Protein AF-0000000084521387 (afdb_homodimer)

InterPro domains:
  IPR000515 ABC transporter type 1, transmembrane domain MetI-like [PF00528] (91-266)
  IPR000515 ABC transporter type 1, transmembrane domain MetI-like [PS50928] (72-262)
  IPR000515 ABC transporter type 1, transmembrane domain MetI-like [cd06261] (72-256)
  IPR035906 MetI-like superfamily [G3DSA:1.10.3720.10] (3-268)
  IPR035906 MetI-like superfamily [SSF161098] (9-270)

Secondary structure (DSSP, 8-state):
-HHHHHHHHHHHHHHHHHHHHHHHHHHHHHHHHHTTS-HHHHT-SSPPSS-SS--THHHHHHHHTTTHHHHHHHHHHHHHHHHHHHHHHHHHHHHHHHH---TTHHHHHHHHHHHHTS-HHHHHHHHHHHHHHTT-TTSTHHHHGGGSS-HHHHHHHHHHHHTS-HHHHHHHHHTT--HHHIIIIIIHHHTHHHHHHHHHHHHHHHHS--HHHHHH--SGGG--HHHHHHTTT-SSSS--HHHHHHHHHHHHHHHHHHHHHHHHHHHHHHHHHH-/-HHHHHHHHHHHHHHHHHHHHHHHHHHHHHHHHHTTS-HHHHT-SSPPSS-SS--THHHHHHHHTTTHHHHHHHHHHHHHHHHHHHHHHHHHHHHHHHH---TTHHHHHHHHHHHHTS-HHHHHHHHHHHHHHTT-TTSTHHHHGGGSS-HHHHHHHHHHHHTS-HHHHHHHHHTT--HHHIIIIIIHHHTHHHHHHHHHHHHHHHHS--HHHHHH--SGGG--HHHHHHTTT-SSSS--HHHHHHHHHHHHHHHHHHHHHHHHHHHHHHHHHH-

Radius of gyration: 24.76 Å; Cα contacts (8 Å, |Δi|>4): 583; chains: 2; bounding box: 73×65×53 Å

Solvent-accessible surface area (backbone atoms only — not comparable to full-atom values): 28953 Å² total; per-residue (Å²): 111,70,64,55,54,52,49,53,51,50,48,51,50,47,50,47,49,50,49,54,48,44,65,56,43,42,49,51,51,48,37,58,32,40,14,20,26,50,63,69,55,71,71,36,81,77,74,64,73,68,48,92,52,79,32,68,59,25,43,53,52,37,52,69,72,46,68,52,66,53,9,46,50,40,30,51,51,40,22,50,50,18,47,52,36,20,50,66,46,17,51,60,52,10,48,44,70,43,72,50,87,58,92,60,49,67,58,53,52,49,50,37,56,52,45,60,62,54,44,66,86,68,42,43,60,63,51,46,55,52,32,48,75,67,67,30,52,56,35,62,58,53,65,23,58,82,45,24,57,38,47,61,51,21,50,56,45,18,56,48,55,53,62,53,59,64,64,60,55,52,53,41,47,74,71,65,48,50,68,67,50,42,47,63,68,46,50,45,64,75,32,40,42,59,49,50,51,46,51,50,50,50,34,43,53,50,48,49,47,42,67,64,52,57,74,41,31,84,47,73,88,52,28,31,39,50,48,57,44,53,55,63,56,68,51,96,64,82,68,55,58,21,30,45,30,21,30,43,46,63,62,46,48,59,54,52,53,51,42,67,69,41,46,61,56,54,52,48,38,52,54,59,69,72,103,111,71,63,56,53,50,48,52,50,49,49,52,50,49,50,50,48,49,50,53,47,44,64,57,44,43,48,51,50,48,37,58,32,39,15,21,26,49,63,71,54,72,70,35,81,76,74,65,75,68,50,92,52,80,32,68,59,26,43,54,53,37,50,68,71,46,67,52,68,52,9,45,52,40,30,51,51,40,21,51,50,19,46,51,37,20,52,65,46,16,51,59,50,10,48,45,70,44,72,52,86,58,94,60,48,68,58,54,51,49,50,37,56,52,46,62,62,56,46,66,84,69,42,43,59,61,50,46,53,53,32,48,75,69,67,29,53,56,35,60,59,52,64,22,58,82,46,24,58,37,45,61,51,21,52,56,45,18,56,47,54,55,64,53,60,65,65,60,54,52,52,41,47,73,70,67,49,51,70,66,49,42,46,62,68,46,50,46,64,75,31,40,41,58,50,50,52,47,50,51,50,48,35,42,52,50,48,51,46,44,66,64,54,58,75,39,31,83,48,72,87,52,30,31,38,50,48,57,45,54,54,63,57,69,52,94,63,83,70,55,58,21,29,47,30,21,29,43,45,61,63,47,49,60,54,51,52,51,42,67,68,41,46,59,56,55,51,47,38,53,53,59,70,71,102

Nearest PDB structures (foldseek):
  3puv-assembly1_G  TM=8.780E-01  e=6.727E-12  Escherichia coli K-12
  8ja7-assembly1_B  TM=8.422E-01  e=1.969E-11  Mycobacterium tuberculosis H37Rv
  7cad-assembly1_B  TM=8.481E-01  e=2.861E-11  Mycolicibacterium smegmatis MC2 155
  2r6g-assembly1_G  TM=8.595E-01  e=1.768E-10  Escherichia coli K-12
  8hpr-assembly1_B  TM=8.542E-01  e=9.499E-10  Mycolicibacterium smegmatis MC2 155

pLDDT: mean 84.41, std 11.51, range [40.06, 98.38]

Organism: Aneurinibacillus migulanus (NCBI:txid47500)

Sequence (550 aa):
MYSLRLYVFKTIEWLFLLVVALLFVFPFLWMALTAFKTLPEVFRFPPTFLPESWQFENFAIAWKSGPFLTYLVNSLLVALSILALQLFTAVPAAYAFARYKFKGRNVLFGLTLVALMIPPQVIFLPIYVFMSEWNLVNTLWSLILPYGASAFGIFLLRQAFMQVPDEVIEAARLDNASEWKIMWKVMVPMAKPVLVTFGLFSFIYHWNDYFWPLIMTNNEQVRTLPIGVAMMKSTEGDTLWHVIMAGNMILVVPILIIFFFAQRHIINAFVYQSKMYSLRLYVFKTIEWLFLLVVALLFVFPFLWMALTAFKTLPEVFRFPPTFLPESWQFENFAIAWKSGPFLTYLVNSLLVALSILALQLFTAVPAAYAFARYKFKGRNVLFGLTLVALMIPPQVIFLPIYVFMSEWNLVNTLWSLILPYGASAFGIFLLRQAFMQVPDEVIEAARLDNASEWKIMWKVMVPMAKPVLVTFGLFSFIYHWNDYFWPLIMTNNEQVRTLPIGVAMMKSTEGDTLWHVIMAGNMILVVPILIIFFFAQRHIINAFVYQSK

Foldseek 3Di:
DVVVVVVVVVVVVVVVVVVVCCVVCVVVLQLVQLLQEAQVQPVDPPHDSHHPGGRPCLLVVLCVLAPLVLQAVLLVCQLVLLLVLQCVPQLVLLCCLQPPDDPCSVVVLVVLVVVVVDDCVVCLVVLLVVCVVVVNFAASCLSRVVSSHHSVSNVLLNVQLNPDDPVQVVVCVVVVHDPVCCSVPPSCLSCQLSSLVVSVVSSVPSSQDDVSQVVRHDDRNNHHLNPSLVVLQPPDDDRRSSSSSSSVCVSVVVVVVVCVVCVVVNVVSPVVVVD/DVVVVVVVVVVVVVVVVVVVVCVVCVVVLQLVQLLQEAQVQPPDPPHDSHHPGGRPCLLVVLCVLAPLVLQAVLLVCQLVLLLVLQCVPQLVLLCCLQPPDDPCSVVVLVVLVVVVVDDCVVCLVVLLVVCVVVVNFAASCLSRVVSSHHSVSNVLLNVQLNPDDPVQVVVCVVVVHDPVCCSVPPSCLSCQLSSLVVSVVSSVPSSQDDPSQVVRHDDRNNHHLNPSLVVLQPPPDDRRSSSSSSSVCVSVVVVVVVCVVCVVVNVVSPVVVVD

Structure (mmCIF, N/CA/C/O backbone):
data_AF-0000000084521387-model_v1
#
loop_
_entity.id
_entity.type
_entity.pdbx_description
1 polymer 'Carbohydrate ABC transporter membrane protein 2, CUT1 family'
#
loop_
_atom_site.group_PDB
_atom_site.id
_atom_site.type_symbol
_atom_site.label_atom_id
_atom_site.label_alt_id
_atom_site.label_comp_id
_atom_site.label_asym_id
_atom_site.label_entity_id
_atom_site.label_seq_id
_atom_site.pdbx_PDB_ins_code
_atom_site.Cartn_x
_atom_site.Cartn_y
_atom_site.Cartn_z
_atom_site.occupancy
_atom_site.B_iso_or_equiv
_atom_site.auth_seq_id
_atom_site.auth_comp_id
_atom_site.auth_asym_id
_atom_site.auth_atom_id
_atom_site.pdbx_PDB_model_num
ATOM 1 N N . MET A 1 1 ? 34.75 24.281 17.547 1 47.59 1 MET A N 1
ATOM 2 C CA . MET A 1 1 ? 34.406 22.922 17.938 1 47.59 1 MET A CA 1
ATOM 3 C C . MET A 1 1 ? 32.969 22.578 17.516 1 47.59 1 MET A C 1
ATOM 5 O O . MET A 1 1 ? 32.688 21.469 17.078 1 47.59 1 MET A O 1
ATOM 9 N N . TYR A 1 2 ? 32.094 23.625 17.562 1 55.03 2 TYR A N 1
ATOM 10 C CA . TYR A 1 2 ? 30.688 23.531 17.188 1 55.03 2 TYR A CA 1
ATOM 11 C C . TYR A 1 2 ? 30.531 23.312 15.688 1 55.03 2 TYR A C 1
ATOM 13 O O . TYR A 1 2 ? 29.734 22.484 15.25 1 55.03 2 TYR A O 1
ATOM 21 N N . SER A 1 3 ? 31.484 23.906 15.023 1 61.84 3 SER A N 1
ATOM 22 C CA . SER A 1 3 ? 31.438 23.859 13.562 1 61.84 3 SER A CA 1
ATOM 23 C C . SER A 1 3 ? 31.828 22.5 13.031 1 61.84 3 SER A C 1
ATOM 25 O O . SER A 1 3 ? 31.219 21.984 12.102 1 61.84 3 SER A O 1
ATOM 27 N N . LEU A 1 4 ? 32.812 21.891 13.781 1 61.16 4 LEU A N 1
ATOM 28 C CA . LEU A 1 4 ? 33.312 20.594 13.312 1 61.16 4 LEU A CA 1
ATOM 29 C C . LEU A 1 4 ? 32.25 19.531 13.508 1 61.16 4 LEU A C 1
ATOM 31 O O . LEU A 1 4 ? 32.062 18.656 12.648 1 61.16 4 LEU A O 1
ATOM 35 N N . ARG A 1 5 ? 31.656 19.594 14.656 1 62.09 5 ARG A N 1
ATOM 36 C CA . ARG A 1 5 ? 30.594 18.641 14.961 1 62.09 5 ARG A CA 1
ATOM 37 C C . ARG A 1 5 ? 29.453 18.734 13.953 1 62.09 5 ARG A C 1
ATOM 39 O O . ARG A 1 5 ? 28.891 17.719 13.531 1 62.09 5 ARG A O 1
ATOM 46 N N . LEU A 1 6 ? 29.203 19.938 13.578 1 64.94 6 LEU A N 1
ATOM 47 C CA . LEU A 1 6 ? 28.156 20.172 12.594 1 64.94 6 LEU A CA 1
ATOM 48 C C . LEU A 1 6 ? 28.531 19.578 11.242 1 64.94 6 LEU A C 1
ATOM 50 O O . LEU A 1 6 ? 27.703 18.969 10.562 1 64.94 6 LEU A O 1
ATOM 54 N N . TYR A 1 7 ? 29.875 19.625 10.984 1 68.5 7 TYR A N 1
ATOM 55 C CA . TYR A 1 7 ? 30.344 19.109 9.703 1 68.5 7 TYR A CA 1
ATOM 56 C C . TYR A 1 7 ? 30.312 17.578 9.68 1 68.5 7 TYR A C 1
ATOM 58 O O . TYR A 1 7 ? 29.938 16.984 8.672 1 68.5 7 TYR A O 1
ATOM 66 N N . VAL A 1 8 ? 30.734 17.031 10.766 1 70.12 8 VAL A N 1
ATOM 67 C CA . VAL A 1 8 ? 30.75 15.57 10.852 1 70.12 8 VAL A CA 1
ATOM 68 C C . VAL A 1 8 ? 29.328 15.031 10.773 1 70.12 8 VAL A C 1
ATOM 70 O O . VAL A 1 8 ? 29.062 14.055 10.062 1 70.12 8 VAL A O 1
ATOM 73 N N . PHE A 1 9 ? 28.469 15.688 11.383 1 70.5 9 PHE A N 1
ATOM 74 C CA . PHE A 1 9 ? 27.078 15.273 11.367 1 70.5 9 PHE A CA 1
ATOM 75 C C . PHE A 1 9 ? 26.484 15.398 9.969 1 70.5 9 PHE A C 1
ATOM 77 O O . PHE A 1 9 ? 25.75 14.516 9.516 1 70.5 9 PHE A O 1
ATOM 84 N N . LYS A 1 10 ? 26.891 16.438 9.383 1 71.31 10 LYS A N 1
ATOM 85 C CA . LYS A 1 10 ? 26.422 16.656 8.016 1 71.31 10 LYS A CA 1
ATOM 86 C C . LYS A 1 10 ? 26.969 15.594 7.07 1 71.31 10 LYS A C 1
ATOM 88 O O . LYS A 1 10 ? 26.266 15.117 6.184 1 71.31 10 LYS A O 1
ATOM 93 N N . THR A 1 11 ? 28.203 15.25 7.367 1 75 11 THR A N 1
ATOM 94 C CA . THR A 1 11 ? 28.828 14.242 6.516 1 75 11 THR A CA 1
ATOM 95 C C . THR A 1 11 ? 28.172 12.883 6.711 1 75 11 THR A C 1
ATOM 97 O O . THR A 1 11 ? 27.906 12.164 5.742 1 75 11 THR A O 1
ATOM 100 N N . ILE A 1 12 ? 27.906 12.586 7.891 1 75.75 12 ILE A N 1
ATOM 101 C CA . ILE A 1 12 ? 27.266 11.312 8.195 1 75.75 12 ILE A CA 1
ATOM 102 C C . ILE A 1 12 ? 25.859 11.281 7.609 1 75.75 12 ILE A C 1
ATOM 104 O O . ILE A 1 12 ? 25.422 10.273 7.047 1 75.75 12 ILE A O 1
ATOM 108 N N . GLU A 1 13 ? 25.234 12.312 7.719 1 72.25 13 GLU A N 1
ATOM 109 C CA . GLU A 1 13 ? 23.891 12.43 7.156 1 72.25 13 GLU A CA 1
ATOM 110 C C . GLU A 1 13 ? 23.906 12.258 5.641 1 72.25 13 GLU A C 1
ATOM 112 O O . GLU A 1 13 ? 23.062 11.562 5.074 1 72.25 13 GLU A O 1
ATOM 117 N N . TRP A 1 14 ? 24.906 12.859 5.082 1 73.75 14 TRP A N 1
ATOM 118 C CA . TRP A 1 14 ? 25.047 12.75 3.635 1 73.75 14 TRP A CA 1
ATOM 119 C C . TRP A 1 14 ? 25.359 11.32 3.223 1 73.75 14 TRP A C 1
ATOM 121 O O . TRP A 1 14 ? 24.828 10.82 2.225 1 73.75 14 TRP A O 1
ATOM 131 N N . LEU A 1 15 ? 26.172 10.805 3.98 1 77.25 15 LEU A N 1
ATOM 132 C CA . LEU A 1 15 ? 26.516 9.414 3.697 1 77.25 15 LEU A CA 1
ATOM 133 C C . LEU A 1 15 ? 25.297 8.508 3.846 1 77.25 15 LEU A C 1
ATOM 135 O O . LEU A 1 15 ? 25.094 7.609 3.027 1 77.25 15 LEU A O 1
ATOM 139 N N . PHE A 1 16 ? 24.578 8.859 4.82 1 76.19 16 PHE A N 1
ATOM 140 C CA . PHE A 1 16 ? 23.375 8.086 5.066 1 76.19 16 PHE A CA 1
ATOM 141 C C . PHE A 1 16 ? 22.375 8.258 3.932 1 76.19 16 PHE A C 1
ATOM 143 O O . PHE A 1 16 ? 21.812 7.281 3.43 1 76.19 16 PHE A O 1
ATOM 150 N N . LEU A 1 17 ? 22.297 9.43 3.486 1 74.19 17 LEU A N 1
ATOM 151 C CA . LEU A 1 17 ? 21.375 9.727 2.396 1 74.19 17 LEU A CA 1
ATOM 152 C C . LEU A 1 17 ? 21.828 9.055 1.104 1 74.19 17 LEU A C 1
ATOM 154 O O . LEU A 1 17 ? 21 8.57 0.327 1 74.19 17 LEU A O 1
ATOM 158 N N . LEU A 1 18 ? 23.078 9.008 0.945 1 74.31 18 LEU A N 1
ATOM 159 C CA . LEU A 1 18 ? 23.641 8.344 -0.23 1 74.31 18 LEU A CA 1
ATOM 160 C C . LEU A 1 18 ? 23.359 6.844 -0.195 1 74.31 18 LEU A C 1
ATOM 162 O O . LEU A 1 18 ? 23.016 6.25 -1.219 1 74.31 18 LEU A O 1
ATOM 166 N N . VAL A 1 19 ? 23.453 6.34 0.932 1 75.25 19 VAL A N 1
ATOM 167 C CA . VAL A 1 19 ? 23.219 4.91 1.088 1 75.25 19 VAL A CA 1
ATOM 168 C C . VAL A 1 19 ? 21.75 4.602 0.821 1 75.25 19 VAL A C 1
ATOM 170 O O . VAL A 1 19 ? 21.422 3.645 0.114 1 75.25 19 VAL A O 1
ATOM 173 N N . VAL A 1 20 ? 20.969 5.465 1.361 1 70.81 20 VAL A N 1
ATOM 174 C CA . VAL A 1 20 ? 19.531 5.273 1.186 1 70.81 20 VAL A CA 1
ATOM 175 C C . VAL A 1 20 ? 19.172 5.414 -0.291 1 70.81 20 VAL A C 1
ATOM 177 O O . VAL A 1 20 ? 18.422 4.594 -0.834 1 70.81 20 VAL A O 1
ATOM 180 N N . ALA A 1 21 ? 19.781 6.383 -0.89 1 70.81 21 ALA A N 1
ATOM 181 C CA . ALA A 1 21 ? 19.516 6.625 -2.309 1 70.81 21 ALA A CA 1
ATOM 182 C C . ALA A 1 21 ? 20.016 5.457 -3.158 1 70.81 21 ALA A C 1
ATOM 184 O O . ALA A 1 21 ? 19.328 5.031 -4.094 1 70.81 21 ALA A O 1
ATOM 185 N N . LEU A 1 22 ? 21.125 4.973 -2.805 1 73.62 22 LEU A N 1
ATOM 186 C CA . LEU A 1 22 ? 21.719 3.865 -3.557 1 73.62 22 LEU A CA 1
ATOM 187 C C . LEU A 1 22 ? 20.875 2.598 -3.395 1 73.62 22 LEU A C 1
ATOM 189 O O . LEU A 1 22 ? 20.688 1.846 -4.355 1 73.62 22 LEU A O 1
ATOM 193 N N . LEU A 1 23 ? 20.359 2.441 -2.268 1 71.19 23 LEU A N 1
ATOM 194 C CA . LEU A 1 23 ? 19.562 1.253 -2.002 1 71.19 23 LEU A CA 1
ATOM 195 C C . LEU A 1 23 ? 18.281 1.263 -2.834 1 71.19 23 LEU A C 1
ATOM 197 O O . LEU A 1 23 ? 17.844 0.218 -3.324 1 71.19 23 LEU A O 1
ATOM 201 N N . PHE A 1 24 ? 17.781 2.408 -3.029 1 69.62 24 PHE A N 1
ATOM 202 C CA . PHE A 1 24 ? 16.531 2.521 -3.771 1 69.62 24 PHE A CA 1
ATOM 203 C C . PHE A 1 24 ? 16.797 2.561 -5.273 1 69.62 24 PHE A C 1
ATOM 205 O O . PHE A 1 24 ? 16.031 1.985 -6.055 1 69.62 24 PHE A O 1
ATOM 212 N N . VAL A 1 25 ? 17.953 3.146 -5.656 1 75.62 25 VAL A N 1
ATOM 213 C CA . VAL A 1 25 ? 18.219 3.416 -7.066 1 75.62 25 VAL A CA 1
ATOM 214 C C . VAL A 1 25 ? 18.953 2.23 -7.688 1 75.62 25 VAL A C 1
ATOM 216 O O . VAL A 1 25 ? 18.781 1.931 -8.867 1 75.62 25 VAL A O 1
ATOM 219 N N . PHE A 1 26 ? 19.656 1.574 -6.953 1 78.25 26 PHE A N 1
ATOM 220 C CA . PHE A 1 26 ? 20.562 0.553 -7.473 1 78.25 26 PHE A CA 1
ATOM 221 C C . PHE A 1 26 ? 19.781 -0.536 -8.203 1 78.25 26 PHE A C 1
ATOM 223 O O . PHE A 1 26 ? 20.109 -0.895 -9.328 1 78.25 26 PHE A O 1
ATOM 230 N N . PRO A 1 27 ? 18.766 -1.084 -7.531 1 75.06 27 PRO A N 1
ATOM 231 C CA . PRO A 1 27 ? 18.031 -2.143 -8.227 1 75.06 27 PRO A CA 1
ATOM 232 C C . PRO A 1 27 ? 17.453 -1.676 -9.562 1 75.06 27 PRO A C 1
ATOM 234 O O . PRO A 1 27 ? 17.391 -2.455 -10.516 1 75.06 27 PRO A O 1
ATOM 237 N N . PHE A 1 28 ? 17.141 -0.507 -9.602 1 76.81 28 PHE A N 1
ATOM 238 C CA . PHE A 1 28 ? 16.578 0.046 -10.828 1 76.81 28 PHE A CA 1
ATOM 239 C C . PHE A 1 28 ? 17.656 0.225 -11.891 1 76.81 28 PHE A C 1
ATOM 241 O O . PHE A 1 28 ? 17.422 -0.046 -13.07 1 76.81 28 PHE A O 1
ATOM 248 N N . LEU A 1 29 ? 18.719 0.722 -11.398 1 81.62 29 LEU A N 1
ATOM 249 C CA . LEU A 1 29 ? 19.844 0.886 -12.32 1 81.62 29 LEU A CA 1
ATOM 250 C C . LEU A 1 29 ? 20.297 -0.462 -12.867 1 81.62 29 LEU A C 1
ATOM 252 O O . LEU A 1 29 ? 20.578 -0.587 -14.062 1 81.62 29 LEU A O 1
ATOM 256 N N . TRP A 1 30 ? 20.281 -1.346 -12.023 1 81.5 30 TRP A N 1
ATOM 257 C CA . TRP A 1 30 ? 20.656 -2.695 -12.43 1 81.5 30 TRP A CA 1
ATOM 258 C C . TRP A 1 30 ? 19.672 -3.252 -13.453 1 81.5 30 TRP A C 1
ATOM 260 O O . TRP A 1 30 ? 20.078 -3.875 -14.438 1 81.5 30 TRP A O 1
ATOM 270 N N . MET A 1 31 ? 18.422 -3.086 -13.117 1 83 31 MET A N 1
ATOM 271 C CA . MET A 1 31 ? 17.375 -3.527 -14.031 1 83 31 MET A CA 1
ATOM 272 C C . MET A 1 31 ? 17.531 -2.852 -15.391 1 83 31 MET A C 1
ATOM 274 O O . MET A 1 31 ? 17.453 -3.512 -16.438 1 83 31 MET A O 1
ATOM 278 N N . ALA A 1 32 ? 17.797 -1.605 -15.422 1 87.19 32 ALA A N 1
ATOM 279 C CA . ALA A 1 32 ? 17.922 -0.833 -16.656 1 87.19 32 ALA A CA 1
ATOM 280 C C . ALA A 1 32 ? 19.125 -1.297 -17.469 1 87.19 32 ALA A C 1
ATOM 282 O O . ALA A 1 32 ? 19.047 -1.458 -18.688 1 87.19 32 ALA A O 1
ATOM 283 N N . LEU A 1 33 ? 20.188 -1.542 -16.781 1 90.44 33 LEU A N 1
ATOM 284 C CA . LEU A 1 33 ? 21.406 -1.957 -17.469 1 90.44 33 LEU A CA 1
ATOM 285 C C . LEU A 1 33 ? 21.281 -3.398 -17.953 1 90.44 33 LEU A C 1
ATOM 287 O O . LEU A 1 33 ? 21.75 -3.73 -19.047 1 90.44 33 LEU A O 1
ATOM 291 N N . THR A 1 34 ? 20.656 -4.211 -17.203 1 88.88 34 THR A N 1
ATOM 292 C CA . THR A 1 34 ? 20.469 -5.609 -17.594 1 88.88 34 THR A CA 1
ATOM 293 C C . THR A 1 34 ? 19.594 -5.723 -18.828 1 88.88 34 THR A C 1
ATOM 295 O O . THR A 1 34 ? 19.75 -6.641 -19.641 1 88.88 34 THR A O 1
ATOM 298 N N . ALA A 1 35 ? 18.688 -4.801 -18.953 1 91.69 35 ALA A N 1
ATOM 299 C CA . ALA A 1 35 ? 17.781 -4.785 -20.094 1 91.69 35 ALA A CA 1
ATOM 300 C C . ALA A 1 35 ? 18.562 -4.633 -21.406 1 91.69 35 ALA A C 1
ATOM 302 O O . ALA A 1 35 ? 18.031 -4.922 -22.484 1 91.69 35 ALA A O 1
ATOM 303 N N . PHE A 1 36 ? 19.812 -4.219 -21.312 1 95.31 36 PHE A N 1
ATOM 304 C CA . PHE A 1 36 ? 20.625 -3.99 -22.5 1 95.31 36 PHE A CA 1
ATOM 305 C C . PHE A 1 36 ? 21.672 -5.074 -22.656 1 95.31 36 PHE A C 1
ATOM 307 O O . PHE A 1 36 ? 22.484 -5.039 -23.594 1 95.31 36 PHE A O 1
ATOM 314 N N . LYS A 1 37 ? 21.656 -6.035 -21.859 1 94.31 37 LYS A N 1
ATOM 315 C CA . LYS A 1 37 ? 22.672 -7.09 -21.906 1 94.31 37 LYS A CA 1
ATOM 316 C C . LYS A 1 37 ? 22.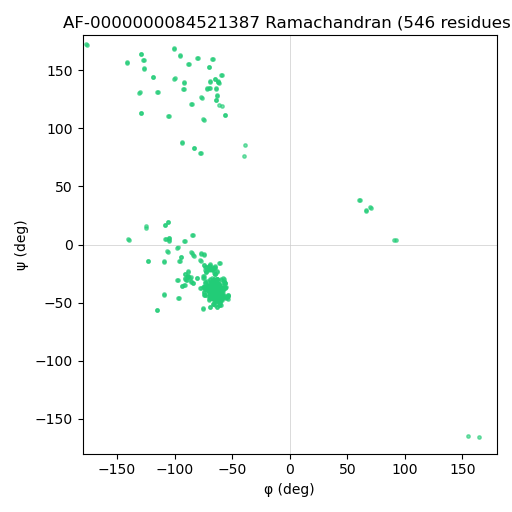188 -8.281 -22.719 1 94.31 37 LYS A C 1
ATOM 318 O O . LYS A 1 37 ? 21 -8.398 -23.016 1 94.31 37 LYS A O 1
ATOM 323 N N . THR A 1 38 ? 23.219 -9.125 -23.109 1 92.81 38 THR A N 1
ATOM 324 C CA . THR A 1 38 ? 22.891 -10.438 -23.656 1 92.81 38 THR A CA 1
ATOM 325 C C . THR A 1 38 ? 22.594 -11.422 -22.531 1 92.81 38 THR A C 1
ATOM 327 O O . THR A 1 38 ? 22.938 -11.18 -21.375 1 92.81 38 THR A O 1
ATOM 330 N N . LEU A 1 39 ? 21.906 -12.484 -22.891 1 89.06 39 LEU A N 1
ATOM 331 C CA . LEU A 1 39 ? 21.531 -13.469 -21.875 1 89.06 39 LEU A CA 1
ATOM 332 C C . LEU A 1 39 ? 22.766 -14.055 -21.203 1 89.06 39 LEU A C 1
ATOM 334 O O . LEU A 1 39 ? 22.828 -14.133 -19.984 1 89.06 39 LEU A O 1
ATOM 338 N N . PRO A 1 40 ? 23.812 -14.406 -21.938 1 88.56 40 PRO A N 1
ATOM 339 C CA . PRO A 1 40 ? 25.016 -14.93 -21.281 1 88.56 40 PRO A CA 1
ATOM 340 C C . PRO A 1 40 ? 25.656 -13.914 -20.344 1 88.56 40 PRO A C 1
ATOM 342 O O . PRO A 1 40 ? 26.172 -14.289 -19.297 1 88.56 40 PRO A O 1
ATOM 345 N N . GLU A 1 41 ? 25.547 -12.672 -20.703 1 90.12 41 GLU A N 1
ATOM 346 C CA . GLU A 1 41 ? 26.141 -11.617 -19.891 1 90.12 41 GLU A CA 1
ATOM 347 C C . GLU A 1 41 ? 25.406 -11.461 -18.562 1 90.12 41 GLU A C 1
ATOM 349 O O . GLU A 1 41 ? 26 -11.102 -17.547 1 90.12 41 GLU A O 1
ATOM 354 N N . VAL A 1 42 ? 24.203 -11.742 -18.578 1 84.12 42 VAL A N 1
ATOM 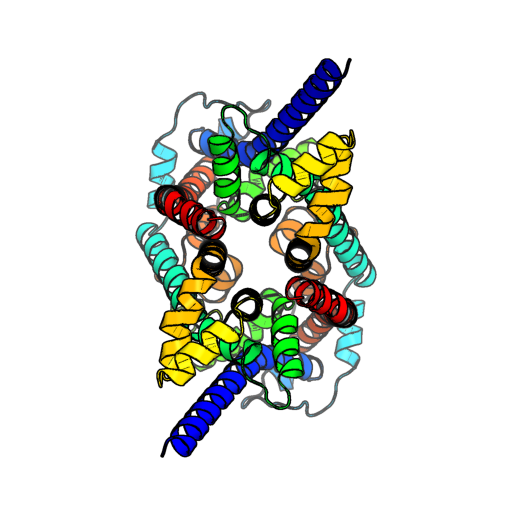355 C CA . VAL A 1 42 ? 23.375 -11.609 -17.391 1 84.12 42 VAL A CA 1
ATOM 356 C C . VAL A 1 42 ? 23.828 -12.602 -16.328 1 84.12 42 VAL A C 1
ATOM 358 O O . VAL A 1 42 ? 23.797 -12.305 -15.125 1 84.12 42 VAL A O 1
ATOM 361 N N . PHE A 1 43 ? 24.359 -13.719 -16.781 1 79.75 43 PHE A N 1
ATOM 362 C CA . PHE A 1 43 ? 24.719 -14.781 -15.844 1 79.75 43 PHE A CA 1
ATOM 363 C C . PHE A 1 43 ? 26.219 -14.844 -15.641 1 79.75 43 PHE A C 1
ATOM 365 O O . PHE A 1 43 ? 26.734 -15.742 -14.969 1 79.75 43 PHE A O 1
ATOM 372 N N . ARG A 1 44 ? 26.875 -13.906 -16.219 1 81.44 44 ARG A N 1
ATOM 373 C CA . ARG A 1 44 ? 28.344 -13.891 -16.109 1 81.44 44 ARG A CA 1
ATOM 374 C C . ARG A 1 44 ? 28.781 -13.555 -14.68 1 81.44 44 ARG A C 1
ATOM 376 O O . ARG A 1 44 ? 28.141 -12.734 -14.008 1 81.44 44 ARG A O 1
ATOM 383 N N . PHE A 1 45 ? 29.688 -14.273 -14.195 1 78 45 PHE A N 1
ATOM 384 C CA . PHE A 1 45 ? 30.312 -13.961 -12.914 1 78 45 PHE A CA 1
ATOM 385 C C . PHE A 1 45 ? 31.781 -13.609 -13.094 1 78 45 PHE A C 1
ATOM 387 O O . PHE A 1 45 ? 32.531 -14.328 -13.773 1 78 45 PHE A O 1
ATOM 394 N N . PRO A 1 46 ? 32.281 -12.516 -12.516 1 78.5 46 PRO A N 1
ATOM 395 C CA . PRO A 1 46 ? 31.531 -11.523 -11.742 1 78.5 46 PRO A CA 1
ATOM 396 C C . PRO A 1 46 ? 30.594 -10.688 -12.602 1 78.5 46 PRO A C 1
ATOM 398 O O . PRO A 1 46 ? 30.828 -10.516 -13.805 1 78.5 46 PRO A O 1
ATOM 401 N N . PRO A 1 47 ? 29.531 -10.227 -11.938 1 77.5 47 PRO A N 1
ATOM 402 C CA . PRO A 1 47 ? 28.578 -9.453 -12.719 1 77.5 47 PRO A CA 1
ATOM 403 C C . PRO A 1 47 ? 29.172 -8.18 -13.312 1 77.5 47 PRO A C 1
ATOM 405 O O . PRO A 1 47 ? 30.031 -7.555 -12.695 1 77.5 47 PRO A O 1
ATOM 408 N N . THR A 1 48 ? 28.797 -7.926 -14.539 1 81.31 48 THR A N 1
ATOM 409 C CA . THR A 1 48 ? 29.188 -6.68 -15.195 1 81.31 48 THR A CA 1
ATOM 410 C C . THR A 1 48 ? 28.125 -5.602 -14.977 1 81.31 48 THR A C 1
ATOM 412 O O . THR A 1 48 ? 26.938 -5.879 -15.047 1 81.31 48 THR A O 1
ATOM 415 N N . PHE A 1 49 ? 28.594 -4.535 -14.648 1 83.06 49 PHE A N 1
ATOM 416 C CA . PHE A 1 49 ? 27.672 -3.428 -14.422 1 83.06 49 PHE A CA 1
ATOM 417 C C . PHE A 1 49 ? 27.156 -2.879 -15.75 1 83.06 49 PHE A C 1
ATOM 419 O O . PHE A 1 49 ? 25.953 -2.957 -16.031 1 83.06 49 PHE A O 1
ATOM 426 N N . LEU A 1 50 ? 28.094 -2.49 -16.625 1 90.5 50 LEU A N 1
ATOM 427 C CA . LEU A 1 50 ? 27.719 -1.973 -17.938 1 90.5 50 LEU A CA 1
ATOM 428 C C . LEU A 1 50 ? 27.672 -3.096 -18.969 1 90.5 50 LEU A C 1
ATOM 430 O O . LEU A 1 50 ? 28.5 -4.008 -18.938 1 90.5 50 LEU A O 1
ATOM 434 N N . PRO A 1 51 ? 26.672 -3.01 -19.781 1 93.5 51 PRO A N 1
ATOM 435 C CA . PRO A 1 51 ? 26.625 -4.012 -20.844 1 93.5 51 PRO A CA 1
ATOM 436 C C . PRO A 1 51 ? 27.812 -3.934 -21.781 1 93.5 51 PRO A C 1
ATOM 438 O O . PRO A 1 51 ? 28.297 -2.838 -22.094 1 93.5 51 PRO A O 1
ATOM 441 N N . GLU A 1 52 ? 28.281 -5.062 -22.156 1 92.44 52 GLU A N 1
ATOM 442 C CA . GLU A 1 52 ? 29.359 -5.109 -23.141 1 92.44 52 GLU A CA 1
ATOM 443 C C . GLU A 1 52 ? 28.906 -4.602 -24.5 1 92.44 52 GLU A C 1
ATOM 445 O O . GLU A 1 52 ? 29.641 -3.908 -25.203 1 92.44 52 GLU A O 1
ATOM 450 N N . SER A 1 53 ? 27.734 -5.035 -24.875 1 91.88 53 SER A N 1
ATOM 451 C CA . SER A 1 53 ? 27.047 -4.547 -26.062 1 91.88 53 SER A CA 1
ATOM 452 C C . SER A 1 53 ? 25.594 -4.168 -25.75 1 91.88 53 SER A C 1
ATOM 454 O O . SER A 1 53 ? 24.875 -4.93 -25.109 1 91.88 53 SER A O 1
ATOM 456 N N . TRP A 1 54 ? 25.297 -3.014 -26.188 1 95.06 54 TRP A N 1
ATOM 457 C CA . TRP A 1 54 ? 23.969 -2.502 -25.922 1 95.06 54 TRP A CA 1
ATOM 458 C C . TRP A 1 54 ? 22.922 -3.182 -26.812 1 95.06 54 TRP A C 1
ATOM 460 O O . TRP A 1 54 ? 22.844 -2.889 -28 1 95.06 54 TRP A O 1
ATOM 470 N N . GLN A 1 55 ? 22.141 -4.035 -26.188 1 95.19 55 GLN A N 1
ATOM 471 C CA . GLN A 1 55 ? 21.141 -4.812 -26.922 1 95.19 55 GLN A CA 1
ATOM 472 C C . GLN A 1 55 ? 19.781 -4.113 -26.922 1 95.19 55 GLN A C 1
ATOM 474 O O . GLN A 1 55 ? 18.891 -4.508 -26.188 1 95.19 55 GLN A O 1
ATOM 479 N N . PHE A 1 56 ? 19.578 -3.229 -27.906 1 94.81 56 PHE A N 1
ATOM 480 C CA . PHE A 1 56 ? 18.312 -2.525 -28.016 1 94.81 56 PHE A CA 1
ATOM 481 C C . PHE A 1 56 ? 17.203 -3.475 -28.453 1 94.81 56 PHE A C 1
ATOM 483 O O . PHE A 1 56 ? 16.016 -3.199 -28.25 1 94.81 56 PHE A O 1
ATOM 490 N N . GLU A 1 57 ? 17.609 -4.52 -29.031 1 95.06 57 GLU A N 1
ATOM 491 C CA . GLU A 1 57 ? 16.656 -5.496 -29.562 1 95.06 57 GLU A CA 1
ATOM 492 C C . GLU A 1 57 ? 15.844 -6.141 -28.453 1 95.06 57 GLU A C 1
ATOM 494 O O . GLU A 1 57 ? 14.734 -6.617 -28.688 1 95.06 57 GLU A O 1
ATOM 499 N N . ASN A 1 58 ? 16.422 -6.164 -27.234 1 94.5 58 ASN A N 1
ATOM 500 C CA . ASN A 1 58 ? 15.695 -6.727 -26.094 1 94.5 58 ASN A CA 1
ATOM 501 C C . ASN A 1 58 ? 14.352 -6.039 -25.906 1 94.5 58 ASN A C 1
ATOM 503 O O . ASN A 1 58 ? 13.367 -6.688 -25.531 1 94.5 58 ASN A O 1
ATOM 507 N N . PHE A 1 59 ? 14.32 -4.801 -26.219 1 94 59 PHE A N 1
ATOM 508 C CA . PHE A 1 59 ? 13.086 -4.035 -26.062 1 94 59 PHE A CA 1
ATOM 509 C C . P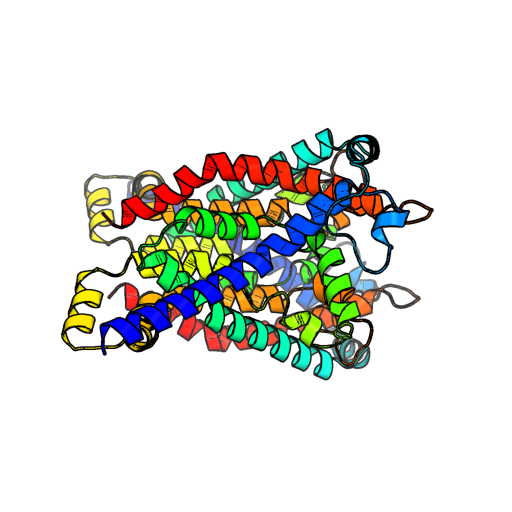HE A 1 59 ? 12.078 -4.402 -27.141 1 94 59 PHE A C 1
ATOM 511 O O . PHE A 1 59 ? 10.883 -4.48 -26.875 1 94 59 PHE A O 1
ATOM 518 N N . ALA A 1 60 ? 12.57 -4.605 -28.25 1 94.12 60 ALA A N 1
ATOM 519 C CA . ALA A 1 60 ? 11.695 -5.008 -29.344 1 94.12 60 ALA A CA 1
ATOM 520 C C . ALA A 1 60 ? 11.094 -6.387 -29.094 1 94.12 60 ALA A C 1
ATOM 522 O O . ALA A 1 60 ? 9.906 -6.609 -29.328 1 94.12 60 ALA A O 1
ATOM 523 N N . ILE A 1 61 ? 11.914 -7.215 -28.625 1 92.38 61 ILE A N 1
ATOM 524 C CA . ILE A 1 61 ? 11.461 -8.57 -28.312 1 92.38 61 ILE A CA 1
ATOM 525 C C . ILE A 1 61 ? 10.414 -8.523 -27.203 1 92.38 61 ILE A C 1
ATOM 527 O O . ILE A 1 61 ? 9.367 -9.164 -27.312 1 92.38 61 ILE A O 1
ATOM 531 N N . ALA A 1 62 ? 10.711 -7.77 -26.203 1 91.38 62 ALA A N 1
ATOM 532 C CA . ALA A 1 62 ? 9.766 -7.625 -25.094 1 91.38 62 ALA A CA 1
ATOM 533 C C . ALA A 1 62 ? 8.438 -7.055 -25.578 1 91.38 62 ALA A C 1
ATOM 535 O O . ALA A 1 62 ? 7.375 -7.582 -25.25 1 91.38 62 ALA A O 1
ATOM 536 N N . TRP A 1 63 ? 8.516 -6.074 -26.438 1 90.81 63 TRP A N 1
ATOM 537 C CA . TRP A 1 63 ? 7.32 -5.395 -26.922 1 90.81 63 TRP A CA 1
ATOM 538 C C . TRP A 1 63 ? 6.477 -6.328 -27.781 1 90.81 63 TRP A C 1
ATOM 540 O O . TRP A 1 63 ? 5.246 -6.273 -27.734 1 90.81 63 TRP A O 1
ATOM 550 N N . LYS A 1 64 ? 7.086 -7.164 -28.469 1 91.12 64 LYS A N 1
ATOM 551 C CA . LYS A 1 64 ? 6.398 -8.039 -29.422 1 91.12 64 LYS A CA 1
ATOM 552 C C . LYS A 1 64 ? 5.859 -9.281 -28.719 1 91.12 64 LYS A C 1
ATOM 554 O O . LYS A 1 64 ? 5.07 -10.031 -29.312 1 91.12 64 LYS A O 1
ATOM 559 N N . SER A 1 65 ? 6.184 -9.453 -27.516 1 88.75 65 SER A N 1
ATOM 560 C CA . SER A 1 65 ? 5.793 -10.656 -26.797 1 88.75 65 SER A CA 1
ATOM 561 C C . SER A 1 65 ? 4.328 -10.602 -26.375 1 88.75 65 SER A C 1
ATOM 563 O O . SER A 1 65 ? 3.762 -11.609 -25.953 1 88.75 65 SER A O 1
ATOM 565 N N . GLY A 1 66 ? 3.707 -9.523 -26.547 1 89.38 66 GLY A N 1
ATOM 566 C CA . GLY A 1 66 ? 2.303 -9.367 -26.203 1 89.38 66 GLY A CA 1
ATOM 567 C C . GLY A 1 66 ? 1.74 -8.008 -26.578 1 89.38 66 GLY A C 1
ATOM 568 O O . GLY A 1 66 ? 2.463 -7.152 -27.094 1 89.38 66 GLY A O 1
ATOM 569 N N . PRO A 1 67 ? 0.473 -7.852 -26.453 1 94.06 67 PRO A N 1
ATOM 570 C CA . PRO A 1 67 ? -0.145 -6.559 -26.766 1 94.06 67 PRO A CA 1
ATOM 571 C C . PRO A 1 67 ? 0.069 -5.52 -25.656 1 94.06 67 PRO A C 1
ATOM 573 O O . PRO A 1 67 ? -0.884 -5.133 -24.984 1 94.06 67 PRO A O 1
ATOM 576 N N . PHE A 1 68 ? 1.213 -4.941 -25.609 1 92.44 68 PHE A N 1
ATOM 577 C CA . PHE A 1 68 ? 1.637 -4.109 -24.484 1 92.44 68 PHE A CA 1
ATOM 578 C C . PHE A 1 68 ? 0.937 -2.758 -24.516 1 92.44 68 PHE A C 1
ATOM 580 O O . PHE A 1 68 ? 0.751 -2.123 -23.484 1 92.44 68 PHE A O 1
ATOM 587 N N . LEU A 1 69 ? 0.562 -2.348 -25.703 1 93.5 69 LEU A N 1
ATOM 588 C CA . LEU A 1 69 ? -0.225 -1.119 -25.75 1 93.5 69 LEU A CA 1
ATOM 589 C C . LEU A 1 69 ? -1.578 -1.316 -25.078 1 93.5 69 LEU A C 1
ATOM 591 O O . LEU A 1 69 ? -2.047 -0.438 -24.344 1 93.5 69 LEU A O 1
ATOM 595 N N . THR A 1 70 ? -2.168 -2.447 -25.359 1 95.94 70 THR A N 1
ATOM 596 C CA . THR A 1 70 ? -3.428 -2.781 -24.719 1 95.94 70 THR A CA 1
ATOM 597 C C . THR A 1 70 ? -3.248 -2.867 -23.203 1 95.94 70 THR A C 1
ATOM 599 O O . THR A 1 70 ? -4.051 -2.316 -22.438 1 95.94 70 THR A O 1
ATOM 602 N N . TYR A 1 71 ? -2.17 -3.512 -22.75 1 95 71 TYR A N 1
ATOM 603 C CA . TYR A 1 71 ? -1.881 -3.625 -21.328 1 95 71 TYR A CA 1
ATOM 604 C C . TYR A 1 71 ? -1.726 -2.248 -20.688 1 95 71 TYR A C 1
ATOM 606 O O . TYR A 1 71 ? -2.225 -2.006 -19.594 1 95 71 TYR A O 1
ATOM 614 N N . LEU A 1 72 ? -1.046 -1.417 -21.438 1 93.31 72 LEU A N 1
ATOM 615 C CA . LEU A 1 72 ? -0.805 -0.065 -20.938 1 93.31 72 LEU A CA 1
ATOM 616 C C . LEU A 1 72 ? -2.113 0.706 -20.812 1 93.31 72 LEU A C 1
ATOM 618 O O . LEU A 1 72 ? -2.369 1.326 -19.781 1 93.31 72 LEU A O 1
ATOM 622 N N . VAL A 1 73 ? -2.914 0.691 -21.797 1 96.06 73 VAL A N 1
ATOM 623 C CA . VAL A 1 73 ? -4.188 1.399 -21.781 1 96.06 73 VAL A CA 1
ATOM 624 C C . VAL A 1 73 ? -5.086 0.838 -20.672 1 96.06 73 VAL A C 1
ATOM 626 O O . VAL A 1 73 ? -5.715 1.596 -19.938 1 96.06 73 VAL A O 1
ATOM 629 N N . ASN A 1 74 ? -5.105 -0.463 -20.547 1 97.62 74 ASN A N 1
ATOM 630 C CA . ASN A 1 74 ? -5.887 -1.09 -19.484 1 97.62 74 ASN A CA 1
ATOM 631 C C . ASN A 1 74 ? -5.418 -0.637 -18.109 1 97.62 74 ASN A C 1
ATOM 633 O O . ASN A 1 74 ? -6.238 -0.322 -17.25 1 97.62 74 ASN A O 1
ATOM 637 N N . SER A 1 75 ? -4.105 -0.628 -17.922 1 95.12 75 SER A N 1
ATOM 638 C CA . SER A 1 75 ? -3.547 -0.201 -16.641 1 95.12 75 SER A CA 1
ATOM 639 C C . SER A 1 75 ? -3.969 1.225 -16.312 1 95.12 75 SER A C 1
ATOM 641 O O . SER A 1 75 ? -4.363 1.509 -15.172 1 95.12 75 SER A O 1
ATOM 643 N N . LEU A 1 76 ? -3.916 2.088 -17.328 1 94.69 76 LEU A N 1
ATOM 644 C CA . LEU A 1 76 ? -4.285 3.484 -17.125 1 94.69 76 LEU A CA 1
ATOM 645 C C . LEU A 1 76 ? -5.777 3.611 -16.828 1 94.69 76 LEU A C 1
ATOM 647 O O . LEU A 1 76 ? -6.172 4.305 -15.883 1 94.69 76 LEU A O 1
ATOM 651 N N . LEU A 1 77 ? -6.543 2.945 -17.578 1 97.56 77 LEU A N 1
ATOM 652 C CA . LEU A 1 77 ? -7.988 3.008 -17.422 1 97.56 77 LEU A CA 1
ATOM 653 C C . LEU A 1 77 ? -8.398 2.477 -16.047 1 97.56 77 LEU A C 1
ATOM 655 O O . LEU A 1 77 ? -9.211 3.094 -15.359 1 97.56 77 LEU A O 1
ATOM 659 N N . VAL A 1 78 ? -7.832 1.386 -15.664 1 98.06 78 VAL A N 1
ATOM 660 C CA . VAL A 1 78 ? -8.188 0.752 -14.398 1 98.06 78 VAL A CA 1
ATOM 661 C C . VAL A 1 78 ? -7.75 1.641 -13.234 1 98.06 78 VAL A C 1
ATOM 663 O O . VAL A 1 78 ? -8.555 1.97 -12.359 1 98.06 78 VAL A O 1
ATOM 666 N N . ALA A 1 79 ? -6.512 2.053 -13.25 1 96.12 79 ALA A N 1
ATOM 667 C CA . ALA A 1 79 ? -5.984 2.838 -12.133 1 96.12 79 ALA A CA 1
ATOM 668 C C . ALA A 1 79 ? -6.727 4.164 -12 1 96.12 79 ALA A C 1
ATOM 670 O O . ALA A 1 79 ? -7.094 4.566 -10.891 1 96.12 79 ALA A O 1
ATOM 671 N N . LEU A 1 80 ? -6.992 4.832 -13.117 1 96.31 80 LEU A N 1
ATOM 672 C CA . LEU A 1 80 ? -7.652 6.133 -13.086 1 96.31 80 LEU A CA 1
ATOM 673 C C . LEU A 1 80 ? -9.125 5.988 -12.727 1 96.31 80 LEU A C 1
ATOM 675 O O . LEU A 1 80 ? -9.688 6.832 -12.023 1 96.31 80 LEU A O 1
ATOM 679 N N . SER A 1 81 ? -9.75 4.957 -13.234 1 98.38 81 SER A N 1
ATOM 680 C CA . SER A 1 81 ? -11.148 4.727 -12.891 1 98.38 81 SER A CA 1
ATOM 681 C C . SER A 1 81 ? -11.312 4.41 -11.406 1 98.38 81 SER A C 1
ATOM 683 O O . SER A 1 81 ? -12.234 4.906 -10.766 1 98.38 81 SER A O 1
ATOM 685 N N . ILE A 1 82 ? -10.406 3.6 -10.883 1 97.94 82 ILE A N 1
ATOM 686 C CA . ILE A 1 82 ? -10.445 3.283 -9.461 1 97.94 82 ILE A CA 1
ATOM 687 C C . ILE A 1 82 ? -10.281 4.562 -8.641 1 97.94 82 ILE A C 1
ATOM 689 O O . ILE A 1 82 ? -11.039 4.809 -7.707 1 97.94 82 ILE A O 1
ATOM 693 N N . LEU A 1 83 ? -9.328 5.363 -9.039 1 97.06 83 LEU A N 1
ATOM 694 C CA . LEU A 1 83 ? -9.086 6.613 -8.32 1 97.06 83 LEU A CA 1
ATOM 695 C C . LEU A 1 83 ? -10.328 7.5 -8.352 1 97.06 83 LEU A C 1
ATOM 697 O O . LEU A 1 83 ? -10.719 8.055 -7.324 1 97.06 83 LEU A O 1
ATOM 701 N N . ALA A 1 84 ? -10.914 7.641 -9.484 1 97.5 84 ALA A N 1
ATOM 702 C CA . ALA A 1 84 ? -12.117 8.461 -9.617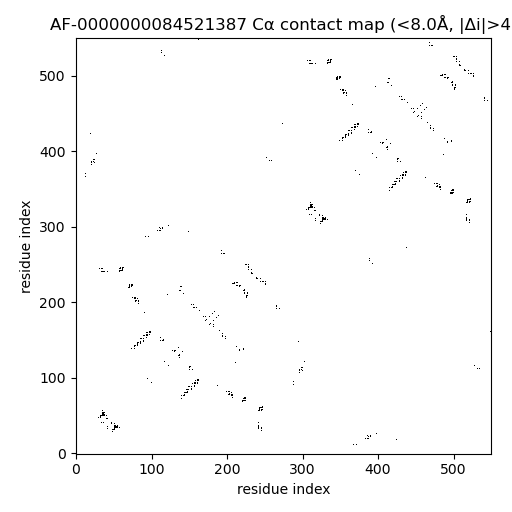 1 97.5 84 ALA A CA 1
ATOM 703 C C . ALA A 1 84 ? -13.234 7.957 -8.711 1 97.5 84 ALA A C 1
ATOM 705 O O . ALA A 1 84 ? -13.867 8.742 -8 1 97.5 84 ALA A O 1
ATOM 706 N N . LEU A 1 85 ? -13.445 6.715 -8.711 1 96.06 85 LEU A N 1
ATOM 707 C CA . LEU A 1 85 ? -14.484 6.125 -7.879 1 96.06 85 LEU A CA 1
ATOM 708 C C . LEU A 1 85 ? -14.156 6.285 -6.402 1 96.06 85 LEU A C 1
ATOM 710 O O . LEU A 1 85 ? -15.039 6.555 -5.586 1 96.06 85 LEU A O 1
ATOM 714 N N . GLN A 1 86 ? -12.891 6.09 -6.078 1 96.06 86 GLN A N 1
ATOM 715 C CA . GLN A 1 86 ? -12.453 6.223 -4.688 1 96.06 86 GLN A CA 1
ATOM 716 C C . GLN A 1 86 ? -12.656 7.648 -4.184 1 96.06 86 GLN A C 1
ATOM 718 O O . GLN A 1 86 ? -13.062 7.855 -3.039 1 96.06 86 GLN A O 1
ATOM 723 N N . LEU A 1 87 ? -12.367 8.617 -5.043 1 95.25 87 LEU A N 1
ATOM 724 C CA . LEU A 1 87 ? -12.586 10 -4.645 1 95.25 87 LEU A CA 1
ATOM 725 C C . LEU A 1 87 ? -14.078 10.289 -4.5 1 95.25 87 LEU A C 1
ATOM 727 O O . LEU A 1 87 ? -14.492 10.969 -3.557 1 95.25 87 LEU A O 1
ATOM 731 N N . PHE A 1 88 ? -14.805 9.773 -5.367 1 93 88 PHE A N 1
ATOM 732 C CA . PHE A 1 88 ? -16.25 9.977 -5.352 1 93 88 PHE A CA 1
ATOM 733 C C . PHE A 1 88 ? -16.859 9.367 -4.094 1 93 88 PHE A C 1
ATOM 735 O O . PHE A 1 88 ? -17.844 9.906 -3.557 1 93 88 PHE A O 1
ATOM 742 N N . THR A 1 89 ? -16.344 8.305 -3.598 1 91.75 89 THR A N 1
ATOM 743 C CA . THR A 1 89 ? -16.922 7.633 -2.441 1 91.75 89 THR A CA 1
ATOM 744 C C . THR A 1 89 ? -16.266 8.109 -1.151 1 91.75 89 THR A C 1
ATOM 746 O O . THR A 1 89 ? -16.938 8.258 -0.126 1 91.75 89 THR A O 1
ATOM 749 N N . ALA A 1 90 ? -14.984 8.367 -1.232 1 94.25 90 ALA A N 1
ATOM 750 C CA . ALA A 1 90 ? -14.234 8.68 -0.017 1 94.25 90 ALA A CA 1
ATOM 751 C C . ALA A 1 90 ? -14.57 10.086 0.485 1 94.25 90 ALA A C 1
ATOM 753 O O . ALA A 1 90 ? -14.625 10.32 1.693 1 94.25 90 ALA A O 1
ATOM 754 N N . VAL A 1 91 ? -14.781 11.016 -0.406 1 94.31 91 VAL A N 1
ATOM 755 C CA . VAL A 1 91 ? -15 12.406 -0.018 1 94.31 91 VAL A CA 1
ATOM 756 C C . VAL A 1 91 ? -16.281 12.516 0.804 1 94.31 91 VAL A C 1
ATOM 758 O O . VAL A 1 91 ? -16.266 12.984 1.943 1 94.31 91 VAL A O 1
ATOM 761 N N . PRO A 1 92 ? -17.406 12.016 0.292 1 91.56 92 PRO A N 1
ATOM 762 C CA . PRO A 1 92 ? -18.625 12.109 1.105 1 91.56 92 PRO A CA 1
ATOM 763 C C . PRO A 1 92 ? -18.531 11.312 2.402 1 91.56 92 PRO A C 1
ATOM 765 O O . PRO A 1 92 ? -19.016 11.758 3.447 1 91.56 92 PRO A O 1
ATOM 768 N N . ALA A 1 93 ? -17.953 10.125 2.334 1 91.25 93 ALA A N 1
ATOM 769 C CA . ALA A 1 93 ? -17.828 9.297 3.531 1 91.25 93 ALA A CA 1
ATOM 770 C C . ALA A 1 93 ? -16.969 9.984 4.582 1 91.25 93 ALA A C 1
ATOM 772 O O . ALA A 1 93 ? -17.328 10.039 5.758 1 91.25 93 ALA A O 1
ATOM 773 N N . ALA A 1 94 ? -15.836 10.508 4.145 1 94 94 ALA A N 1
ATOM 774 C CA . ALA A 1 94 ? -14.93 11.203 5.059 1 94 94 ALA A CA 1
ATOM 775 C C . ALA A 1 94 ? -15.602 12.438 5.656 1 94 94 ALA A C 1
ATOM 777 O O . ALA A 1 94 ? -15.438 12.734 6.844 1 94 94 ALA A O 1
ATOM 778 N N . TYR A 1 95 ? -16.312 13.172 4.828 1 92.62 95 TYR A N 1
ATOM 779 C CA . TYR A 1 95 ? -17.031 14.352 5.297 1 92.62 95 TYR A CA 1
ATOM 780 C C . TYR A 1 95 ? -18.047 13.977 6.367 1 92.62 95 TYR A C 1
ATOM 782 O O . TYR A 1 95 ? -18.156 14.648 7.398 1 92.62 95 TYR A O 1
ATOM 790 N N . ALA A 1 96 ? -18.766 12.938 6.125 1 90.12 96 ALA A N 1
ATOM 791 C CA . ALA A 1 96 ? -19.766 12.477 7.086 1 90.12 96 ALA A CA 1
ATOM 792 C C . ALA A 1 96 ? -19.109 12.062 8.398 1 90.12 96 ALA A C 1
ATOM 794 O O . ALA A 1 96 ? -19.562 12.445 9.477 1 90.12 96 ALA A O 1
ATOM 795 N N . PHE A 1 97 ? -18.016 11.375 8.328 1 90 97 PHE A N 1
ATOM 796 C CA . PHE A 1 97 ? -17.359 10.883 9.523 1 90 97 PHE A CA 1
ATOM 797 C C . PHE A 1 97 ? -16.688 12.023 10.273 1 90 97 PHE A C 1
ATOM 799 O O . PHE A 1 97 ? -16.516 11.953 11.492 1 90 97 PHE A O 1
ATOM 806 N N . ALA A 1 98 ? -16.375 13.078 9.57 1 91.88 98 ALA A N 1
ATOM 807 C CA . ALA A 1 98 ? -15.625 14.18 10.18 1 91.88 98 ALA A CA 1
ATOM 808 C C . ALA A 1 98 ? -16.578 15.227 10.766 1 91.88 98 ALA A C 1
ATOM 810 O O . ALA A 1 98 ? -16.281 15.82 11.805 1 91.88 98 ALA A O 1
ATOM 811 N N . ARG A 1 99 ? -17.688 15.406 10.102 1 89.56 99 ARG A N 1
ATOM 812 C CA . ARG A 1 99 ? -18.406 16.641 10.422 1 89.56 99 ARG A CA 1
ATOM 813 C C . ARG A 1 99 ? -19.828 16.344 10.875 1 89.56 99 ARG A C 1
ATOM 815 O O . ARG A 1 99 ? -20.484 17.219 11.453 1 89.56 99 ARG A O 1
ATOM 822 N N . TYR A 1 100 ? -20.266 15.211 10.656 1 86.69 100 TYR A N 1
ATOM 823 C CA . TYR A 1 100 ? -21.609 14.875 11.117 1 86.69 100 TYR A CA 1
ATOM 824 C C . TYR A 1 100 ? -21.562 14.07 12.406 1 86.69 100 TYR A C 1
ATOM 826 O O . TYR A 1 100 ? -20.625 13.289 12.625 1 86.69 100 TYR A O 1
ATOM 834 N N . LYS A 1 101 ? -22.531 14.406 13.195 1 83.81 101 LYS A N 1
ATOM 835 C CA . LYS A 1 101 ? -22.719 13.617 14.414 1 83.81 101 LYS A CA 1
ATOM 836 C C . LYS A 1 101 ? -23.906 12.688 14.289 1 83.81 101 LYS A C 1
ATOM 838 O O . LYS A 1 101 ? -25.016 13.125 13.945 1 83.81 101 LYS A O 1
ATOM 843 N N . PHE A 1 102 ? -23.688 11.422 14.211 1 81.19 102 PHE A N 1
ATOM 844 C CA . PHE A 1 102 ? -24.781 10.461 14.141 1 81.19 102 PHE A CA 1
ATOM 845 C C . PHE A 1 102 ? -24.453 9.211 14.953 1 81.19 102 PHE A C 1
ATOM 847 O O . PHE A 1 102 ? -23.281 8.953 15.266 1 81.19 102 PHE A O 1
ATOM 854 N N . LYS A 1 103 ? -25.516 8.539 15.336 1 81.75 103 LYS A N 1
ATOM 855 C CA . LYS A 1 103 ? -25.359 7.336 16.156 1 81.75 103 LYS A CA 1
ATOM 856 C C . LYS A 1 103 ? -24.594 6.25 15.391 1 81.75 103 LYS A C 1
ATOM 858 O O . LYS A 1 103 ? -24.906 5.969 14.234 1 81.75 103 LYS A O 1
ATOM 863 N N . GLY A 1 104 ? -23.531 5.656 15.961 1 81.19 104 GLY A N 1
ATOM 864 C CA . GLY A 1 104 ? -22.766 4.57 15.359 1 81.19 104 GLY A CA 1
ATOM 865 C C . GLY A 1 104 ? -21.594 5.055 14.523 1 81.19 104 GLY A C 1
ATOM 866 O O . GLY A 1 104 ? -20.938 4.262 13.852 1 81.19 104 GLY A O 1
ATOM 867 N N . ARG A 1 105 ? -21.359 6.332 14.5 1 84.25 105 ARG A N 1
ATOM 868 C CA . ARG A 1 105 ? -20.312 6.938 13.688 1 84.25 105 ARG A CA 1
ATOM 869 C C . ARG A 1 105 ? -18.953 6.312 13.992 1 84.25 105 ARG A C 1
ATOM 871 O O . ARG A 1 105 ? -18.25 5.875 13.086 1 84.25 105 ARG A O 1
ATOM 878 N N . ASN A 1 106 ? -18.719 6.164 15.289 1 81.25 106 ASN A N 1
ATOM 879 C CA . ASN A 1 106 ? -17.422 5.637 15.703 1 81.25 106 ASN A CA 1
ATOM 880 C C . ASN A 1 106 ? -17.281 4.156 15.359 1 81.25 106 ASN A C 1
ATOM 882 O O . ASN A 1 106 ? -16.203 3.701 14.977 1 81.25 106 ASN A O 1
ATOM 886 N N . VAL A 1 107 ? -18.375 3.541 15.477 1 79.06 107 VAL A N 1
ATOM 887 C CA . VAL A 1 107 ? -18.359 2.117 15.156 1 79.06 107 VAL A CA 1
ATOM 888 C C . VAL A 1 107 ? -18.156 1.925 13.656 1 79.06 107 VAL A C 1
ATOM 890 O O . VAL A 1 107 ? -17.344 1.089 13.234 1 79.06 107 VAL A O 1
ATOM 893 N N . LEU A 1 108 ? -18.859 2.699 12.875 1 82.12 108 LEU A N 1
ATOM 894 C CA . LEU A 1 108 ? -18.734 2.588 11.422 1 82.12 108 LEU A CA 1
ATOM 895 C C . LEU A 1 108 ? -17.344 2.988 10.961 1 82.12 108 LEU A C 1
ATOM 897 O O . LEU A 1 108 ? -16.781 2.355 10.062 1 82.12 108 LEU A O 1
ATOM 901 N N . PHE A 1 109 ? -16.828 3.992 11.555 1 83.12 109 PHE A N 1
ATOM 902 C CA . PHE A 1 109 ? -15.469 4.398 11.203 1 83.12 109 PHE A CA 1
ATOM 903 C C . PHE A 1 109 ? -14.461 3.338 11.633 1 83.12 109 PHE A C 1
ATOM 905 O O . PHE A 1 109 ? -13.5 3.053 10.914 1 83.12 109 PHE A O 1
ATOM 912 N N . GLY A 1 110 ? -14.719 2.773 12.797 1 78.75 110 GLY A N 1
ATOM 913 C CA . GLY A 1 110 ? -13.898 1.659 13.234 1 78.75 110 GLY A CA 1
ATOM 914 C C . GLY A 1 110 ? -13.898 0.496 12.266 1 78.75 110 GLY A C 1
ATOM 915 O O . GLY A 1 110 ? -12.859 -0.112 12.008 1 78.75 110 GLY A O 1
ATOM 916 N N . LEU A 1 111 ? -15.039 0.249 11.688 1 77.69 111 LEU A N 1
ATOM 917 C CA . LEU A 1 111 ? -15.156 -0.82 10.695 1 77.69 111 LEU A CA 1
ATOM 918 C C . LEU A 1 111 ? -14.336 -0.502 9.453 1 77.69 111 LEU A C 1
ATOM 920 O O . LEU A 1 111 ? -13.758 -1.401 8.836 1 77.69 111 LEU A O 1
ATOM 924 N N . THR A 1 112 ? -14.328 0.759 9.062 1 80.94 112 THR A N 1
ATOM 925 C CA . THR A 1 112 ? -13.516 1.19 7.93 1 80.94 112 THR A CA 1
ATOM 926 C C . THR A 1 112 ? -12.031 0.93 8.203 1 80.94 112 THR A C 1
ATOM 928 O O . THR A 1 112 ? -11.305 0.479 7.312 1 80.94 112 THR A O 1
ATOM 931 N N . LEU A 1 113 ? -11.617 1.135 9.406 1 77.62 113 LEU A N 1
ATOM 932 C CA . LEU A 1 113 ? -10.219 0.924 9.773 1 77.62 113 LEU A CA 1
ATOM 933 C C . LEU A 1 113 ? -9.875 -0.561 9.75 1 77.62 113 LEU A C 1
ATOM 935 O O . LEU A 1 113 ? -8.773 -0.94 9.344 1 77.62 113 LEU A O 1
ATOM 939 N N . VAL A 1 114 ? -10.836 -1.348 10.172 1 74.31 114 VAL A N 1
ATOM 940 C CA . VAL A 1 114 ? -10.625 -2.791 10.156 1 74.31 114 VAL A CA 1
ATOM 941 C C . VAL A 1 114 ? -10.461 -3.275 8.719 1 74.31 114 VAL A C 1
ATOM 943 O O . VAL A 1 114 ? -9.641 -4.156 8.445 1 74.31 114 VAL A O 1
ATOM 946 N N . ALA A 1 115 ? -11.227 -2.693 7.852 1 77.25 115 ALA A N 1
ATOM 947 C CA . ALA A 1 115 ? -11.164 -3.068 6.441 1 77.25 115 ALA A CA 1
ATOM 948 C C . ALA A 1 115 ? -9.766 -2.834 5.875 1 77.25 115 ALA A C 1
ATOM 950 O O . ALA A 1 115 ? -9.328 -3.545 4.965 1 77.25 115 ALA A O 1
ATOM 951 N N . LEU A 1 116 ? -8.977 -1.859 6.352 1 75.69 116 LEU A N 1
ATOM 952 C CA . LEU A 1 116 ? -7.617 -1.554 5.918 1 75.69 116 LEU A CA 1
ATOM 953 C C . LEU A 1 116 ? -6.672 -2.701 6.25 1 75.69 116 LEU A C 1
ATOM 955 O O . LEU A 1 116 ? -5.625 -2.855 5.613 1 75.69 116 LEU A O 1
ATOM 959 N N . MET A 1 117 ? -7.125 -3.475 7.176 1 69.56 117 MET A N 1
ATOM 960 C CA . MET A 1 117 ? -6.227 -4.496 7.711 1 69.56 117 MET A CA 1
ATOM 961 C C . MET A 1 117 ? -6.422 -5.824 6.988 1 69.56 117 MET A C 1
ATOM 963 O O . MET A 1 117 ? -5.648 -6.762 7.191 1 69.56 117 MET A O 1
ATOM 967 N N . ILE A 1 118 ? -7.434 -5.918 6.211 1 70.81 118 ILE A N 1
ATOM 968 C CA . ILE A 1 118 ? -7.754 -7.168 5.531 1 70.81 118 ILE A CA 1
ATOM 969 C C . ILE A 1 118 ? -6.961 -7.266 4.23 1 70.81 118 ILE A C 1
ATOM 971 O O . ILE A 1 118 ? -7.105 -6.422 3.342 1 70.81 118 ILE A O 1
ATOM 975 N N . PRO A 1 119 ? -6.164 -8.273 4.098 1 72.5 119 PRO A N 1
ATOM 976 C CA . PRO A 1 119 ? -5.422 -8.461 2.85 1 72.5 119 PRO A CA 1
ATOM 977 C C . PRO A 1 119 ? -6.324 -8.844 1.679 1 72.5 119 PRO A C 1
ATOM 979 O O . PRO A 1 119 ? -7.281 -9.594 1.855 1 72.5 119 PRO A O 1
ATOM 982 N N . PRO A 1 120 ? -6.051 -8.289 0.535 1 76.31 120 PRO A N 1
ATOM 983 C CA . PRO A 1 120 ? -6.84 -8.664 -0.642 1 76.31 120 PRO A CA 1
ATOM 984 C C . PRO A 1 120 ? -6.805 -10.164 -0.925 1 76.31 120 PRO A C 1
ATOM 986 O O . PRO A 1 120 ? -7.773 -10.727 -1.447 1 76.31 120 PRO A O 1
ATOM 989 N N . GLN A 1 121 ? -5.742 -10.812 -0.576 1 72.5 121 GLN A N 1
ATOM 990 C CA . GLN A 1 121 ? -5.586 -12.234 -0.838 1 72.5 121 GLN A CA 1
ATOM 991 C C . GLN A 1 121 ? -6.578 -13.062 -0.025 1 72.5 121 GLN A C 1
ATOM 993 O O . GLN A 1 121 ? -6.84 -14.227 -0.344 1 72.5 121 GLN A O 1
ATOM 998 N N . VAL A 1 122 ? -7.078 -12.477 1.028 1 69.44 122 VAL A N 1
ATOM 999 C CA . VAL A 1 122 ? -8 -13.164 1.92 1 69.44 122 VAL A CA 1
ATOM 1000 C C . VAL A 1 122 ? -9.422 -13.07 1.372 1 69.44 122 VAL A C 1
ATOM 1002 O O . VAL A 1 122 ? -10.219 -14.008 1.508 1 69.44 122 VAL A O 1
ATOM 1005 N N . ILE A 1 123 ? -9.688 -11.977 0.739 1 76.81 123 ILE A N 1
ATOM 1006 C CA . ILE A 1 123 ? -11.078 -11.75 0.368 1 76.81 123 ILE A CA 1
ATOM 1007 C C . ILE A 1 123 ? -11.258 -11.992 -1.129 1 76.81 123 ILE A C 1
ATOM 1009 O O . ILE A 1 123 ? -12.352 -11.805 -1.666 1 76.81 123 ILE A O 1
ATOM 1013 N N . PHE A 1 124 ? -10.242 -12.414 -1.811 1 79.75 124 PHE A N 1
ATOM 1014 C CA . PHE A 1 124 ? -10.352 -12.477 -3.264 1 79.75 124 PHE A CA 1
ATOM 1015 C C . PHE A 1 124 ? -11.391 -13.5 -3.688 1 79.75 124 PHE A C 1
ATOM 1017 O O . PHE A 1 124 ? -12.102 -13.305 -4.68 1 79.75 124 PHE A O 1
ATOM 1024 N N . LEU A 1 125 ? -11.516 -14.578 -2.947 1 75.38 125 LEU A N 1
ATOM 1025 C CA . LEU A 1 125 ? -12.391 -15.664 -3.385 1 75.38 125 LEU A CA 1
ATOM 1026 C C . LEU A 1 125 ? -13.859 -15.242 -3.318 1 75.38 125 LEU A C 1
ATOM 1028 O O . LEU A 1 125 ? -14.586 -15.359 -4.305 1 75.38 125 LEU A O 1
ATOM 1032 N N . PRO A 1 126 ? -14.297 -14.758 -2.133 1 75.88 126 PRO A N 1
ATOM 1033 C CA . PRO A 1 126 ? -15.688 -14.305 -2.115 1 75.88 126 PRO A CA 1
ATOM 1034 C C . PRO A 1 126 ? -15.969 -13.242 -3.178 1 75.88 126 PRO A C 1
ATOM 1036 O O . PRO A 1 126 ? -17.047 -13.234 -3.777 1 75.88 126 PRO A O 1
ATOM 1039 N N . ILE A 1 127 ? -15.109 -12.398 -3.447 1 84.12 127 ILE A N 1
ATOM 1040 C CA . ILE A 1 127 ? -15.32 -11.352 -4.441 1 84.12 127 ILE A CA 1
ATOM 1041 C C . ILE A 1 127 ? -15.344 -11.961 -5.84 1 84.12 127 ILE A C 1
ATOM 1043 O O . ILE A 1 127 ? -16.141 -11.562 -6.684 1 84.12 127 ILE A O 1
ATOM 1047 N N . TYR A 1 128 ? -14.477 -12.938 -6.039 1 84.44 128 TYR A N 1
ATOM 1048 C CA . TYR A 1 128 ? -14.461 -13.625 -7.324 1 84.44 128 TYR A CA 1
ATOM 1049 C C . TYR A 1 128 ? -15.797 -14.312 -7.594 1 84.44 128 TYR A C 1
ATOM 1051 O O . TYR A 1 128 ? -16.328 -14.234 -8.703 1 84.44 128 TYR A O 1
ATOM 1059 N N . VAL A 1 129 ? -16.234 -14.977 -6.582 1 76.31 129 VAL A N 1
ATOM 1060 C CA . VAL A 1 129 ? -17.5 -15.688 -6.711 1 76.31 129 VAL A CA 1
ATOM 1061 C C . VAL A 1 129 ? -18.625 -14.703 -7.039 1 76.31 129 VAL A C 1
ATOM 1063 O O . VAL A 1 129 ? -19.438 -14.945 -7.934 1 76.31 129 VAL A O 1
ATOM 1066 N N . PHE A 1 130 ? -18.609 -13.594 -6.34 1 79.75 130 PHE A N 1
ATOM 1067 C CA . PHE A 1 130 ? -19.625 -12.562 -6.59 1 79.75 130 PHE A CA 1
ATOM 1068 C C . PHE A 1 130 ? -19.484 -12.008 -8 1 79.75 130 PHE A C 1
ATOM 1070 O O . PHE A 1 130 ? -20.484 -11.867 -8.711 1 79.75 130 PHE A O 1
ATOM 1077 N N . MET A 1 131 ? -18.328 -11.703 -8.438 1 88.56 131 MET A N 1
ATOM 1078 C CA . MET A 1 131 ? -18.094 -11.156 -9.773 1 88.56 131 MET A CA 1
ATOM 1079 C C . MET A 1 131 ? -18.469 -12.18 -10.852 1 88.56 131 MET A C 1
ATOM 1081 O O . MET A 1 131 ? -18.953 -11.812 -11.914 1 88.56 131 MET A O 1
ATOM 1085 N N . SER A 1 132 ? -18.156 -13.398 -10.562 1 87.56 132 SER A N 1
ATOM 1086 C CA . SER A 1 132 ? -18.5 -14.461 -11.492 1 87.56 132 SER A CA 1
ATOM 1087 C C . SER A 1 132 ? -20 -14.578 -11.664 1 87.56 132 SER A C 1
ATOM 1089 O O . SER A 1 132 ? -20.5 -14.711 -12.789 1 87.56 132 SER A O 1
ATOM 1091 N N . GLU A 1 133 ? -20.734 -14.445 -10.594 1 84.69 133 GLU A N 1
ATOM 1092 C CA . GLU A 1 133 ? -22.188 -14.516 -10.641 1 84.69 133 GLU A CA 1
ATOM 1093 C C . GLU A 1 133 ? -22.766 -13.375 -11.469 1 84.69 133 GLU A C 1
ATOM 1095 O O . GLU A 1 133 ? -23.797 -13.539 -12.125 1 84.69 133 GLU A O 1
ATOM 1100 N N . TRP A 1 134 ? -22.094 -12.289 -11.43 1 92.06 134 TRP A N 1
ATOM 1101 C CA . TRP A 1 134 ? -22.562 -11.117 -12.172 1 92.06 134 TRP A CA 1
ATOM 1102 C C . TRP A 1 134 ? -21.969 -11.094 -13.578 1 92.06 134 TRP A C 1
ATOM 1104 O O . TRP A 1 134 ? -22.156 -10.125 -14.32 1 92.06 134 TRP A O 1
ATOM 1114 N N . ASN A 1 135 ? -21.219 -12.102 -13.922 1 94.5 135 ASN A N 1
ATOM 1115 C CA . ASN A 1 135 ? -20.578 -12.227 -15.227 1 94.5 135 ASN A CA 1
ATOM 1116 C C . ASN A 1 135 ? -19.609 -11.078 -15.484 1 94.5 135 ASN A C 1
ATOM 1118 O O . ASN A 1 135 ? -19.547 -10.547 -16.594 1 94.5 135 ASN A O 1
ATOM 1122 N N . LEU A 1 136 ? -18.938 -10.703 -14.422 1 96.31 136 LEU A N 1
ATOM 1123 C CA . LEU A 1 136 ? -18.016 -9.57 -14.555 1 96.31 136 LEU A CA 1
ATOM 1124 C C . LEU A 1 136 ? -16.578 -10.047 -14.555 1 96.31 136 LEU A C 1
ATOM 1126 O O . LEU A 1 136 ? -15.656 -9.266 -14.82 1 96.31 136 LEU A O 1
ATOM 1130 N N . VAL A 1 137 ? -16.406 -11.312 -14.32 1 95.25 137 VAL A N 1
ATOM 1131 C CA . VAL A 1 137 ? -15.039 -11.844 -14.375 1 95.25 137 VAL A CA 1
ATOM 1132 C C . VAL A 1 137 ? -14.5 -11.727 -15.797 1 95.25 137 VAL A C 1
ATOM 1134 O O . VAL A 1 137 ? -15.258 -11.828 -16.766 1 95.25 137 VAL A O 1
ATOM 1137 N N . ASN A 1 138 ? -13.227 -11.414 -15.914 1 96.94 138 ASN A N 1
ATOM 1138 C CA . ASN A 1 138 ? -12.547 -11.258 -17.188 1 96.94 138 ASN A CA 1
ATOM 1139 C C . ASN A 1 138 ? -13.031 -10.008 -17.938 1 96.94 138 ASN A C 1
ATOM 1141 O O . ASN A 1 138 ? -13.227 -10.039 -19.141 1 96.94 138 ASN A O 1
ATOM 1145 N N . THR A 1 139 ? -13.383 -9.031 -17.156 1 97.56 139 THR A N 1
ATOM 1146 C CA . THR A 1 139 ? -13.641 -7.68 -17.625 1 97.56 139 THR A CA 1
ATOM 1147 C C . THR A 1 139 ? -12.867 -6.656 -16.797 1 97.56 139 THR A C 1
ATOM 1149 O O . THR A 1 139 ? -12.398 -6.969 -15.703 1 97.56 139 THR A O 1
ATOM 1152 N N . LEU A 1 140 ? -12.781 -5.445 -17.375 1 97.75 140 LEU A N 1
ATOM 1153 C CA . LEU A 1 140 ? -12.109 -4.391 -16.609 1 97.75 140 LEU A CA 1
ATOM 1154 C C . LEU A 1 140 ? -12.922 -4.016 -15.375 1 97.75 140 LEU A C 1
ATOM 1156 O O . LEU A 1 140 ? -12.359 -3.521 -14.391 1 97.75 140 LEU A O 1
ATOM 1160 N N . TRP A 1 141 ? -14.172 -4.336 -15.367 1 97.06 141 TRP A N 1
ATOM 1161 C CA . TRP A 1 141 ? -15.031 -4 -14.234 1 97.06 141 TRP A CA 1
ATOM 1162 C C . TRP A 1 141 ? -14.648 -4.809 -13 1 97.06 141 TRP A C 1
ATOM 1164 O O . TRP A 1 141 ? -14.758 -4.324 -11.875 1 97.06 141 TRP A O 1
ATOM 1174 N N . SER A 1 142 ? -14.18 -6.031 -13.219 1 96.38 142 SER A N 1
ATOM 1175 C CA . SER A 1 142 ? -13.773 -6.867 -12.094 1 96.38 142 SER A CA 1
ATOM 1176 C C . SER A 1 142 ? -12.5 -6.34 -11.445 1 96.38 142 SER A C 1
ATOM 1178 O O . SER A 1 142 ? -12.188 -6.684 -10.305 1 96.38 142 SER A O 1
ATOM 1180 N N . LEU A 1 143 ? -11.797 -5.504 -12.211 1 97.12 143 LEU A N 1
ATOM 1181 C CA . LEU A 1 143 ? -10.594 -4.875 -11.68 1 97.12 143 LEU A CA 1
ATOM 1182 C C . LEU A 1 143 ? -10.93 -3.566 -10.977 1 97.12 143 LEU A C 1
ATOM 1184 O O . LEU A 1 143 ? -10.25 -3.176 -10.023 1 97.12 143 LEU A O 1
ATOM 1188 N N . ILE A 1 144 ? -11.984 -2.938 -11.375 1 97.62 144 ILE A N 1
ATOM 1189 C CA . ILE A 1 144 ? -12.266 -1.562 -10.977 1 97.62 144 ILE A CA 1
ATOM 1190 C C . ILE A 1 144 ? -13.219 -1.555 -9.781 1 97.62 144 ILE A C 1
ATOM 1192 O O . ILE A 1 144 ? -12.906 -0.972 -8.734 1 97.62 144 ILE A O 1
ATOM 1196 N N . LEU A 1 145 ? -14.242 -2.297 -9.789 1 93.44 145 LEU A N 1
ATOM 1197 C CA . LEU A 1 145 ? -15.375 -2.158 -8.883 1 93.44 145 LEU A CA 1
ATOM 1198 C C . LEU A 1 145 ? -14.984 -2.541 -7.461 1 93.44 145 LEU A C 1
ATOM 1200 O O . LEU A 1 145 ? -15.32 -1.838 -6.508 1 93.44 145 LEU A O 1
ATOM 1204 N N . PRO A 1 146 ? -14.234 -3.611 -7.277 1 90.44 146 PRO A N 1
ATOM 1205 C CA . PRO A 1 146 ? -13.922 -4 -5.902 1 90.44 146 PRO A CA 1
ATOM 1206 C C . PRO A 1 146 ? -13.062 -2.967 -5.176 1 90.44 146 PRO A C 1
ATOM 1208 O O . PRO A 1 146 ? -13.023 -2.947 -3.941 1 90.44 146 PRO A O 1
ATOM 1211 N N . TYR A 1 147 ? -12.422 -2.125 -5.98 1 92.94 147 TYR A N 1
ATOM 1212 C CA . TYR A 1 147 ? -11.531 -1.135 -5.391 1 92.94 147 TYR A CA 1
ATOM 1213 C C . TYR A 1 147 ? -12.125 0.264 -5.48 1 92.94 147 TYR A C 1
ATOM 1215 O O . TYR A 1 147 ? -11.422 1.261 -5.305 1 92.94 147 TYR A O 1
ATOM 1223 N N . GLY A 1 148 ? -13.43 0.317 -5.723 1 92.62 148 GLY A N 1
ATOM 1224 C CA . GLY A 1 148 ? -14.086 1.604 -5.895 1 92.62 148 GLY A CA 1
ATOM 1225 C C . GLY A 1 148 ? -14.156 2.41 -4.613 1 92.62 148 GLY A C 1
ATOM 1226 O O . GLY A 1 148 ? -14.359 3.625 -4.652 1 92.62 148 GLY A O 1
ATOM 1227 N N . ALA A 1 149 ? -14.047 1.75 -3.543 1 90.38 149 ALA A N 1
ATOM 1228 C CA . ALA A 1 149 ? -13.977 2.408 -2.24 1 90.38 149 ALA A CA 1
ATOM 1229 C C . ALA A 1 149 ? -12.656 2.096 -1.544 1 90.38 149 ALA A C 1
ATOM 1231 O O . ALA A 1 149 ? -12.102 1.004 -1.703 1 90.38 149 ALA A O 1
ATOM 1232 N N . SER A 1 150 ? -12.156 3.08 -0.848 1 91.5 150 SER A N 1
ATOM 1233 C CA . SER A 1 150 ? -10.867 2.924 -0.175 1 91.5 150 SER A CA 1
ATOM 1234 C C . SER A 1 150 ? -10.961 3.33 1.292 1 91.5 150 SER A C 1
ATOM 1236 O O . SER A 1 150 ? -11.133 4.508 1.605 1 91.5 150 SER A O 1
ATOM 1238 N N . ALA A 1 151 ? -10.797 2.307 2.145 1 88.19 151 ALA A N 1
ATOM 1239 C CA . ALA A 1 151 ? -10.75 2.605 3.572 1 88.19 151 ALA A CA 1
ATOM 1240 C C . ALA A 1 151 ? -9.617 3.578 3.893 1 88.19 151 ALA A C 1
ATOM 1242 O O . ALA A 1 151 ? -9.773 4.469 4.73 1 88.19 151 ALA A O 1
ATOM 1243 N N . PHE A 1 152 ? -8.578 3.426 3.195 1 88.56 152 PHE A N 1
ATOM 1244 C CA . PHE A 1 152 ? -7.434 4.316 3.377 1 88.56 152 PHE A CA 1
ATOM 1245 C C . PHE A 1 152 ? -7.789 5.742 2.969 1 88.56 152 PHE A C 1
ATOM 1247 O O . PHE A 1 152 ? -7.461 6.695 3.68 1 88.56 152 PHE A O 1
ATOM 1254 N N . GLY A 1 153 ? -8.398 5.867 1.855 1 92.38 153 GLY A N 1
ATOM 1255 C CA . GLY A 1 153 ? -8.828 7.18 1.407 1 92.38 153 GLY A CA 1
ATOM 1256 C C . GLY A 1 153 ? -9.781 7.859 2.373 1 92.38 153 GLY A C 1
ATOM 1257 O O . GLY A 1 153 ? -9.625 9.047 2.676 1 92.38 153 GLY A O 1
ATOM 1258 N N . ILE A 1 154 ? -10.711 7.102 2.836 1 92.25 154 ILE A N 1
ATOM 1259 C CA . ILE A 1 154 ? -11.68 7.633 3.789 1 92.25 154 ILE A CA 1
ATOM 1260 C C . ILE A 1 154 ? -10.961 8.078 5.059 1 92.25 154 ILE A C 1
ATOM 1262 O O . ILE A 1 154 ? -11.211 9.172 5.57 1 92.25 154 ILE A O 1
ATOM 1266 N N . PHE A 1 155 ? -10.109 7.27 5.527 1 88.44 155 PHE A N 1
ATOM 1267 C CA . PHE A 1 155 ? -9.367 7.562 6.75 1 88.44 155 PHE A CA 1
ATOM 1268 C C . PHE A 1 155 ? -8.555 8.844 6.598 1 88.44 155 PHE A C 1
ATOM 1270 O O . PHE A 1 155 ? -8.625 9.734 7.445 1 88.44 155 PHE A O 1
ATOM 1277 N N . LEU A 1 156 ? -7.758 8.961 5.562 1 88.44 156 LEU A N 1
ATOM 1278 C CA . LEU A 1 156 ? -6.887 10.109 5.359 1 88.44 156 LEU A CA 1
ATOM 1279 C C . LEU A 1 156 ? -7.699 11.391 5.215 1 88.44 156 LEU A C 1
ATOM 1281 O O . LEU A 1 156 ? -7.363 12.414 5.812 1 88.44 156 LEU A O 1
ATOM 1285 N N . LEU A 1 157 ? -8.742 11.297 4.453 1 93.19 157 LEU A N 1
ATOM 1286 C CA . LEU A 1 157 ? -9.562 12.484 4.207 1 93.19 157 LEU A CA 1
ATOM 1287 C C . LEU A 1 157 ? -10.32 12.891 5.465 1 93.19 157 LEU A C 1
ATOM 1289 O O . LEU A 1 157 ? -10.508 14.078 5.723 1 93.19 157 LEU A O 1
ATOM 1293 N N . ARG A 1 158 ? -10.797 11.906 6.141 1 91.75 158 ARG A N 1
ATOM 1294 C CA . ARG A 1 158 ? -11.461 12.219 7.402 1 91.75 158 ARG A CA 1
ATOM 1295 C C . ARG A 1 158 ? -10.539 12.992 8.336 1 91.75 158 ARG A C 1
ATOM 1297 O O . ARG A 1 158 ? -10.953 13.977 8.945 1 91.75 158 ARG A O 1
ATOM 1304 N N . GLN A 1 159 ? -9.352 12.555 8.453 1 84.25 159 GLN A N 1
ATOM 1305 C CA . GLN A 1 159 ? -8.375 13.242 9.289 1 84.25 159 GLN A CA 1
ATOM 1306 C C . GLN A 1 159 ? -8.141 14.672 8.812 1 84.25 159 GLN A C 1
ATOM 1308 O O . GLN A 1 159 ? -8.055 15.594 9.625 1 84.25 159 GLN A O 1
ATOM 1313 N N . ALA A 1 160 ? -8.047 14.883 7.574 1 88.38 160 ALA A N 1
ATOM 1314 C CA . ALA A 1 160 ? -7.844 16.203 7.004 1 88.38 160 ALA A CA 1
ATOM 1315 C C . ALA A 1 160 ? -9.055 17.094 7.254 1 88.38 160 ALA A C 1
ATOM 1317 O O . ALA A 1 160 ? -8.914 18.266 7.621 1 88.38 160 ALA A O 1
ATOM 1318 N N . PHE A 1 161 ? -10.219 16.547 7.074 1 93.81 161 PHE A N 1
ATOM 1319 C CA . PHE A 1 161 ? -11.445 17.312 7.234 1 93.81 161 PHE A CA 1
ATOM 1320 C C . PHE A 1 161 ? -11.648 17.703 8.695 1 93.81 161 PHE A C 1
ATOM 1322 O O . PHE A 1 161 ? -12.227 18.766 8.984 1 93.81 161 PHE A O 1
ATOM 1329 N N . MET A 1 162 ? -11.164 16.922 9.578 1 89.88 162 MET A N 1
ATOM 1330 C CA . MET A 1 162 ? -11.281 17.203 11 1 89.88 162 MET A CA 1
ATOM 1331 C C . MET A 1 162 ? -10.406 18.406 11.383 1 89.88 162 MET A C 1
ATOM 1333 O O . MET A 1 162 ? -10.68 19.078 12.375 1 89.88 162 MET A O 1
ATOM 1337 N N . GLN A 1 163 ? -9.445 18.641 10.57 1 85.31 163 GLN A N 1
ATOM 1338 C CA . GLN A 1 163 ? -8.516 19.719 10.883 1 85.31 163 GLN A CA 1
ATOM 1339 C C . GLN A 1 163 ? -9.07 21.062 10.43 1 85.31 163 GLN A C 1
ATOM 1341 O O . GLN A 1 163 ? -8.555 22.125 10.812 1 85.31 163 GLN A O 1
ATOM 1346 N N . VAL A 1 164 ? -10.117 21.078 9.703 1 89.94 164 VAL A N 1
ATOM 1347 C CA . VAL A 1 164 ? -10.734 22.328 9.25 1 89.94 164 VAL A CA 1
ATOM 1348 C C . VAL A 1 164 ? -11.5 22.969 10.398 1 89.94 164 VAL A C 1
ATOM 1350 O O . VAL A 1 164 ? -12.336 22.328 11.031 1 89.94 164 VAL A O 1
ATOM 1353 N N . PRO A 1 165 ? -11.195 24.219 10.672 1 92.88 165 PRO A N 1
ATOM 1354 C CA . PRO A 1 165 ? -11.898 24.891 11.766 1 92.88 165 PRO A CA 1
ATOM 1355 C C . PRO A 1 165 ? -13.406 24.938 11.562 1 92.88 165 PRO A C 1
ATOM 1357 O O . PRO A 1 165 ? -13.875 25.125 10.438 1 92.88 165 PRO A O 1
ATOM 1360 N N . ASP A 1 166 ? -14.094 24.844 12.672 1 91.81 166 ASP A N 1
ATOM 1361 C CA . ASP A 1 166 ? -15.555 24.875 12.633 1 91.81 166 ASP A CA 1
ATOM 1362 C C . ASP A 1 166 ? -16.062 26.203 12.109 1 91.81 166 ASP A C 1
ATOM 1364 O O . ASP A 1 166 ? -17.094 26.266 11.445 1 91.81 166 ASP A O 1
ATOM 1368 N N . GLU A 1 167 ? -15.25 27.156 12.383 1 93.94 167 GLU A N 1
ATOM 1369 C CA . GLU A 1 167 ? -15.641 28.5 12 1 93.94 167 GLU A CA 1
ATOM 1370 C C . GLU A 1 167 ? -15.812 28.625 10.484 1 93.94 167 GLU A C 1
ATOM 1372 O O . GLU A 1 167 ? -16.688 29.359 10.016 1 93.94 167 GLU A O 1
ATOM 1377 N N . VAL A 1 168 ? -15.047 27.938 9.773 1 93.06 168 VAL A N 1
ATOM 1378 C CA . VAL A 1 168 ? -15.094 27.984 8.32 1 93.06 168 VAL A CA 1
ATOM 1379 C C . VAL A 1 168 ? -16.406 27.359 7.828 1 93.06 168 VAL A C 1
ATOM 1381 O O . VAL A 1 168 ? -17.062 27.906 6.945 1 93.06 168 VAL A O 1
ATOM 1384 N N . ILE A 1 169 ? -16.781 26.344 8.445 1 91.62 169 ILE A N 1
ATOM 1385 C CA . ILE A 1 169 ? -17.984 25.625 8.055 1 91.62 169 ILE A CA 1
ATOM 1386 C C . ILE A 1 169 ? -19.219 26.422 8.484 1 91.62 169 ILE A C 1
ATOM 1388 O O . ILE A 1 169 ? -20.188 26.547 7.727 1 91.62 169 ILE A O 1
ATOM 1392 N N . GLU A 1 170 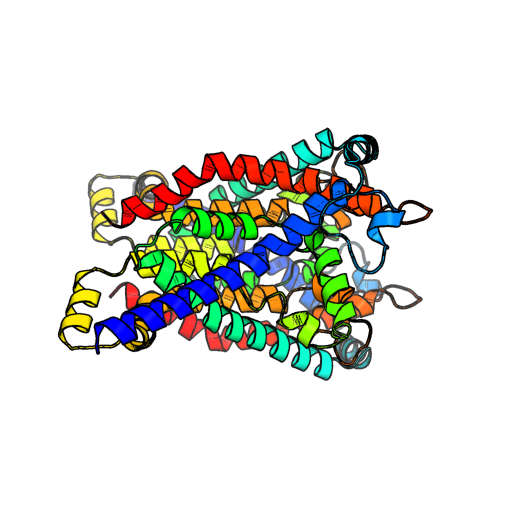? -19.141 26.969 9.641 1 92.31 170 GLU A N 1
ATOM 1393 C CA . GLU A 1 170 ? -20.234 27.766 10.164 1 92.31 170 GLU A CA 1
ATOM 1394 C C . GLU A 1 170 ? -20.469 29.016 9.305 1 92.31 170 GLU A C 1
ATOM 1396 O O . GLU A 1 170 ? -21.609 29.406 9.062 1 92.31 170 GLU A O 1
ATOM 1401 N N . ALA A 1 171 ? -19.422 29.578 8.867 1 94.56 171 ALA A N 1
ATOM 1402 C CA . ALA A 1 171 ? -19.516 30.75 8 1 94.56 171 ALA A CA 1
ATOM 1403 C C . ALA A 1 171 ? -20.188 30.406 6.68 1 94.56 171 ALA A C 1
ATOM 1405 O O . ALA A 1 171 ? -21.016 31.156 6.172 1 94.56 171 ALA A O 1
ATOM 1406 N N . ALA A 1 172 ? -19.859 29.297 6.164 1 93.44 172 ALA A N 1
ATOM 1407 C CA . ALA A 1 172 ? -20.453 28.859 4.91 1 93.44 172 ALA A CA 1
ATOM 1408 C C . ALA A 1 172 ? -21.953 28.562 5.086 1 93.44 172 ALA A C 1
ATOM 1410 O O . ALA A 1 172 ? -22.75 28.875 4.207 1 93.44 172 ALA A O 1
ATOM 1411 N N . ARG A 1 173 ? -22.25 28 6.211 1 90.25 173 ARG A N 1
ATOM 1412 C CA . ARG A 1 173 ? -23.641 27.703 6.508 1 90.25 173 ARG A CA 1
ATOM 1413 C C . ARG A 1 173 ? -24.453 29 6.668 1 90.25 173 ARG A C 1
ATOM 1415 O O . ARG A 1 173 ? -25.609 29.062 6.246 1 90.25 173 ARG A O 1
ATOM 1422 N N . LEU A 1 174 ? -23.828 29.938 7.266 1 92.5 174 LEU A N 1
ATOM 1423 C CA . LEU A 1 174 ? -24.469 31.234 7.434 1 92.5 174 LEU A CA 1
ATOM 1424 C C . LEU A 1 174 ? -24.75 31.875 6.078 1 92.5 174 LEU A C 1
ATOM 1426 O O . LEU A 1 174 ? -25.734 32.594 5.922 1 92.5 174 LEU A O 1
ATOM 1430 N N . ASP A 1 175 ? -23.953 31.594 5.047 1 93.69 175 ASP A N 1
ATOM 1431 C CA . ASP A 1 175 ? -24.156 32.094 3.684 1 93.69 175 ASP A CA 1
ATOM 1432 C C . ASP A 1 175 ? -25.141 31.188 2.92 1 93.69 175 ASP A C 1
ATOM 1434 O O . ASP A 1 175 ? -25.234 31.266 1.694 1 93.69 175 ASP A O 1
ATOM 1438 N N . ASN A 1 176 ? -25.75 30.266 3.619 1 91.75 176 ASN A N 1
ATOM 1439 C CA . ASN A 1 176 ? -26.766 29.359 3.096 1 91.75 176 ASN A CA 1
ATOM 1440 C C . ASN A 1 176 ? -26.188 28.406 2.062 1 91.75 176 ASN A C 1
ATOM 1442 O O . ASN A 1 176 ? -26.844 28.078 1.072 1 91.75 176 ASN A O 1
ATOM 1446 N N . ALA A 1 177 ? -24.953 28.125 2.25 1 92.06 177 ALA A N 1
ATOM 1447 C CA . ALA A 1 177 ? -24.344 27.109 1.385 1 92.06 177 ALA A CA 1
ATOM 1448 C C . ALA A 1 177 ? -24.859 25.719 1.732 1 92.06 177 ALA A C 1
ATOM 1450 O O . ALA A 1 177 ? -25.016 25.375 2.91 1 92.06 177 ALA A O 1
ATOM 1451 N N . SER A 1 178 ? -25.219 24.938 0.688 1 90.75 178 SER A N 1
ATOM 1452 C CA . SER A 1 178 ? -25.641 23.562 0.92 1 90.75 178 SER A CA 1
ATOM 1453 C C . SER A 1 178 ? -24.469 22.703 1.408 1 90.75 178 SER A C 1
ATOM 1455 O O . SER A 1 178 ? -23.297 23.078 1.219 1 90.75 178 SER A O 1
ATOM 1457 N N . GLU A 1 179 ? -24.734 21.578 2.037 1 88.25 179 GLU A N 1
ATOM 1458 C CA . GLU A 1 179 ? -23.688 20.688 2.518 1 88.25 179 GLU A CA 1
ATOM 1459 C C . GLU A 1 179 ? -22.844 20.156 1.363 1 88.25 179 GLU A C 1
ATOM 1461 O O . GLU A 1 179 ? -21.625 19.953 1.509 1 88.25 179 GLU A O 1
ATOM 1466 N N . TRP A 1 180 ? -23.5 19.938 0.284 1 89.31 180 TRP A N 1
ATOM 1467 C CA . TRP A 1 180 ? -22.797 19.469 -0.909 1 89.31 180 TRP A CA 1
ATOM 1468 C C . TRP A 1 180 ? -21.797 20.516 -1.381 1 89.31 180 TRP A C 1
ATOM 1470 O O . TRP A 1 180 ? -20.656 20.188 -1.737 1 89.31 180 TRP A O 1
ATOM 1480 N N . LYS A 1 181 ? -22.203 21.734 -1.337 1 93 181 LYS A N 1
ATOM 1481 C CA . LYS A 1 181 ? -21.328 22.828 -1.729 1 93 181 LYS A CA 1
ATOM 1482 C C . LYS A 1 181 ? -20.172 22.984 -0.745 1 93 181 LYS A C 1
ATOM 1484 O O . LYS A 1 181 ? -19.031 23.203 -1.15 1 93 181 LYS A O 1
ATOM 1489 N N . ILE A 1 182 ? -20.531 22.875 0.532 1 94.56 182 ILE A N 1
ATOM 1490 C CA . ILE A 1 182 ? -19.484 22.984 1.555 1 94.56 182 ILE A CA 1
ATOM 1491 C C . ILE A 1 182 ? -18.469 21.859 1.375 1 94.56 182 ILE A C 1
ATOM 1493 O O . ILE A 1 182 ? -17.266 22.109 1.396 1 94.56 182 ILE A O 1
ATOM 1497 N N . MET A 1 183 ? -18.953 20.688 1.119 1 93.94 183 MET A N 1
ATOM 1498 C CA . MET A 1 183 ? -18.094 19.516 0.972 1 93.94 183 MET A CA 1
ATOM 1499 C C . MET A 1 183 ? -17.156 19.672 -0.217 1 93.94 183 MET A C 1
ATOM 1501 O O . MET A 1 183 ? -15.93 19.547 -0.071 1 93.94 183 MET A O 1
ATOM 1505 N N . TRP A 1 184 ? -17.672 20.062 -1.373 1 94.12 184 TRP A N 1
ATOM 1506 C CA . TRP A 1 184 ? -16.891 20.016 -2.611 1 94.12 184 TRP A CA 1
ATOM 1507 C C . TRP A 1 184 ? -16.156 21.328 -2.85 1 94.12 184 TRP A C 1
ATOM 1509 O O . TRP A 1 184 ? -15.086 21.344 -3.447 1 94.12 184 TRP A O 1
ATOM 1519 N N . LYS A 1 185 ? -16.672 22.453 -2.295 1 95.38 185 LYS A N 1
ATOM 1520 C CA . LYS A 1 185 ? -16.094 23.734 -2.645 1 95.38 185 LYS A CA 1
ATOM 1521 C C . LYS A 1 185 ? -15.32 24.328 -1.473 1 95.38 185 LYS A C 1
ATOM 1523 O O . LYS A 1 185 ? -14.531 25.266 -1.649 1 95.38 185 LYS A O 1
ATOM 1528 N N . VAL A 1 186 ? -15.492 23.812 -0.318 1 94.94 186 VAL A N 1
ATOM 1529 C CA . VAL A 1 186 ? -14.773 24.344 0.839 1 94.94 186 VAL A CA 1
ATOM 1530 C C . VAL A 1 186 ? -13.82 23.281 1.387 1 94.94 186 VAL A C 1
ATOM 1532 O O . VAL A 1 186 ? -12.602 23.453 1.36 1 94.94 186 VAL A O 1
ATOM 1535 N N . MET A 1 187 ? -14.375 22.125 1.723 1 95.12 187 MET A N 1
ATOM 1536 C CA . MET A 1 187 ? -13.594 21.094 2.391 1 95.12 187 MET A CA 1
ATOM 1537 C C . MET A 1 187 ? -12.562 20.484 1.441 1 95.12 187 MET A C 1
ATOM 1539 O O . MET A 1 187 ? -11.398 20.312 1.811 1 95.12 187 MET A O 1
ATOM 1543 N N . VAL A 1 188 ? -12.953 20.141 0.24 1 95.38 188 VAL A N 1
ATOM 1544 C CA . VAL A 1 188 ? -12.094 19.453 -0.718 1 95.38 188 VAL A CA 1
ATOM 1545 C C . VAL A 1 188 ? -10.898 20.328 -1.072 1 95.38 188 VAL A C 1
ATOM 1547 O O . VAL A 1 188 ? -9.75 19.891 -0.996 1 95.38 188 VAL A O 1
ATOM 1550 N N . PRO A 1 189 ? -11.148 21.609 -1.354 1 94.25 189 PRO A N 1
ATOM 1551 C CA . PRO A 1 189 ? -9.992 22.469 -1.646 1 94.25 189 PRO A CA 1
ATOM 1552 C C . PRO A 1 189 ? -9.055 22.625 -0.451 1 94.25 189 PRO A C 1
ATOM 1554 O O . PRO A 1 189 ? -7.84 22.734 -0.626 1 94.25 189 PRO A O 1
ATOM 1557 N N . MET A 1 190 ? -9.586 22.609 0.745 1 91.88 190 MET A N 1
ATOM 1558 C CA . MET A 1 190 ? -8.766 22.766 1.941 1 91.88 190 MET A CA 1
ATOM 1559 C C . MET A 1 190 ? -7.957 21.516 2.217 1 91.88 190 MET A C 1
ATOM 1561 O O . MET A 1 190 ? -6.953 21.562 2.93 1 91.88 190 MET A O 1
ATOM 1565 N N . ALA A 1 191 ? -8.375 20.406 1.632 1 92.12 191 ALA A N 1
ATOM 1566 C CA . ALA A 1 191 ? -7.688 19.125 1.836 1 92.12 191 ALA A CA 1
ATOM 1567 C C . ALA A 1 191 ? -6.871 18.734 0.606 1 92.12 191 ALA A C 1
ATOM 1569 O O . ALA A 1 191 ? -6.523 17.578 0.427 1 92.12 191 ALA A O 1
ATOM 1570 N N . LYS A 1 192 ? -6.566 19.625 -0.226 1 90.62 192 LYS A N 1
ATOM 1571 C CA . LYS A 1 192 ? -5.914 19.391 -1.51 1 90.62 192 LYS A CA 1
ATOM 1572 C C . LYS A 1 192 ? -4.621 18.594 -1.327 1 90.62 192 LYS A C 1
ATOM 1574 O O . LYS A 1 192 ? -4.387 17.609 -2.025 1 90.62 192 LYS A O 1
ATOM 1579 N N . PRO A 1 193 ? -3.738 18.938 -0.37 1 82.75 193 PRO A N 1
ATOM 1580 C CA . PRO A 1 193 ? -2.502 18.172 -0.21 1 82.75 193 PRO A CA 1
ATOM 1581 C C . PRO A 1 193 ? -2.76 16.703 0.1 1 82.75 193 PRO A C 1
ATOM 1583 O O . PRO A 1 193 ? -2.057 15.82 -0.414 1 82.75 193 PRO A O 1
ATOM 1586 N N . VAL A 1 194 ? -3.754 16.516 0.933 1 86.06 194 VAL A N 1
ATOM 1587 C CA . VAL A 1 194 ? -4.09 15.156 1.321 1 86.06 194 VAL A CA 1
ATOM 1588 C C . VAL A 1 194 ? -4.68 14.406 0.127 1 86.06 194 VAL A C 1
ATOM 1590 O O . VAL A 1 194 ? -4.383 13.227 -0.083 1 86.06 194 VAL A O 1
ATOM 1593 N N . LEU A 1 195 ? -5.477 15.133 -0.692 1 91.5 195 LEU A N 1
ATOM 1594 C CA . LEU A 1 195 ? -6.078 14.531 -1.879 1 91.5 195 LEU A CA 1
ATOM 1595 C C . LEU A 1 195 ? -5.008 14.148 -2.896 1 91.5 195 LEU A C 1
ATOM 1597 O O . LEU A 1 195 ? -5.078 13.078 -3.504 1 91.5 195 LEU A O 1
ATOM 1601 N N . VAL A 1 196 ? -4.055 14.969 -3.033 1 85.31 196 VAL A N 1
ATOM 1602 C CA . VAL A 1 196 ? -2.967 14.703 -3.967 1 85.31 196 VAL A CA 1
ATOM 1603 C C . VAL A 1 196 ? -2.15 13.508 -3.479 1 85.31 196 VAL A C 1
ATOM 1605 O O . VAL A 1 196 ? -1.794 12.625 -4.266 1 85.31 196 VAL A O 1
ATOM 1608 N N . THR A 1 197 ? -1.875 13.516 -2.172 1 82.12 197 THR A N 1
ATOM 1609 C CA . THR A 1 197 ? -1.134 12.406 -1.578 1 82.12 197 THR A CA 1
ATOM 1610 C C . THR A 1 197 ? -1.879 11.086 -1.777 1 82.12 197 THR A C 1
ATOM 1612 O O . THR A 1 197 ? -1.297 10.102 -2.236 1 82.12 197 THR A O 1
ATOM 1615 N N . PHE A 1 198 ? -3.121 11.141 -1.477 1 89.69 198 PHE A N 1
ATOM 1616 C CA . PHE A 1 198 ? -3.928 9.938 -1.638 1 89.69 198 PHE A CA 1
ATOM 1617 C C . PHE A 1 198 ? -3.979 9.508 -3.1 1 89.69 198 PHE A C 1
ATOM 1619 O O . PHE A 1 198 ? -3.861 8.32 -3.412 1 89.69 198 PHE A O 1
ATOM 1626 N N . GLY A 1 199 ? -4.27 10.469 -3.957 1 90.31 199 GLY A N 1
ATOM 1627 C CA . GLY A 1 199 ? -4.336 10.172 -5.379 1 90.31 199 GLY A CA 1
ATOM 1628 C C . GLY A 1 199 ? -3.082 9.5 -5.902 1 90.31 199 GLY A C 1
ATOM 1629 O O . GLY A 1 199 ? -3.162 8.531 -6.668 1 90.31 199 GLY A O 1
ATOM 1630 N N . LEU A 1 200 ? -2.006 10.008 -5.48 1 83.31 200 LEU A N 1
ATOM 1631 C CA . LEU A 1 200 ? -0.73 9.438 -5.895 1 83.31 200 LEU A CA 1
ATOM 1632 C C . LEU A 1 200 ? -0.589 8.008 -5.402 1 83.31 200 LEU A C 1
ATOM 1634 O O . LEU A 1 200 ? -0.212 7.113 -6.164 1 83.31 200 LEU A O 1
ATOM 1638 N N . PHE A 1 201 ? -0.9 7.824 -4.188 1 84.19 201 PHE A N 1
ATOM 1639 C CA . PHE A 1 201 ? -0.735 6.504 -3.59 1 84.19 201 PHE A CA 1
ATOM 1640 C C . PHE A 1 201 ? -1.7 5.504 -4.211 1 84.19 201 PHE A C 1
ATOM 1642 O O . PHE A 1 201 ? -1.327 4.359 -4.48 1 84.19 201 PHE A O 1
ATOM 1649 N N . SER A 1 202 ? -2.896 5.957 -4.352 1 92.12 202 SER A N 1
ATOM 1650 C CA . SER A 1 202 ? -3.881 5.078 -4.98 1 92.12 202 SER A CA 1
ATOM 1651 C C . SER A 1 202 ? -3.455 4.695 -6.395 1 92.12 202 SER A C 1
ATOM 1653 O O . SER A 1 202 ? -3.518 3.523 -6.77 1 92.12 202 SER A O 1
ATOM 1655 N N . PHE A 1 203 ? -3.02 5.668 -7.129 1 89.38 203 PHE A N 1
ATOM 1656 C CA . PHE A 1 203 ? -2.584 5.398 -8.492 1 89.38 203 PHE A CA 1
ATOM 1657 C C . PHE A 1 203 ? -1.426 4.41 -8.508 1 89.38 203 PHE A C 1
ATOM 1659 O O . PHE A 1 203 ? -1.442 3.438 -9.266 1 89.38 203 PHE A O 1
ATOM 1666 N N . ILE A 1 204 ? -0.443 4.668 -7.73 1 84.75 204 ILE A N 1
ATOM 1667 C CA . ILE A 1 204 ? 0.739 3.814 -7.691 1 84.75 204 ILE A CA 1
ATOM 1668 C C . ILE A 1 204 ? 0.338 2.398 -7.285 1 84.75 204 ILE A C 1
ATOM 1670 O O . ILE A 1 204 ? 0.783 1.423 -7.895 1 84.75 204 ILE A O 1
ATOM 1674 N N . TYR A 1 205 ? -0.484 2.277 -6.289 1 87.38 205 TYR A N 1
ATOM 1675 C CA . TYR A 1 205 ? -0.912 0.979 -5.777 1 87.38 205 TYR A CA 1
ATOM 1676 C C . TYR A 1 205 ? -1.629 0.178 -6.859 1 87.38 205 TYR A C 1
ATOM 1678 O O . TYR A 1 205 ? -1.312 -0.992 -7.086 1 87.38 205 TYR A O 1
ATOM 1686 N N . HIS A 1 206 ? -2.527 0.768 -7.52 1 93.19 206 HIS A N 1
ATOM 1687 C CA . HIS A 1 206 ? -3.348 0.04 -8.484 1 93.19 206 HIS A CA 1
ATOM 1688 C C . HIS A 1 206 ? -2.613 -0.141 -9.805 1 93.19 206 HIS A C 1
ATOM 1690 O O . HIS A 1 206 ? -2.844 -1.12 -10.523 1 93.19 206 HIS A O 1
ATOM 1696 N N . TRP A 1 207 ? -1.748 0.765 -10.094 1 89.19 207 TRP A N 1
ATOM 1697 C CA . TRP A 1 207 ? -0.875 0.598 -11.25 1 89.19 207 TRP A CA 1
ATOM 1698 C C . TRP A 1 207 ? 0.012 -0.632 -11.086 1 89.19 207 TRP A C 1
ATOM 1700 O O . TRP A 1 207 ? 0.264 -1.354 -12.055 1 89.19 207 TRP A O 1
ATOM 1710 N N . ASN A 1 208 ? 0.39 -0.91 -9.906 1 85.62 208 ASN A N 1
ATOM 1711 C CA . ASN A 1 208 ? 1.363 -1.963 -9.633 1 85.62 208 ASN A CA 1
ATOM 1712 C C . ASN A 1 208 ? 0.68 -3.266 -9.227 1 85.62 208 ASN A C 1
ATOM 1714 O O . ASN A 1 208 ? 1.346 -4.281 -9.016 1 85.62 208 ASN A O 1
ATOM 1718 N N . ASP A 1 209 ? -0.575 -3.246 -9.133 1 89 209 ASP A N 1
ATOM 1719 C CA . ASP A 1 209 ? -1.302 -4.414 -8.648 1 89 209 ASP A CA 1
ATOM 1720 C C . ASP A 1 209 ? -1.131 -5.602 -9.594 1 89 209 ASP A C 1
ATOM 1722 O O . ASP A 1 209 ? -1.432 -5.504 -10.781 1 89 209 ASP A O 1
ATOM 1726 N N . TYR A 1 210 ? -0.676 -6.664 -9.078 1 84.88 210 TYR A N 1
ATOM 1727 C CA . TYR A 1 210 ? -0.443 -7.879 -9.844 1 84.88 210 TYR A CA 1
ATOM 1728 C C . TYR A 1 210 ? -1.456 -8.961 -9.484 1 84.88 210 TYR A C 1
ATOM 1730 O O . TYR A 1 210 ? -2.016 -9.617 -10.367 1 84.88 210 TYR A O 1
ATOM 1738 N N . PHE A 1 211 ? -1.705 -9.117 -8.25 1 82.88 211 PHE A N 1
ATOM 1739 C CA . PHE A 1 211 ? -2.477 -10.25 -7.738 1 82.88 211 PHE A CA 1
ATOM 1740 C C . PHE A 1 211 ? -3.912 -10.195 -8.25 1 82.88 211 PHE A C 1
ATOM 1742 O O . PHE A 1 211 ? -4.406 -11.164 -8.828 1 82.88 211 PHE A O 1
ATOM 1749 N N . TRP A 1 212 ? -4.523 -9.055 -8.062 1 90.12 212 TRP A N 1
ATOM 1750 C CA . TRP A 1 212 ? -5.949 -8.961 -8.359 1 90.12 212 TRP A CA 1
ATOM 1751 C C . TRP A 1 212 ? -6.215 -9.172 -9.852 1 90.12 212 TRP A C 1
ATOM 1753 O O . TRP A 1 212 ? -7.059 -9.984 -10.227 1 90.12 212 TRP A O 1
ATOM 1763 N N . PRO A 1 213 ? -5.438 -8.508 -10.727 1 93.69 213 PRO A N 1
ATOM 1764 C CA . PRO A 1 213 ? -5.645 -8.781 -12.148 1 93.69 213 PRO A CA 1
ATOM 1765 C C . PRO A 1 213 ? -5.336 -10.227 -12.531 1 93.69 213 PRO A C 1
ATOM 1767 O O . PRO A 1 213 ? -5.965 -10.773 -13.438 1 93.69 213 PRO A O 1
ATOM 1770 N N . LEU A 1 214 ? -4.418 -10.797 -11.898 1 88.75 214 LEU A N 1
ATOM 1771 C CA . LEU A 1 214 ? -4.066 -12.18 -12.195 1 88.75 214 LEU A CA 1
ATOM 1772 C C . LEU A 1 214 ? -5.254 -13.102 -11.953 1 88.75 214 LEU A C 1
ATOM 1774 O O . LEU A 1 214 ? -5.516 -14 -12.758 1 88.75 214 LEU A O 1
ATOM 1778 N N . ILE A 1 215 ? -5.969 -12.875 -10.938 1 87.19 215 ILE A N 1
ATOM 1779 C CA . ILE A 1 215 ? -7.027 -13.797 -10.531 1 87.19 215 ILE A CA 1
ATOM 1780 C C . ILE A 1 215 ? -8.32 -13.453 -11.281 1 87.19 215 ILE A C 1
ATOM 1782 O O . ILE A 1 215 ? -9.125 -14.336 -11.57 1 87.19 215 ILE A O 1
ATOM 1786 N N . MET A 1 216 ? -8.516 -12.25 -11.648 1 94.44 216 MET A N 1
ATOM 1787 C CA . MET A 1 216 ? -9.805 -11.789 -12.148 1 94.44 216 MET A CA 1
ATOM 1788 C C . MET A 1 216 ? -9.844 -11.828 -13.672 1 94.44 216 MET A C 1
ATOM 1790 O O . MET A 1 216 ? -10.914 -11.719 -14.273 1 94.44 216 MET A O 1
ATOM 1794 N N . THR A 1 217 ? -8.641 -11.969 -14.281 1 95.62 217 THR A N 1
ATOM 1795 C CA . THR A 1 217 ? -8.602 -11.914 -15.734 1 95.62 217 THR A CA 1
ATOM 1796 C C . THR A 1 217 ? -7.898 -13.148 -16.297 1 95.62 217 THR A C 1
ATOM 1798 O O . THR A 1 217 ? -7.035 -13.727 -15.641 1 95.62 217 THR A O 1
ATOM 1801 N N . ASN A 1 218 ? -8.32 -13.516 -17.562 1 92.06 218 ASN A N 1
ATOM 1802 C CA . ASN A 1 218 ? -7.699 -14.68 -18.188 1 92.06 218 ASN A CA 1
ATOM 1803 C C . ASN A 1 218 ? -7.465 -14.445 -19.688 1 92.06 218 ASN A C 1
ATOM 1805 O O . ASN A 1 218 ? -7.082 -15.375 -20.406 1 92.06 218 ASN A O 1
ATOM 1809 N N . ASN A 1 219 ? -7.77 -13.266 -20.078 1 93.69 219 ASN A N 1
ATOM 1810 C CA . ASN A 1 219 ? -7.492 -12.969 -21.469 1 93.69 219 ASN A CA 1
ATOM 1811 C C . ASN A 1 219 ? -6.648 -11.711 -21.625 1 93.69 219 ASN A C 1
ATOM 1813 O O . ASN A 1 219 ? -6.727 -10.805 -20.797 1 93.69 219 ASN A O 1
ATOM 1817 N N . GLU A 1 220 ? -5.992 -11.578 -22.734 1 92.69 220 GLU A N 1
ATOM 1818 C CA . GLU A 1 220 ? -5 -10.531 -22.953 1 92.69 220 GLU A CA 1
ATOM 1819 C C . GLU A 1 220 ? -5.664 -9.172 -23.141 1 92.69 220 GLU A C 1
ATOM 1821 O O . GLU A 1 220 ? -5.043 -8.133 -22.875 1 92.69 220 GLU A O 1
ATOM 1826 N N . GLN A 1 221 ? -6.883 -9.18 -23.516 1 95.38 221 GLN A N 1
ATOM 1827 C CA . GLN A 1 221 ? -7.559 -7.926 -23.828 1 95.38 221 GLN A CA 1
ATOM 1828 C C . GLN A 1 221 ? -7.906 -7.16 -22.547 1 95.38 221 GLN A C 1
ATOM 1830 O O . GLN A 1 221 ? -8.156 -5.953 -22.594 1 95.38 221 GLN A O 1
ATOM 1835 N N . VAL A 1 222 ? -7.898 -7.863 -21.406 1 97.12 222 VAL A N 1
ATOM 1836 C CA . VAL A 1 222 ? -8.32 -7.191 -20.172 1 97.12 222 VAL A CA 1
ATOM 1837 C C . VAL A 1 222 ? -7.223 -7.309 -19.125 1 97.12 222 VAL A C 1
ATOM 1839 O O . VAL A 1 222 ? -7.461 -7.047 -17.938 1 97.12 222 VAL A O 1
ATOM 1842 N N . ARG A 1 223 ? -6.039 -7.688 -19.562 1 95.81 223 ARG A N 1
ATOM 1843 C CA . ARG A 1 223 ? -4.918 -7.762 -18.625 1 95.81 223 ARG A CA 1
ATOM 1844 C C . ARG A 1 223 ? -4.215 -6.414 -18.516 1 95.81 223 ARG A C 1
ATOM 1846 O O . ARG A 1 223 ? -4.328 -5.566 -19.406 1 95.81 223 ARG A O 1
ATOM 1853 N N . THR A 1 224 ? -3.557 -6.219 -17.375 1 95.19 224 THR A N 1
ATOM 1854 C CA . THR A 1 224 ? -2.82 -4.988 -17.109 1 95.19 224 THR A CA 1
ATOM 1855 C C . THR A 1 224 ? -1.325 -5.191 -17.344 1 95.19 224 THR A C 1
ATOM 1857 O O . THR A 1 224 ? -0.876 -6.316 -17.578 1 95.19 224 THR A O 1
ATOM 1860 N N . LEU A 1 225 ? -0.657 -4.117 -17.359 1 90.94 225 LEU A N 1
ATOM 1861 C CA . LEU A 1 225 ? 0.755 -4.098 -17.719 1 90.94 225 LEU A CA 1
ATOM 1862 C C . LEU A 1 225 ? 1.569 -4.996 -16.797 1 90.94 225 LEU A C 1
ATOM 1864 O O . LEU A 1 225 ? 2.412 -5.766 -17.266 1 90.94 225 LEU A O 1
ATOM 1868 N N . PRO A 1 226 ? 1.354 -4.984 -15.445 1 88.25 226 PRO A N 1
ATOM 1869 C CA . PRO A 1 226 ? 2.133 -5.871 -14.578 1 88.25 226 PRO A CA 1
ATOM 1870 C C . PRO A 1 226 ? 1.949 -7.348 -14.922 1 88.25 226 PRO A C 1
ATOM 1872 O O . PRO A 1 226 ? 2.914 -8.117 -14.898 1 88.25 226 PRO A O 1
ATOM 1875 N N . ILE A 1 227 ? 0.763 -7.727 -15.281 1 88.56 227 ILE A N 1
ATOM 1876 C CA . ILE A 1 227 ? 0.508 -9.109 -15.68 1 88.56 227 ILE A CA 1
ATOM 1877 C C . ILE A 1 227 ? 1.197 -9.398 -17.016 1 88.56 227 ILE A C 1
ATOM 1879 O O . ILE A 1 227 ? 1.804 -10.461 -17.188 1 88.56 227 ILE A O 1
ATOM 1883 N N . GLY A 1 228 ? 1.055 -8.492 -17.922 1 88.06 228 GLY A N 1
ATOM 1884 C CA . GLY A 1 228 ? 1.716 -8.656 -19.203 1 88.06 228 GLY A CA 1
ATOM 1885 C C . GLY A 1 228 ? 3.207 -8.906 -19.078 1 88.06 228 GLY A C 1
ATOM 1886 O O . GLY A 1 228 ? 3.748 -9.805 -19.734 1 88.06 228 GLY A O 1
ATOM 1887 N N . VAL A 1 229 ? 3.824 -8.18 -18.25 1 84.25 229 VAL A N 1
ATOM 1888 C CA . VAL A 1 229 ? 5.266 -8.312 -18.062 1 84.25 229 VAL A CA 1
ATOM 1889 C C . VAL A 1 229 ? 5.574 -9.625 -17.344 1 84.25 229 VAL A C 1
ATOM 1891 O O . VAL A 1 229 ? 6.527 -10.32 -17.703 1 84.25 229 VAL A O 1
ATOM 1894 N N . ALA A 1 230 ? 4.797 -9.977 -16.406 1 80.12 230 ALA A N 1
ATOM 1895 C CA . ALA A 1 230 ? 5.012 -11.211 -15.641 1 80.12 230 ALA A CA 1
ATOM 1896 C C . ALA A 1 230 ? 4.852 -12.438 -16.531 1 80.12 230 ALA A C 1
ATOM 1898 O O . ALA A 1 230 ? 5.516 -13.453 -16.312 1 80.12 230 ALA A O 1
ATOM 1899 N N . MET A 1 231 ? 4.012 -12.383 -17.375 1 80.25 231 MET A N 1
ATOM 1900 C CA . MET A 1 231 ? 3.74 -13.516 -18.25 1 80.25 231 MET A CA 1
ATOM 1901 C C . MET A 1 231 ? 4.902 -13.75 -19.219 1 80.25 231 MET A C 1
ATOM 1903 O O . MET A 1 231 ? 5.008 -14.812 -19.828 1 80.25 231 MET A O 1
ATOM 1907 N N . MET A 1 232 ? 5.695 -12.758 -19.328 1 80.12 232 MET A N 1
ATOM 1908 C CA . MET A 1 232 ? 6.887 -12.961 -20.156 1 80.12 232 MET A CA 1
ATOM 1909 C C . MET A 1 232 ? 7.812 -14 -19.516 1 80.12 232 MET A C 1
ATOM 1911 O O . MET A 1 232 ? 8.641 -14.594 -20.203 1 80.12 232 MET A O 1
ATOM 1915 N N . LYS A 1 233 ? 7.727 -14.156 -18.25 1 69.62 233 LYS A N 1
ATOM 1916 C CA . LYS A 1 233 ? 8.57 -15.109 -17.547 1 69.62 233 LYS A CA 1
ATOM 1917 C C . LYS A 1 233 ? 8.18 -16.547 -17.891 1 69.62 233 LYS A C 1
ATOM 1919 O O . LYS A 1 233 ? 9.031 -17.438 -17.906 1 69.62 233 LYS A O 1
ATOM 1924 N N . SER A 1 234 ? 6.871 -16.984 -17.984 1 57.84 234 SER A N 1
ATOM 1925 C CA . SER A 1 234 ? 6.34 -18.344 -18.031 1 57.84 234 SER A CA 1
ATOM 1926 C C . SER A 1 234 ? 6.59 -18.984 -19.391 1 57.84 234 SER A C 1
ATOM 1928 O O . SER A 1 234 ? 6.32 -20.188 -19.578 1 57.84 234 SER A O 1
ATOM 1930 N N . THR A 1 235 ? 7.039 -18.328 -20.359 1 50.09 235 THR A N 1
ATOM 1931 C CA . THR A 1 235 ? 7.059 -19.094 -21.609 1 50.09 235 THR A CA 1
ATOM 1932 C C . THR A 1 235 ? 8 -20.281 -21.5 1 50.09 235 THR A C 1
ATOM 1934 O O . THR A 1 235 ? 8.969 -20.25 -20.734 1 50.09 235 THR A O 1
ATOM 1937 N N . GLU A 1 236 ? 7.398 -21.484 -22.016 1 46.38 236 GLU A N 1
ATOM 1938 C CA . GLU A 1 236 ? 8.016 -22.797 -22.25 1 46.38 236 GLU A CA 1
ATOM 1939 C C . GLU A 1 236 ? 9.43 -22.641 -22.812 1 46.38 236 GLU A C 1
ATOM 1941 O O . GLU A 1 236 ? 9.633 -21.984 -23.828 1 46.38 236 GLU A O 1
ATOM 1946 N N . GLY A 1 237 ? 10.469 -22.469 -21.984 1 54.97 237 GLY A N 1
ATOM 1947 C CA . GLY A 1 237 ? 11.883 -22.5 -22.297 1 54.97 237 GLY A CA 1
ATOM 1948 C C . GLY A 1 237 ? 12.734 -21.703 -21.328 1 54.97 237 GLY A C 1
ATOM 1949 O O . GLY A 1 237 ? 12.281 -21.391 -20.219 1 54.97 237 GLY A O 1
ATOM 1950 N N . ASP A 1 238 ? 13.945 -21.406 -21.656 1 61.5 238 ASP A N 1
ATOM 1951 C CA . ASP A 1 238 ? 14.914 -20.672 -20.844 1 61.5 238 ASP A CA 1
ATOM 1952 C C . ASP A 1 238 ? 14.422 -19.266 -20.531 1 61.5 238 ASP A C 1
ATOM 1954 O O . ASP A 1 238 ? 13.906 -18.578 -21.406 1 61.5 238 ASP A O 1
ATOM 1958 N N . THR A 1 239 ? 14.258 -18.906 -19.297 1 70 239 THR A N 1
ATOM 1959 C CA . THR A 1 239 ? 13.883 -17.562 -18.875 1 70 239 THR A CA 1
ATOM 1960 C C . THR A 1 239 ? 14.883 -16.531 -19.406 1 70 239 THR A C 1
ATOM 1962 O O . THR A 1 239 ? 16.078 -16.625 -19.125 1 70 239 THR A O 1
ATOM 1965 N N . LEU A 1 240 ? 14.375 -15.703 -20.359 1 84.06 240 LEU A N 1
ATOM 1966 C CA . LEU A 1 240 ? 15.18 -14.641 -20.953 1 84.06 240 LEU A CA 1
ATOM 1967 C C . LEU A 1 240 ? 15.172 -13.398 -20.078 1 84.06 240 LEU A C 1
ATOM 1969 O O . LEU A 1 240 ? 14.469 -12.43 -20.375 1 84.06 240 LEU A O 1
ATOM 1973 N N . TRP A 1 241 ? 15.992 -13.43 -19.156 1 82.31 241 TRP A N 1
ATOM 1974 C CA . TRP A 1 241 ? 16 -12.406 -18.125 1 82.31 241 TRP A CA 1
ATOM 1975 C C . TRP A 1 241 ? 16.297 -11.031 -18.719 1 82.31 241 TRP A C 1
ATOM 1977 O O . TRP A 1 241 ? 15.75 -10.023 -18.266 1 82.31 241 TRP A O 1
ATOM 1987 N N . HIS A 1 242 ? 17.141 -11.023 -19.688 1 87.62 242 HIS A N 1
ATOM 1988 C CA . HIS A 1 242 ? 17.453 -9.75 -20.328 1 87.62 242 HIS A CA 1
ATOM 1989 C C . HIS A 1 242 ? 16.219 -9.148 -20.984 1 87.62 242 HIS A C 1
ATOM 1991 O O . HIS A 1 242 ? 16 -7.934 -20.922 1 87.62 242 HIS A O 1
ATOM 1997 N N . VAL A 1 243 ? 15.398 -10.008 -21.484 1 88.44 243 VAL A N 1
ATOM 1998 C CA . VAL A 1 243 ? 14.18 -9.539 -22.141 1 88.44 243 VAL A CA 1
ATOM 1999 C C . VAL A 1 243 ? 13.148 -9.148 -21.078 1 88.44 243 VAL A C 1
ATOM 2001 O O . VAL A 1 243 ? 12.43 -8.156 -21.234 1 88.44 243 VAL A O 1
ATOM 2004 N N . ILE A 1 244 ? 13.133 -9.898 -20.062 1 85.88 244 ILE A N 1
ATOM 2005 C CA . ILE A 1 244 ? 12.211 -9.609 -18.969 1 85.88 244 ILE A CA 1
ATOM 2006 C C . ILE A 1 244 ? 12.562 -8.258 -18.344 1 85.88 244 ILE A C 1
ATOM 2008 O O . ILE A 1 244 ? 11.68 -7.473 -18 1 85.88 244 ILE A O 1
ATOM 2012 N N . MET A 1 245 ? 13.852 -7.98 -18.203 1 87.75 245 MET A N 1
ATOM 2013 C CA . MET A 1 245 ? 14.281 -6.695 -17.672 1 87.75 245 MET A CA 1
ATOM 2014 C C . MET A 1 245 ? 13.891 -5.555 -18.609 1 87.75 245 MET A C 1
ATOM 2016 O O . MET A 1 245 ? 13.539 -4.465 -18.156 1 87.75 245 MET A O 1
ATOM 2020 N N . ALA A 1 246 ? 13.969 -5.816 -19.828 1 90.12 246 ALA A N 1
ATOM 2021 C CA . ALA A 1 246 ? 13.492 -4.836 -20.797 1 90.12 246 ALA A CA 1
ATOM 2022 C C . ALA A 1 246 ? 11.992 -4.613 -20.656 1 90.12 246 ALA A C 1
ATOM 2024 O O . ALA A 1 246 ? 11.516 -3.477 -20.719 1 90.12 246 ALA A O 1
ATOM 2025 N N . GLY A 1 247 ? 11.281 -5.684 -20.484 1 87.81 247 GLY A N 1
ATOM 2026 C CA . GLY A 1 247 ? 9.852 -5.574 -20.219 1 87.81 247 GLY A CA 1
ATOM 2027 C C . GLY A 1 247 ? 9.547 -4.762 -18.969 1 87.81 247 GLY A C 1
ATOM 2028 O O . GLY A 1 247 ? 8.617 -3.949 -18.969 1 87.81 247 GLY A O 1
ATOM 2029 N N . ASN A 1 248 ? 10.312 -4.926 -17.953 1 85.75 248 ASN A N 1
ATOM 2030 C CA . ASN A 1 248 ? 10.156 -4.16 -16.719 1 85.75 248 ASN A CA 1
ATOM 2031 C C . ASN A 1 248 ? 10.383 -2.67 -16.953 1 85.75 248 ASN A C 1
ATOM 2033 O O . ASN A 1 248 ? 9.734 -1.832 -16.328 1 85.75 248 ASN A O 1
ATOM 2037 N N . MET A 1 249 ? 11.281 -2.441 -17.781 1 86.88 249 MET A N 1
ATOM 2038 C CA . MET A 1 249 ? 11.508 -1.041 -18.125 1 86.88 249 MET A CA 1
ATOM 2039 C C . MET A 1 249 ? 10.281 -0.448 -18.812 1 86.88 249 MET A C 1
ATOM 2041 O O . MET A 1 249 ? 9.93 0.708 -18.578 1 86.88 249 MET A O 1
ATOM 2045 N N . ILE A 1 250 ? 9.703 -1.215 -19.609 1 86.75 250 ILE A N 1
ATOM 2046 C CA . ILE A 1 250 ? 8.492 -0.77 -20.297 1 86.75 250 ILE A CA 1
ATOM 2047 C C . ILE A 1 250 ? 7.398 -0.479 -19.266 1 86.75 250 ILE A C 1
ATOM 2049 O O . ILE A 1 250 ? 6.609 0.454 -19.438 1 86.75 250 ILE A O 1
ATOM 2053 N N . LEU A 1 251 ? 7.363 -1.205 -18.266 1 85.25 251 LEU A N 1
ATOM 2054 C CA . LEU A 1 251 ? 6.395 -1.042 -17.188 1 85.25 251 LEU A CA 1
ATOM 2055 C C . LEU A 1 251 ? 6.688 0.215 -16.375 1 85.25 251 LEU A C 1
ATOM 2057 O O . LEU A 1 251 ? 5.77 0.93 -15.969 1 85.25 251 LEU A O 1
ATOM 2061 N N . VAL A 1 252 ? 7.93 0.522 -16.203 1 83.56 252 VAL A N 1
ATOM 2062 C CA . VAL A 1 252 ? 8.336 1.558 -15.25 1 83.56 252 VAL A CA 1
ATOM 2063 C C . VAL A 1 252 ? 8.375 2.912 -15.953 1 83.56 252 VAL A C 1
ATOM 2065 O O . VAL A 1 252 ? 8.055 3.939 -15.352 1 83.56 252 VAL A O 1
ATOM 2068 N N . VAL A 1 253 ? 8.656 2.973 -17.219 1 83.62 253 VAL A N 1
ATOM 2069 C CA . VAL A 1 253 ? 8.906 4.211 -17.953 1 83.62 253 VAL A CA 1
ATOM 2070 C C . VAL A 1 253 ? 7.641 5.07 -17.953 1 83.62 253 VAL A C 1
ATOM 2072 O O . VAL A 1 253 ? 7.691 6.266 -17.656 1 83.62 253 VAL A O 1
ATOM 2075 N N . PRO A 1 254 ? 6.453 4.488 -18.172 1 82.5 254 PRO A N 1
ATOM 2076 C CA . PRO A 1 254 ? 5.25 5.32 -18.156 1 82.5 254 PRO A CA 1
ATOM 2077 C C . PRO A 1 254 ? 5.016 5.98 -16.797 1 82.5 254 PRO A C 1
ATOM 2079 O O . PRO A 1 254 ? 4.598 7.141 -16.734 1 82.5 254 PRO A O 1
ATOM 2082 N N . ILE A 1 255 ? 5.309 5.277 -15.852 1 78.25 255 ILE A N 1
ATOM 2083 C CA . ILE A 1 255 ? 5.102 5.812 -14.508 1 78.25 255 ILE A CA 1
ATOM 2084 C C . ILE A 1 255 ? 6.098 6.941 -14.242 1 78.25 255 ILE A C 1
ATOM 2086 O O . ILE A 1 255 ? 5.758 7.941 -13.609 1 78.25 255 ILE A O 1
ATOM 2090 N N . LEU A 1 256 ? 7.312 6.762 -14.727 1 77.62 256 LEU A N 1
ATOM 2091 C CA . LEU A 1 256 ? 8.32 7.805 -14.57 1 77.62 256 LEU A CA 1
ATOM 2092 C C . LEU A 1 256 ? 7.918 9.062 -15.32 1 77.62 256 LEU A C 1
ATOM 2094 O O . LEU A 1 256 ? 8.125 10.18 -14.828 1 77.62 256 LEU A O 1
ATOM 2098 N N . ILE A 1 257 ? 7.332 8.906 -16.391 1 79.38 257 ILE A N 1
ATOM 2099 C CA . ILE A 1 257 ? 6.879 10.031 -17.203 1 79.38 257 ILE A CA 1
ATOM 2100 C C . ILE A 1 257 ? 5.734 10.75 -16.484 1 79.38 257 ILE A C 1
ATOM 2102 O O . ILE A 1 257 ? 5.742 11.977 -16.375 1 79.38 257 ILE A O 1
ATOM 2106 N N . ILE A 1 258 ? 4.84 10.023 -16 1 74.88 258 ILE A N 1
ATOM 2107 C CA . ILE A 1 258 ? 3.697 10.602 -15.297 1 74.88 258 ILE A CA 1
ATOM 2108 C C . ILE A 1 258 ? 4.176 11.336 -14.047 1 74.88 258 ILE A C 1
ATOM 2110 O O . ILE A 1 258 ? 3.713 12.438 -13.758 1 74.88 258 ILE A O 1
ATOM 2114 N N . PHE A 1 259 ? 5.094 10.727 -13.422 1 72.5 259 PHE A N 1
ATOM 2115 C CA . PHE A 1 259 ? 5.648 11.344 -12.227 1 72.5 259 PHE A CA 1
ATOM 2116 C C . PHE A 1 259 ? 6.348 12.656 -12.57 1 72.5 259 PHE A C 1
ATOM 2118 O O . PHE A 1 259 ? 6.227 13.641 -11.844 1 72.5 259 PHE A O 1
ATOM 2125 N N . PHE A 1 260 ? 7.086 12.625 -13.562 1 73.75 260 PHE A N 1
ATOM 2126 C CA . PHE A 1 260 ? 7.824 13.812 -13.977 1 73.75 260 PHE A CA 1
ATOM 2127 C C . PHE A 1 260 ? 6.883 14.984 -14.203 1 73.75 260 PHE A C 1
ATOM 2129 O O . PHE A 1 260 ? 7.184 16.125 -13.812 1 73.75 260 PHE A O 1
ATOM 2136 N N . PHE A 1 261 ? 5.734 14.773 -14.633 1 74 261 PHE A N 1
ATOM 2137 C CA . PHE A 1 261 ? 4.777 15.836 -14.922 1 74 261 PHE A CA 1
ATOM 2138 C C . PHE A 1 261 ? 3.957 16.172 -13.68 1 74 261 PHE A C 1
ATOM 2140 O O . PHE A 1 261 ? 3.525 17.312 -13.5 1 74 261 PHE A O 1
ATOM 2147 N N . ALA A 1 262 ? 3.797 15.164 -12.82 1 71.44 262 ALA A N 1
ATOM 2148 C CA . ALA A 1 262 ? 2.928 15.344 -11.664 1 71.44 262 ALA A CA 1
ATOM 2149 C C . ALA A 1 262 ? 3.703 15.922 -10.477 1 71.44 262 ALA A C 1
ATOM 2151 O O . ALA A 1 262 ? 3.111 16.484 -9.555 1 71.44 262 ALA A O 1
ATOM 2152 N N . GLN A 1 263 ? 4.965 15.711 -10.508 1 71.69 263 GLN A N 1
ATOM 2153 C CA . GLN A 1 263 ? 5.789 16.047 -9.352 1 71.69 263 GLN A CA 1
ATOM 2154 C C . GLN A 1 263 ? 5.629 17.516 -8.969 1 71.69 263 GLN A C 1
ATOM 2156 O O . GLN A 1 263 ? 5.609 17.859 -7.789 1 71.69 263 GLN A O 1
ATOM 2161 N N . ARG A 1 264 ? 5.504 18.406 -9.891 1 69.5 264 ARG A N 1
ATOM 2162 C CA . ARG A 1 264 ? 5.34 19.828 -9.578 1 69.5 264 ARG A CA 1
ATOM 2163 C C . ARG A 1 264 ? 4.031 20.078 -8.836 1 69.5 264 ARG A C 1
ATOM 2165 O O . ARG A 1 264 ? 3.984 20.875 -7.895 1 69.5 264 ARG A O 1
ATOM 2172 N N . HIS A 1 265 ? 3.082 19.344 -9.258 1 66.44 265 HIS A N 1
ATOM 2173 C CA . HIS A 1 265 ? 1.777 19.5 -8.633 1 66.44 265 HIS A CA 1
ATOM 2174 C C . HIS A 1 265 ? 1.755 18.891 -7.234 1 66.44 265 HIS A C 1
ATOM 2176 O O . HIS A 1 265 ? 1.144 19.453 -6.316 1 66.44 265 HIS A O 1
ATOM 2182 N N . ILE A 1 266 ? 2.529 17.859 -7.16 1 67.06 266 ILE A N 1
ATOM 2183 C CA . ILE A 1 266 ? 2.625 17.188 -5.875 1 67.06 266 ILE A CA 1
ATOM 2184 C C . ILE A 1 266 ? 3.373 18.062 -4.879 1 67.06 266 ILE A C 1
ATOM 2186 O O . ILE A 1 266 ? 2.914 18.281 -3.754 1 67.06 266 ILE A O 1
ATOM 2190 N N . ILE A 1 267 ? 4.391 18.656 -5.426 1 63.59 267 ILE A N 1
ATOM 2191 C CA . ILE A 1 267 ? 5.215 19.516 -4.578 1 63.59 267 ILE A CA 1
ATOM 2192 C C . ILE A 1 267 ? 4.449 20.781 -4.23 1 63.59 267 ILE A C 1
ATOM 2194 O O . ILE A 1 267 ? 4.445 21.219 -3.076 1 63.59 267 ILE A O 1
ATOM 2198 N N . ASN A 1 268 ? 3.727 21.281 -5.16 1 64.5 268 ASN A N 1
ATOM 2199 C CA . ASN A 1 268 ? 3.006 22.531 -4.945 1 64.5 268 ASN A CA 1
ATOM 2200 C C . ASN A 1 268 ? 1.826 22.344 -3.996 1 64.5 268 ASN A C 1
ATOM 2202 O O . ASN A 1 268 ? 1.439 23.266 -3.289 1 64.5 268 ASN A O 1
ATOM 2206 N N . ALA A 1 269 ? 1.296 21.188 -4.066 1 62.84 269 ALA A N 1
ATOM 2207 C CA . ALA A 1 269 ? 0.16 20.922 -3.188 1 62.84 269 ALA A CA 1
ATOM 2208 C C . ALA A 1 269 ? 0.573 21 -1.72 1 62.84 269 ALA A C 1
ATOM 2210 O O . ALA A 1 269 ? -0.245 21.312 -0.853 1 62.84 269 ALA A O 1
ATOM 2211 N N . PHE A 1 270 ? 1.823 20.797 -1.471 1 58.88 270 PHE A N 1
ATOM 2212 C CA . PHE A 1 270 ? 2.297 20.797 -0.092 1 58.88 270 PHE A CA 1
ATOM 2213 C C . PHE A 1 270 ? 2.875 22.141 0.296 1 58.88 270 PHE A C 1
ATOM 2215 O O . PHE A 1 270 ? 2.883 22.516 1.475 1 58.88 270 PHE A O 1
ATOM 2222 N N . VAL A 1 271 ? 3.445 22.875 -0.586 1 55.84 271 VAL A N 1
ATOM 2223 C CA . VAL A 1 271 ? 4.004 24.188 -0.299 1 55.84 271 VAL A CA 1
ATOM 2224 C C . VAL A 1 271 ? 2.879 25.172 0.008 1 55.84 271 VAL A C 1
ATOM 2226 O O . VAL A 1 271 ? 3.006 26.016 0.902 1 55.84 271 VAL A O 1
ATOM 2229 N N . TYR A 1 272 ? 1.83 25.141 -0.635 1 48.84 272 TYR A N 1
ATOM 2230 C CA . TYR A 1 272 ? 0.784 26.141 -0.399 1 48.84 272 TYR A CA 1
ATOM 2231 C C . TYR A 1 272 ? 0.175 25.969 0.987 1 48.84 272 TYR A C 1
ATOM 2233 O O . TYR A 1 272 ? -0.332 26.922 1.571 1 48.84 272 TYR A O 1
ATOM 2241 N N . GLN A 1 273 ? 0.276 24.844 1.559 1 46.41 273 GLN A N 1
ATOM 2242 C CA . GLN A 1 273 ? -0.284 24.75 2.902 1 46.41 273 GLN A CA 1
ATOM 2243 C C . GLN A 1 273 ? 0.609 25.453 3.922 1 46.41 273 GLN A C 1
ATOM 2245 O O . GLN A 1 273 ? 0.159 25.797 5.016 1 46.41 273 GLN A O 1
ATOM 2250 N N . SER A 1 274 ? 1.902 25.531 3.713 1 42.5 274 SER A N 1
ATOM 2251 C CA . SER A 1 274 ? 2.793 26.172 4.676 1 42.5 274 SER A CA 1
ATOM 2252 C C . SER A 1 274 ? 2.715 27.688 4.582 1 42.5 274 SER A C 1
ATOM 2254 O O . SER A 1 274 ? 3.176 28.406 5.48 1 42.5 274 SER A O 1
ATOM 2256 N N . LYS A 1 275 ? 2.125 28.312 3.529 1 40.06 275 LYS A N 1
ATOM 2257 C CA . LYS A 1 275 ? 2.023 29.766 3.566 1 40.06 275 LYS A CA 1
ATOM 2258 C C . LYS A 1 275 ? 0.664 30.203 4.098 1 40.06 275 LYS A C 1
ATOM 2260 O O . LYS A 1 275 ? -0.359 29.594 3.791 1 40.06 275 LYS A O 1
ATOM 2265 N N . MET B 1 1 ? -38.875 23.562 4.785 1 47.94 1 MET B N 1
ATOM 2266 C CA . MET B 1 1 ? -38.312 23.047 3.527 1 47.94 1 MET B CA 1
ATOM 2267 C C . MET B 1 1 ? -36.844 22.719 3.656 1 47.94 1 MET B C 1
ATOM 2269 O O . MET B 1 1 ? -36.375 21.719 3.107 1 47.94 1 MET B O 1
ATOM 2273 N N . TYR B 1 2 ? -36.125 23.547 4.5 1 54.94 2 TYR B N 1
ATOM 2274 C CA . TYR B 1 2 ? -34.719 23.422 4.781 1 54.94 2 TYR B CA 1
ATOM 2275 C C . TYR B 1 2 ? -34.438 22.156 5.594 1 54.94 2 TYR B C 1
ATOM 2277 O O . TYR B 1 2 ? -33.5 21.422 5.305 1 54.94 2 TYR B O 1
ATOM 2285 N N . SER B 1 3 ? -35.406 21.875 6.398 1 61.62 3 SER B N 1
ATOM 2286 C CA . SER B 1 3 ? -35.25 20.75 7.305 1 61.62 3 SER B CA 1
ATOM 2287 C C . SER B 1 3 ? -35.406 19.422 6.562 1 61.62 3 SER B C 1
ATOM 2289 O O . SER B 1 3 ? -34.656 18.484 6.812 1 61.62 3 SER B O 1
ATOM 2291 N N . LEU B 1 4 ? -36.344 19.453 5.566 1 61.06 4 LEU B N 1
ATOM 2292 C CA . LEU B 1 4 ? -36.594 18.219 4.836 1 61.06 4 LEU B CA 1
ATOM 2293 C C . LEU B 1 4 ? -35.406 17.859 3.967 1 61.06 4 LEU B C 1
ATOM 2295 O O . LEU B 1 4 ? -35.031 16.688 3.861 1 61.06 4 LEU B O 1
ATOM 2299 N N . ARG B 1 5 ? -34.875 18.875 3.338 1 62.06 5 ARG B N 1
ATOM 2300 C CA . ARG B 1 5 ? -33.719 18.672 2.488 1 62.06 5 ARG B CA 1
ATOM 2301 C C . ARG B 1 5 ? -32.531 18.125 3.295 1 62.06 5 ARG B C 1
ATOM 2303 O O . ARG B 1 5 ? -31.812 17.25 2.832 1 62.06 5 ARG B O 1
ATOM 2310 N N . LEU B 1 6 ? -32.469 18.625 4.484 1 65 6 LEU B N 1
ATOM 2311 C CA . LEU B 1 6 ? -31.406 18.156 5.363 1 65 6 LEU B CA 1
ATOM 2312 C C . LEU B 1 6 ? -31.609 16.688 5.738 1 65 6 LEU B C 1
ATOM 2314 O O . LEU B 1 6 ? -30.641 15.922 5.773 1 65 6 LEU B O 1
ATOM 2318 N N . TYR B 1 7 ? -32.906 16.328 5.848 1 67.75 7 TYR B N 1
ATOM 2319 C CA . TYR B 1 7 ? -33.219 14.961 6.242 1 67.75 7 TYR B CA 1
ATOM 2320 C C . TYR B 1 7 ? -32.938 13.992 5.09 1 67.75 7 TYR B C 1
ATOM 2322 O O . TYR B 1 7 ? -32.438 12.898 5.293 1 67.75 7 TYR B O 1
ATOM 2330 N N . VAL B 1 8 ? -33.344 14.422 3.936 1 69.94 8 VAL B N 1
ATOM 2331 C CA . VAL B 1 8 ? -33.156 13.578 2.762 1 69.94 8 VAL B CA 1
ATOM 2332 C C . VAL B 1 8 ? -31.672 13.391 2.502 1 69.94 8 VAL B C 1
ATOM 2334 O O . VAL B 1 8 ? -31.219 12.281 2.229 1 69.94 8 VAL B O 1
ATOM 2337 N N . PHE B 1 9 ? -30.969 14.391 2.672 1 70.38 9 PHE B N 1
ATOM 2338 C CA . PHE B 1 9 ? -29.531 14.328 2.457 1 70.38 9 PHE B CA 1
ATOM 2339 C C . PHE B 1 9 ? -28.859 13.422 3.492 1 70.38 9 PHE B C 1
ATOM 2341 O O . PHE B 1 9 ? -27.984 12.625 3.158 1 70.38 9 PHE B O 1
ATOM 2348 N N . LYS B 1 10 ? -29.391 13.562 4.637 1 71.12 10 LYS B N 1
ATOM 2349 C CA . LYS B 1 10 ? -28.859 12.727 5.703 1 71.12 10 LYS B CA 1
ATOM 2350 C C . LYS B 1 10 ? -29.172 11.25 5.457 1 71.12 10 LYS B C 1
ATOM 2352 O O . LYS B 1 10 ? -28.344 10.383 5.711 1 71.12 10 LYS B O 1
ATOM 2357 N N . THR B 1 11 ? -30.359 11.086 4.926 1 74.62 11 THR B N 1
ATOM 2358 C CA . THR B 1 11 ? -30.75 9.703 4.656 1 74.62 11 THR B CA 1
ATOM 2359 C C . THR B 1 11 ? -29.922 9.109 3.533 1 74.62 11 THR B C 1
ATOM 2361 O O . THR B 1 11 ? -29.484 7.957 3.621 1 74.62 11 THR B O 1
ATOM 2364 N N . ILE B 1 12 ? -29.703 9.867 2.568 1 75.25 12 ILE B N 1
ATOM 2365 C CA . ILE B 1 12 ? -28.906 9.406 1.438 1 75.25 12 ILE B CA 1
ATOM 2366 C C . ILE B 1 12 ? -27.469 9.141 1.891 1 75.25 12 ILE B C 1
ATOM 2368 O O . ILE B 1 12 ? -26.859 8.148 1.499 1 75.25 12 ILE B O 1
ATOM 2372 N N . GLU B 1 13 ? -27.031 9.977 2.652 1 71.44 13 GLU B N 1
ATOM 2373 C CA . GLU B 1 13 ? -25.672 9.812 3.195 1 71.44 13 GLU B CA 1
ATOM 2374 C C . GLU B 1 13 ? -25.562 8.539 4.031 1 71.44 13 GLU B C 1
ATOM 2376 O O . GLU B 1 13 ? -24.594 7.801 3.916 1 71.44 13 GLU B O 1
ATOM 2381 N N . TRP B 1 14 ? -26.594 8.344 4.781 1 73.19 14 TRP B N 1
ATOM 2382 C CA . TRP B 1 14 ? -26.594 7.141 5.613 1 73.19 14 TRP B CA 1
ATOM 2383 C C . TRP B 1 14 ? -26.672 5.883 4.75 1 73.19 14 TRP B C 1
ATOM 2385 O O . TRP B 1 14 ? -26.016 4.887 5.043 1 73.19 14 TRP B O 1
ATOM 2395 N N . LEU B 1 15 ? -27.453 6.02 3.812 1 76.88 15 LEU B N 1
ATOM 2396 C CA . LEU B 1 15 ? -27.562 4.883 2.906 1 76.88 15 LEU B CA 1
ATOM 2397 C C . LEU B 1 15 ? -26.25 4.609 2.203 1 76.88 15 LEU B C 1
ATOM 2399 O O . LEU B 1 15 ? -25.844 3.453 2.051 1 76.88 15 LEU B O 1
ATOM 2403 N N . PHE B 1 16 ? -25.656 5.688 1.911 1 75.81 16 PHE B N 1
ATOM 2404 C CA . PHE B 1 16 ? -24.359 5.562 1.238 1 75.81 16 PHE B CA 1
ATOM 2405 C C . PHE B 1 16 ? -23.328 4.949 2.168 1 75.81 16 PHE B C 1
ATOM 2407 O O . PHE B 1 16 ? -22.594 4.035 1.777 1 75.81 16 PHE B O 1
ATOM 2414 N N . LEU B 1 17 ? -23.391 5.352 3.357 1 73.62 17 LEU B N 1
ATOM 2415 C CA . LEU B 1 17 ? -22.453 4.836 4.344 1 73.62 17 LEU B CA 1
ATOM 2416 C C . LEU B 1 17 ? -22.719 3.357 4.625 1 73.62 17 LEU B C 1
ATOM 2418 O O . LEU B 1 17 ? -21.781 2.582 4.809 1 73.62 17 LEU B O 1
ATOM 2422 N N . LEU B 1 18 ? -23.938 3.027 4.598 1 73.88 18 LEU B N 1
ATOM 2423 C CA . LEU B 1 18 ? -24.297 1.631 4.805 1 73.88 18 LEU B CA 1
ATOM 2424 C C . LEU B 1 18 ? -23.812 0.762 3.652 1 73.88 18 LEU B C 1
ATOM 2426 O O . LEU B 1 18 ? -23.312 -0.347 3.873 1 73.88 18 LEU B O 1
ATOM 2430 N N . VAL B 1 19 ? -23.922 1.297 2.539 1 74.81 19 VAL B N 1
ATOM 2431 C CA . VAL B 1 19 ? -23.484 0.557 1.359 1 74.81 19 VAL B CA 1
ATOM 2432 C C . VAL B 1 19 ? -21.969 0.374 1.396 1 74.81 19 VAL B C 1
ATOM 2434 O O . VAL B 1 19 ? -21.469 -0.72 1.134 1 74.81 19 VAL B O 1
ATOM 2437 N N . VAL B 1 20 ? -21.375 1.442 1.767 1 70.06 20 VAL B N 1
ATOM 2438 C CA . VAL B 1 20 ? -19.922 1.398 1.833 1 70.06 20 VAL B CA 1
ATOM 2439 C C . VAL B 1 20 ? -19.469 0.408 2.91 1 70.06 20 VAL B C 1
ATOM 2441 O O . VAL B 1 20 ? -18.578 -0.413 2.682 1 70.06 20 VAL B O 1
ATOM 2444 N N . ALA B 1 21 ? -20.172 0.467 3.984 1 70.38 21 ALA B N 1
ATOM 2445 C CA . ALA B 1 21 ? -19.859 -0.431 5.094 1 70.38 21 ALA B CA 1
ATOM 2446 C C . ALA B 1 21 ? -20.125 -1.886 4.711 1 70.38 21 ALA B C 1
ATOM 2448 O O . ALA B 1 21 ? -19.328 -2.768 5.031 1 70.38 21 ALA B O 1
ATOM 2449 N N . LEU B 1 22 ? -21.172 -2.072 4.031 1 73.38 22 LEU B N 1
ATOM 2450 C CA . LEU B 1 22 ? -21.531 -3.426 3.627 1 73.38 22 LEU B CA 1
ATOM 2451 C C . LEU B 1 22 ? -20.531 -3.973 2.611 1 73.38 22 LEU B C 1
ATOM 2453 O O . LEU B 1 22 ? -20.172 -5.148 2.66 1 73.38 22 LEU B O 1
ATOM 2457 N N . LEU B 1 23 ? -20.078 -3.129 1.806 1 70.94 23 LEU B N 1
ATOM 2458 C CA . LEU B 1 23 ? -19.125 -3.551 0.783 1 70.94 23 LEU B CA 1
ATOM 2459 C C . LEU B 1 23 ? -17.812 -3.994 1.413 1 70.94 23 LEU B C 1
ATOM 2461 O O . LEU B 1 23 ? -17.188 -4.961 0.959 1 70.94 23 LEU B O 1
ATOM 2465 N N . PHE B 1 24 ? -17.484 -3.355 2.461 1 69.06 24 PHE B N 1
ATOM 2466 C CA . PHE B 1 24 ? -16.219 -3.666 3.111 1 69.06 24 PHE B CA 1
ATOM 2467 C C . PHE B 1 24 ? -16.375 -4.824 4.086 1 69.06 24 PHE B C 1
ATOM 2469 O O . PHE B 1 24 ? -15.492 -5.672 4.207 1 69.06 24 PHE B O 1
ATOM 2476 N N . VAL B 1 25 ? -17.578 -4.926 4.691 1 75.25 25 VAL B N 1
ATOM 2477 C CA . VAL B 1 25 ? -17.797 -5.875 5.777 1 75.25 25 VAL B CA 1
ATOM 2478 C C . VAL B 1 25 ? -18.297 -7.203 5.211 1 75.25 25 VAL B C 1
ATOM 2480 O O . VAL B 1 25 ? -18 -8.273 5.75 1 75.25 25 VAL B O 1
ATOM 2483 N N . PHE B 1 26 ? -18.938 -7.148 4.184 1 77.75 26 PHE B N 1
ATOM 2484 C CA . PHE B 1 26 ? -19.641 -8.32 3.664 1 77.75 26 PHE B CA 1
ATOM 2485 C C . PHE B 1 26 ? -18.656 -9.445 3.355 1 77.75 26 PHE B C 1
ATOM 2487 O O . PHE B 1 26 ? -18.859 -10.586 3.777 1 77.75 26 PHE B O 1
ATOM 2494 N N . PRO B 1 27 ? -17.625 -9.117 2.584 1 74.62 27 PRO B N 1
ATOM 2495 C CA . PRO B 1 27 ? -16.688 -10.203 2.275 1 74.62 27 PRO B CA 1
ATOM 2496 C C . PRO B 1 27 ? -16.109 -10.852 3.527 1 74.62 27 PRO B C 1
ATOM 2498 O O . PRO B 1 27 ? -15.852 -12.062 3.545 1 74.62 27 PRO B O 1
ATOM 2501 N N . PHE B 1 28 ? -15.969 -10.109 4.469 1 76.44 28 PHE B N 1
ATOM 2502 C CA . PHE B 1 28 ? -15.414 -10.617 5.719 1 76.44 28 PHE B CA 1
ATOM 2503 C C . PHE B 1 28 ? -16.438 -11.484 6.449 1 76.44 28 PHE B C 1
ATOM 2505 O O . PHE B 1 28 ? -16.094 -12.523 7.008 1 76.44 28 PHE B O 1
ATOM 2512 N N . LEU B 1 29 ? -17.594 -10.961 6.438 1 81.31 29 LEU B N 1
ATOM 2513 C CA . LEU B 1 29 ? -18.656 -11.727 7.066 1 81.31 29 LEU B CA 1
ATOM 2514 C C . LEU B 1 29 ? -18.859 -13.055 6.348 1 81.31 29 LEU B C 1
ATOM 2516 O O . LEU B 1 29 ? -19.047 -14.094 6.992 1 81.31 29 LEU B O 1
ATOM 2520 N N . TRP B 1 30 ? -18.766 -12.953 5.133 1 81.12 30 TRP B N 1
ATOM 2521 C CA . TRP B 1 30 ? -18.922 -14.164 4.328 1 81.12 30 TRP B CA 1
ATOM 2522 C C . TRP B 1 30 ? -17.797 -15.156 4.629 1 81.12 30 TRP B C 1
ATOM 2524 O O . TRP B 1 30 ? -18.031 -16.359 4.75 1 81.12 30 TRP B O 1
ATOM 2534 N N . MET B 1 31 ? -16.609 -14.609 4.637 1 82.62 31 MET B N 1
ATOM 2535 C CA . MET B 1 31 ? -15.445 -15.438 4.961 1 82.62 31 MET B CA 1
ATOM 2536 C C . MET B 1 31 ? -15.602 -16.078 6.336 1 82.62 31 MET B C 1
ATOM 2538 O O . MET B 1 31 ? -15.375 -17.281 6.496 1 82.62 31 MET B O 1
ATOM 2542 N N . ALA B 1 32 ? -16.047 -15.359 7.285 1 87 32 ALA B N 1
ATOM 2543 C CA . ALA B 1 32 ? -16.219 -15.836 8.656 1 87 32 ALA B CA 1
ATOM 2544 C C . ALA B 1 32 ? -17.281 -16.922 8.727 1 87 32 ALA B C 1
ATOM 2546 O O . ALA B 1 32 ? -17.094 -17.953 9.391 1 87 32 ALA B O 1
ATOM 2547 N N . LEU B 1 33 ? -18.328 -16.719 8.023 1 90.25 33 LEU B N 1
ATOM 2548 C CA . LEU B 1 33 ? -19.422 -17.688 8.055 1 90.25 33 LEU B CA 1
ATOM 2549 C C . LEU B 1 33 ? -19.047 -18.938 7.27 1 90.25 33 LEU B C 1
ATOM 2551 O O . LEU B 1 33 ? -19.391 -20.047 7.68 1 90.25 33 LEU B O 1
ATOM 2555 N N . THR B 1 34 ? -18.359 -18.781 6.215 1 88.5 34 THR B N 1
ATOM 2556 C CA . THR B 1 34 ? -17.953 -19.922 5.402 1 88.5 34 THR B CA 1
ATOM 2557 C C . THR B 1 34 ? -16.969 -20.812 6.168 1 88.5 34 THR B C 1
ATOM 2559 O O . THR B 1 34 ? -16.953 -22.016 5.969 1 88.5 34 THR B O 1
ATOM 2562 N N . ALA B 1 35 ? -16.203 -20.188 7.023 1 91.5 35 ALA B N 1
ATOM 2563 C CA . ALA B 1 35 ? -15.242 -20.922 7.832 1 91.5 35 ALA B CA 1
ATOM 2564 C C . ALA B 1 35 ? -15.938 -21.953 8.727 1 91.5 35 ALA B C 1
ATOM 2566 O O . ALA B 1 35 ? -15.305 -22.875 9.234 1 91.5 35 ALA B O 1
ATOM 2567 N N . PHE B 1 36 ? -17.25 -21.812 8.883 1 95.19 36 PHE B N 1
ATOM 2568 C CA . PHE B 1 36 ? -18 -22.703 9.766 1 95.19 36 PHE B CA 1
ATOM 2569 C C . PHE B 1 36 ? -18.875 -23.656 8.953 1 95.19 36 PHE B C 1
ATOM 2571 O O . PHE B 1 36 ? -19.609 -24.469 9.516 1 95.19 36 PHE B O 1
ATOM 2578 N N . LYS B 1 37 ? -18.766 -23.625 7.711 1 94.19 37 LYS B N 1
ATOM 2579 C CA . LYS B 1 37 ? -19.609 -24.469 6.855 1 94.19 37 LYS B CA 1
ATOM 2580 C C . LYS B 1 37 ? -18.891 -25.766 6.496 1 94.19 37 LYS B C 1
ATOM 2582 O O . LYS B 1 37 ? -17.688 -25.891 6.68 1 94.19 37 LYS B O 1
ATOM 2587 N N . THR B 1 38 ? -19.75 -26.75 6.039 1 92.75 38 THR B N 1
ATOM 2588 C CA . THR B 1 38 ? -19.203 -27.938 5.398 1 92.75 38 THR B CA 1
ATOM 2589 C C . THR B 1 38 ? -18.828 -27.641 3.947 1 92.75 38 THR B C 1
ATOM 2591 O O . THR B 1 38 ? -19.281 -26.656 3.369 1 92.75 38 THR B O 1
ATOM 2594 N N . LEU B 1 39 ? -17.984 -28.484 3.408 1 88.88 39 LEU B N 1
ATOM 2595 C CA . LEU B 1 39 ? -17.531 -28.266 2.039 1 88.88 39 LEU B CA 1
ATOM 2596 C C . LEU B 1 39 ? -18.703 -28.297 1.068 1 88.88 39 LEU B C 1
ATOM 2598 O O . LEU B 1 39 ? -18.844 -27.406 0.225 1 88.88 39 LEU B O 1
ATOM 2602 N N . PRO B 1 40 ? -19.625 -29.234 1.193 1 88.19 40 PRO B N 1
ATOM 2603 C CA . PRO B 1 40 ? -20.766 -29.234 0.28 1 88.19 40 PRO B CA 1
ATOM 2604 C C . PRO B 1 40 ? -21.641 -27.969 0.413 1 88.19 40 PRO B C 1
ATOM 2606 O O . PRO B 1 40 ? -22.156 -27.469 -0.585 1 88.19 40 PRO B O 1
ATOM 2609 N N . GLU B 1 41 ? -21.703 -27.453 1.598 1 89.88 41 GLU B N 1
ATOM 2610 C CA . GLU B 1 41 ? -22.5 -26.25 1.843 1 89.88 41 GLU B CA 1
ATOM 2611 C C . GLU B 1 41 ? -21.875 -25.031 1.172 1 89.88 41 GLU B C 1
ATOM 2613 O O . GLU B 1 41 ? -22.594 -24.109 0.763 1 89.88 41 GLU B O 1
ATOM 2618 N N . VAL B 1 42 ? -20.641 -25.047 1.056 1 83.75 42 VAL B N 1
ATOM 2619 C CA . VAL B 1 42 ? -19.922 -23.922 0.461 1 83.75 42 VAL B CA 1
ATOM 2620 C C . VAL B 1 42 ? -20.297 -23.781 -1.014 1 83.75 42 VAL B C 1
ATOM 2622 O O . VAL B 1 42 ? -20.391 -22.672 -1.541 1 83.75 42 VAL B O 1
ATOM 2625 N N . PHE B 1 43 ? -20.625 -24.906 -1.622 1 79.56 43 PHE B N 1
ATOM 2626 C CA . PHE B 1 43 ? -20.891 -24.906 -3.059 1 79.56 43 PHE B CA 1
ATOM 2627 C C . PHE B 1 43 ? -22.375 -25.016 -3.344 1 79.56 43 PHE B C 1
ATOM 2629 O O . PHE B 1 43 ? -22.781 -25.125 -4.5 1 79.56 43 PHE B O 1
ATOM 2636 N N . ARG B 1 44 ? -23.125 -24.969 -2.312 1 81.12 44 ARG B N 1
ATOM 2637 C CA . ARG B 1 44 ? -24.578 -25.094 -2.479 1 81.12 44 ARG B CA 1
ATOM 2638 C C . ARG B 1 44 ? -25.156 -23.844 -3.154 1 81.12 44 ARG B C 1
ATOM 2640 O O . ARG B 1 44 ? -24.703 -22.734 -2.906 1 81.12 44 ARG B O 1
ATOM 2647 N N . PHE B 1 45 ? -25.984 -24.062 -4.086 1 77.5 45 PHE B N 1
ATOM 2648 C CA . PHE B 1 45 ? -26.719 -22.969 -4.707 1 77.5 45 PHE B CA 1
ATOM 2649 C C . PHE B 1 45 ? -28.219 -23.109 -4.43 1 77.5 45 PHE B C 1
ATOM 2651 O O . PHE B 1 45 ? -28.781 -24.188 -4.602 1 77.5 45 PHE B O 1
ATOM 2658 N N . PRO B 1 46 ? -28.906 -22.062 -3.988 1 78.25 46 PRO B N 1
ATOM 2659 C CA . PRO B 1 46 ? -28.375 -20.734 -3.67 1 78.25 46 PRO B CA 1
ATOM 2660 C C . PRO B 1 46 ? -27.5 -20.734 -2.408 1 78.25 46 PRO B C 1
ATOM 2662 O O . PRO B 1 46 ? -27.688 -21.594 -1.533 1 78.25 46 PRO B O 1
ATOM 2665 N N . PRO B 1 47 ? -26.578 -19.781 -2.402 1 77.12 47 PRO B N 1
ATOM 2666 C CA . PRO B 1 47 ? -25.688 -19.766 -1.24 1 77.12 47 PRO B CA 1
ATOM 2667 C C . PRO B 1 47 ? -26.438 -19.516 0.069 1 77.12 47 PRO B C 1
ATOM 2669 O O . PRO B 1 47 ? -27.422 -18.781 0.093 1 77.12 47 PRO B O 1
ATOM 2672 N N . THR B 1 48 ? -26.016 -20.234 1.073 1 81 48 THR B N 1
ATOM 2673 C CA . THR B 1 48 ? -26.547 -20.031 2.416 1 81 48 THR B CA 1
ATOM 2674 C C . THR B 1 48 ? -25.672 -19.031 3.186 1 81 48 THR B C 1
ATOM 2676 O O . THR B 1 48 ? -24.438 -19.094 3.109 1 81 48 THR B O 1
ATOM 2679 N N . PHE B 1 49 ? -26.328 -18.188 3.762 1 82.56 49 PHE B N 1
ATOM 2680 C CA . PHE B 1 49 ? -25.594 -17.188 4.535 1 82.56 49 PHE B CA 1
ATOM 2681 C C . PHE B 1 49 ? -25.078 -17.781 5.836 1 82.56 49 PHE B C 1
ATOM 2683 O O . PHE B 1 49 ? -23.859 -17.859 6.047 1 82.56 49 PHE B O 1
ATOM 2690 N N . LEU B 1 50 ? -26 -18.359 6.621 1 90.12 50 LEU B N 1
ATOM 2691 C CA . LEU B 1 50 ? -25.609 -18.984 7.879 1 90.12 50 LEU B CA 1
ATOM 2692 C C . LEU B 1 50 ? -25.312 -20.469 7.68 1 90.12 50 LEU B C 1
ATOM 2694 O O . LEU B 1 50 ? -26 -21.141 6.91 1 90.12 50 LEU B O 1
ATOM 2698 N N . PRO B 1 51 ? -24.297 -20.875 8.336 1 93.31 51 PRO B N 1
ATOM 2699 C CA . PRO B 1 51 ? -24.016 -22.312 8.25 1 93.31 51 PRO B CA 1
ATOM 2700 C C . PRO B 1 51 ? -25.156 -23.172 8.828 1 93.31 51 PRO B C 1
ATOM 2702 O O . PRO B 1 51 ? -25.766 -22.781 9.828 1 93.31 51 PRO B O 1
ATOM 2705 N N . GLU B 1 52 ? -25.422 -24.234 8.172 1 92.25 52 GLU B N 1
ATOM 2706 C CA . GLU B 1 52 ? -26.422 -25.172 8.688 1 92.25 52 GLU B CA 1
ATOM 2707 C C . GLU B 1 52 ? -25.938 -25.828 9.977 1 92.25 52 GLU B C 1
ATOM 2709 O O . GLU B 1 52 ? -26.734 -26.031 10.898 1 92.25 52 GLU B O 1
ATOM 2714 N N . SER B 1 53 ? -24.703 -26.234 9.961 1 91.69 53 SER B N 1
ATOM 2715 C CA . SER B 1 53 ? -24.016 -26.734 11.148 1 91.69 53 SER B CA 1
ATOM 2716 C C . SER B 1 53 ? -22.672 -26.047 11.336 1 91.69 53 SER B C 1
ATOM 2718 O O . SER B 1 53 ? -21.891 -25.922 10.391 1 91.69 53 SER B O 1
ATOM 2720 N N . TRP B 1 54 ? -22.516 -25.625 12.516 1 95 54 TRP B N 1
ATOM 2721 C CA . TRP B 1 54 ? -21.297 -24.891 12.836 1 95 54 TRP B CA 1
ATOM 2722 C C . TRP B 1 54 ? -20.109 -25.844 12.961 1 95 54 TRP B C 1
ATOM 2724 O O . TRP B 1 54 ? -20 -26.578 13.945 1 95 54 TRP B O 1
ATOM 2734 N N . GLN B 1 55 ? -19.25 -25.781 11.969 1 95.19 55 GLN B N 1
ATOM 2735 C CA . GLN B 1 55 ? -18.094 -26.688 11.922 1 95.19 55 GLN B CA 1
ATOM 2736 C C . GLN B 1 55 ? -16.859 -26.031 12.555 1 95.19 55 GLN B C 1
ATOM 2738 O O . GLN B 1 55 ? -15.969 -25.578 11.844 1 95.19 55 GLN B O 1
ATOM 2743 N N . PHE B 1 56 ? -16.734 -26.203 13.875 1 94.69 56 PHE B N 1
ATOM 2744 C CA . PHE B 1 56 ? -15.57 -25.656 14.57 1 94.69 56 PHE B CA 1
ATOM 2745 C C . PHE B 1 56 ? -14.305 -26.438 14.211 1 94.69 56 PHE B C 1
ATOM 2747 O O . PHE B 1 56 ? -13.195 -25.922 14.367 1 94.69 56 PHE B O 1
ATOM 2754 N N . GLU B 1 57 ? -14.508 -27.578 13.742 1 95.06 57 GLU B N 1
ATOM 2755 C CA . GLU B 1 57 ? -13.391 -28.469 13.406 1 95.06 57 GLU B CA 1
ATOM 2756 C C . GLU B 1 57 ? -12.562 -27.891 12.258 1 95.06 57 GLU B C 1
ATOM 2758 O O . GLU B 1 57 ? -11.383 -28.203 12.125 1 95.06 57 GLU B O 1
ATOM 2763 N N . ASN B 1 58 ? -13.219 -27.047 11.43 1 94.38 58 ASN B N 1
ATOM 2764 C CA . ASN B 1 58 ? -12.492 -26.422 10.328 1 94.38 58 ASN B CA 1
ATOM 2765 C C . ASN B 1 58 ? -11.281 -25.641 10.82 1 94.38 58 ASN B C 1
ATOM 2767 O O . ASN B 1 58 ? -10.242 -25.625 10.164 1 94.38 58 ASN B O 1
ATOM 2771 N N . PHE B 1 59 ? -11.406 -25.109 11.977 1 93.94 59 PHE B N 1
ATOM 2772 C CA . PHE B 1 59 ? -10.32 -24.328 12.555 1 93.94 59 PHE B CA 1
ATOM 2773 C C . PHE B 1 59 ? -9.195 -25.234 13.039 1 93.94 59 PHE B C 1
ATOM 2775 O O . PHE B 1 59 ? -8.016 -24.906 12.891 1 93.94 59 PHE B O 1
ATOM 2782 N N . ALA B 1 60 ? -9.57 -26.297 13.531 1 94.06 60 ALA B N 1
ATOM 2783 C CA . ALA B 1 60 ? -8.57 -27.266 13.984 1 94.06 60 ALA B CA 1
ATOM 2784 C C . ALA B 1 60 ? -7.789 -27.844 12.805 1 94.06 60 ALA B C 1
ATOM 2786 O O . ALA B 1 60 ? -6.566 -27.984 12.875 1 94.06 60 ALA B O 1
ATOM 2787 N N . ILE B 1 61 ? -8.508 -28.109 11.836 1 92.31 61 ILE B N 1
ATOM 2788 C CA . ILE B 1 61 ? -7.883 -28.656 10.633 1 92.31 61 ILE B CA 1
ATOM 2789 C C . ILE B 1 61 ? -6.93 -27.625 10.039 1 92.31 61 ILE B C 1
ATOM 2791 O O . ILE B 1 61 ? -5.793 -27.938 9.688 1 92.31 61 ILE B O 1
ATOM 2795 N N . ALA B 1 62 ? -7.398 -26.422 9.953 1 91.31 62 ALA B N 1
ATOM 2796 C CA . ALA B 1 62 ? -6.566 -25.344 9.422 1 91.31 62 ALA B CA 1
ATOM 2797 C C . ALA B 1 62 ? -5.309 -25.156 10.266 1 91.31 62 ALA B C 1
ATOM 2799 O O . ALA B 1 62 ? -4.203 -25.078 9.727 1 91.31 62 ALA B O 1
ATOM 2800 N N . TRP B 1 63 ? -5.469 -25.219 11.562 1 90.75 63 TRP B N 1
ATOM 2801 C CA . TRP B 1 63 ? -4.359 -24.984 12.477 1 90.75 63 TRP B CA 1
ATOM 2802 C C . TRP B 1 63 ? -3.324 -26.094 12.375 1 90.75 63 TRP B C 1
ATOM 2804 O O . TRP B 1 63 ? -2.121 -25.844 12.477 1 90.75 63 TRP B O 1
ATOM 2814 N N . LYS B 1 64 ? -3.752 -27.25 12.117 1 91.12 64 LYS B N 1
ATOM 2815 C CA . LYS B 1 64 ? -2.875 -28.422 12.102 1 91.12 64 LYS B CA 1
ATOM 2816 C C . LYS B 1 64 ? -2.207 -28.594 10.742 1 91.12 64 LYS B C 1
ATOM 2818 O O . LYS B 1 64 ? -1.284 -29.391 10.594 1 91.12 64 LYS B O 1
ATOM 2823 N N . SER B 1 65 ? -2.596 -27.812 9.812 1 88.81 65 SER B N 1
ATOM 2824 C CA . SER B 1 65 ? -2.084 -27.953 8.461 1 88.81 65 SER B CA 1
ATOM 2825 C C . SER B 1 65 ? -0.678 -27.375 8.328 1 88.81 65 SER B C 1
ATOM 2827 O O . SER B 1 65 ? -0 -27.594 7.324 1 88.81 65 SER B O 1
ATOM 2829 N N . GLY B 1 66 ? -0.208 -26.75 9.312 1 89.5 66 GLY B N 1
ATOM 2830 C CA . GLY B 1 66 ? 1.13 -26.172 9.312 1 89.5 66 GLY B CA 1
ATOM 2831 C C . GLY B 1 66 ? 1.51 -25.531 10.633 1 89.5 66 GLY B C 1
ATOM 2832 O O . GLY B 1 66 ? 0.706 -25.5 11.562 1 89.5 66 GLY B O 1
ATOM 2833 N N . PRO B 1 67 ? 2.717 -25.141 10.758 1 94.12 67 PRO B N 1
ATOM 2834 C CA . PRO B 1 67 ? 3.156 -24.484 11.984 1 94.12 67 PRO B CA 1
ATOM 2835 C C . PRO B 1 67 ? 2.715 -23.016 12.062 1 94.12 67 PRO B C 1
ATOM 2837 O O . PRO B 1 67 ? 3.549 -22.109 11.984 1 94.12 67 PRO B O 1
ATOM 2840 N N . PHE B 1 68 ? 1.505 -22.781 12.391 1 92.44 68 PHE B N 1
ATOM 2841 C CA . PHE B 1 68 ? 0.889 -21.469 12.281 1 92.44 68 PHE B CA 1
ATOM 2842 C C . PHE B 1 68 ? 1.381 -20.531 13.383 1 92.44 68 PHE B C 1
ATOM 2844 O O . PHE B 1 68 ? 1.399 -19.312 13.219 1 92.44 68 PHE B O 1
ATOM 2851 N N . LEU B 1 69 ? 1.776 -21.141 14.484 1 93.56 69 LEU B N 1
ATOM 2852 C CA . LEU B 1 69 ? 2.375 -20.281 15.508 1 93.56 69 LEU B CA 1
ATOM 2853 C C . LEU B 1 69 ? 3.693 -19.703 15.023 1 93.56 69 LEU B C 1
ATOM 2855 O O . LEU B 1 69 ? 3.98 -18.516 15.266 1 93.56 69 LEU B O 1
ATOM 2859 N N . THR B 1 70 ? 4.461 -20.547 14.383 1 96 70 THR B N 1
ATOM 2860 C CA . THR B 1 70 ? 5.711 -20.062 13.805 1 96 70 THR B CA 1
ATOM 2861 C C . THR B 1 70 ? 5.441 -18.984 12.758 1 96 70 THR B C 1
ATOM 2863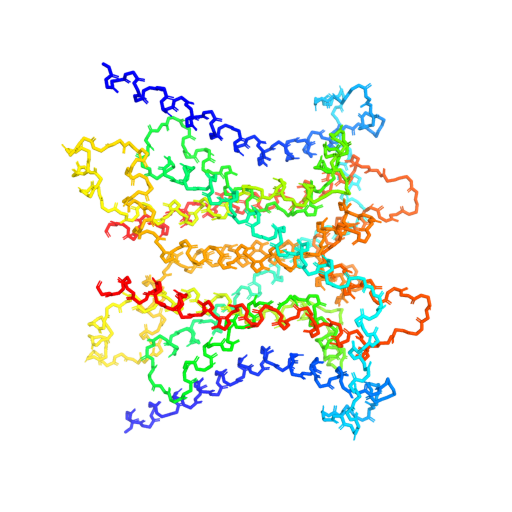 O O . THR B 1 70 ? 6.102 -17.938 12.75 1 96 70 THR B O 1
ATOM 2866 N N . TYR B 1 71 ? 4.438 -19.203 11.906 1 95.06 71 TYR B N 1
ATOM 2867 C CA . TYR B 1 71 ? 4.074 -18.234 10.883 1 95.06 71 TYR B CA 1
ATOM 2868 C C . TYR B 1 71 ? 3.674 -16.906 11.523 1 95.06 71 TYR B C 1
ATOM 2870 O O . TYR B 1 71 ? 4.055 -15.836 11.031 1 95.06 71 TYR B O 1
ATOM 2878 N N . LEU B 1 72 ? 2.936 -17.047 12.586 1 93.31 72 LEU B N 1
ATOM 2879 C CA . LEU B 1 72 ? 2.467 -15.852 13.289 1 93.31 72 LEU B CA 1
ATOM 2880 C C . LEU B 1 72 ? 3.637 -15.078 13.883 1 93.31 72 LEU B C 1
ATOM 2882 O O . LEU B 1 72 ? 3.729 -13.859 13.711 1 93.31 72 LEU B O 1
ATOM 2886 N N . VAL B 1 73 ? 4.496 -15.727 14.555 1 96.06 73 VAL B N 1
ATOM 2887 C CA . VAL B 1 73 ? 5.652 -15.086 15.18 1 96.06 73 VAL B CA 1
ATOM 2888 C C . VAL B 1 73 ? 6.539 -14.469 14.102 1 96.06 73 VAL B C 1
ATOM 2890 O O . VAL B 1 73 ? 7 -13.328 14.25 1 96.06 73 VAL B O 1
ATOM 2893 N N . ASN B 1 74 ? 6.742 -15.18 13.023 1 97.62 74 ASN B N 1
ATOM 2894 C CA . ASN B 1 74 ? 7.531 -14.648 11.914 1 97.62 74 ASN B CA 1
ATOM 2895 C C . ASN B 1 74 ? 6.914 -13.375 11.344 1 97.62 74 ASN B C 1
ATOM 2897 O O . ASN B 1 74 ? 7.617 -12.398 11.094 1 97.62 74 ASN B O 1
ATOM 2901 N N . SER B 1 75 ? 5.598 -13.414 11.164 1 95.12 75 SER B N 1
ATOM 2902 C CA . SER B 1 75 ? 4.898 -12.25 10.633 1 95.12 75 SER B CA 1
ATOM 2903 C C . SER B 1 75 ? 5.082 -11.031 11.539 1 95.12 75 SER B C 1
ATOM 2905 O O . SER B 1 75 ? 5.348 -9.93 11.055 1 95.12 75 SER B O 1
ATOM 2907 N N . LEU B 1 76 ? 4.977 -11.281 12.836 1 94.69 76 LEU B N 1
ATOM 2908 C CA . LEU B 1 76 ? 5.129 -10.195 13.805 1 94.69 76 LEU B CA 1
ATOM 2909 C C . LEU B 1 76 ? 6.559 -9.672 13.812 1 94.69 76 LEU B C 1
ATOM 2911 O O . LEU B 1 76 ? 6.781 -8.461 13.766 1 94.69 76 LEU B O 1
ATOM 2915 N N . LEU B 1 77 ? 7.461 -10.57 13.844 1 97.56 77 LEU B N 1
ATOM 2916 C CA . LEU B 1 77 ? 8.867 -10.188 13.891 1 97.56 77 LEU B CA 1
ATOM 2917 C C . LEU B 1 77 ? 9.258 -9.414 12.633 1 97.56 77 LEU B C 1
ATOM 2919 O O . LEU B 1 77 ? 9.922 -8.383 12.727 1 97.56 77 LEU B O 1
ATOM 2923 N N . VAL B 1 78 ? 8.836 -9.891 11.516 1 98 78 VAL B N 1
ATOM 2924 C CA . VAL B 1 78 ? 9.195 -9.266 10.242 1 98 78 VAL B CA 1
ATOM 2925 C C . VAL B 1 78 ? 8.555 -7.883 10.148 1 98 78 VAL B C 1
ATOM 2927 O O . VAL B 1 78 ? 9.242 -6.891 9.898 1 98 78 VAL B O 1
ATOM 2930 N N . ALA B 1 79 ? 7.266 -7.809 10.391 1 96.12 79 ALA B N 1
ATOM 2931 C CA . ALA B 1 79 ? 6.555 -6.543 10.242 1 96.12 79 ALA B CA 1
ATOM 2932 C C . ALA B 1 79 ? 7.082 -5.5 11.227 1 96.12 79 ALA B C 1
ATOM 2934 O O . ALA B 1 79 ? 7.309 -4.344 10.852 1 96.12 79 ALA B O 1
ATOM 2935 N N . LEU B 1 80 ? 7.332 -5.898 12.469 1 96.38 80 LEU B N 1
ATOM 2936 C CA . LEU B 1 80 ? 7.785 -4.961 13.484 1 96.38 80 LEU B CA 1
ATOM 2937 C C . LEU B 1 80 ? 9.242 -4.562 13.25 1 96.38 80 LEU B C 1
ATOM 2939 O O . LEU B 1 80 ? 9.617 -3.414 13.484 1 96.38 80 LEU B O 1
ATOM 2943 N N . SER B 1 81 ? 10.039 -5.512 12.828 1 98.38 81 SER B N 1
ATOM 2944 C CA . SER B 1 81 ? 11.43 -5.191 12.531 1 98.38 81 SER B CA 1
ATOM 2945 C C . SER B 1 81 ? 11.539 -4.227 11.359 1 98.38 81 SER B C 1
ATOM 2947 O O . SER B 1 81 ? 12.336 -3.285 11.391 1 98.38 81 SER B O 1
ATOM 2949 N N . ILE B 1 82 ? 10.727 -4.465 10.328 1 97.94 82 ILE B N 1
ATOM 2950 C CA . ILE B 1 82 ? 10.711 -3.566 9.18 1 97.94 82 ILE B CA 1
ATOM 2951 C C . ILE B 1 82 ? 10.312 -2.162 9.625 1 97.94 82 ILE B C 1
ATOM 2953 O O . ILE B 1 82 ? 10.961 -1.18 9.266 1 97.94 82 ILE B O 1
ATOM 2957 N N . LEU B 1 83 ? 9.273 -2.111 10.43 1 97.06 83 LEU B N 1
ATOM 2958 C CA . LEU B 1 83 ? 8.805 -0.817 10.914 1 97.06 83 LEU B CA 1
ATOM 2959 C C . LEU B 1 83 ? 9.898 -0.101 11.695 1 97.06 83 LEU B C 1
ATOM 2961 O O . LEU B 1 83 ? 10.133 1.093 11.5 1 97.06 83 LEU B O 1
ATOM 2965 N N . ALA B 1 84 ? 10.539 -0.782 12.57 1 97.5 84 ALA B N 1
ATOM 2966 C CA . ALA B 1 84 ? 11.609 -0.196 13.367 1 97.5 84 ALA B CA 1
ATOM 2967 C C . ALA B 1 84 ? 12.727 0.35 12.484 1 97.5 84 ALA B C 1
ATOM 2969 O O . ALA B 1 84 ? 13.188 1.478 12.68 1 97.5 84 ALA B O 1
ATOM 2970 N N . LEU B 1 85 ? 13.125 -0.41 11.547 1 96.19 85 LEU B N 1
ATOM 2971 C CA . LEU B 1 85 ? 14.188 0.014 10.641 1 96.19 85 LEU B CA 1
ATOM 2972 C C . LEU B 1 85 ? 13.734 1.199 9.797 1 96.19 85 LEU B C 1
ATOM 2974 O O . LEU B 1 85 ? 14.508 2.123 9.547 1 96.19 85 LEU B O 1
ATOM 2978 N N . GLN B 1 86 ? 12.492 1.144 9.352 1 96.12 86 GLN B N 1
ATOM 2979 C CA . GLN B 1 86 ? 11.953 2.225 8.531 1 96.12 86 GLN B CA 1
ATOM 2980 C C . GLN B 1 86 ? 11.906 3.535 9.312 1 96.12 86 GLN B C 1
ATOM 2982 O O . GLN B 1 86 ? 12.203 4.602 8.766 1 96.12 86 GLN B O 1
ATOM 2987 N N . LEU B 1 87 ? 11.523 3.439 10.586 1 95.31 87 LEU B N 1
ATOM 2988 C CA . LEU B 1 87 ? 11.508 4.645 11.406 1 95.31 87 LEU B CA 1
ATOM 2989 C C . LEU B 1 87 ? 12.922 5.16 11.641 1 95.31 87 LEU B C 1
ATOM 2991 O O . LEU B 1 87 ? 13.164 6.367 11.586 1 95.31 87 LEU B O 1
ATOM 2995 N N . PHE B 1 88 ? 13.781 4.273 11.844 1 93.19 88 PHE B N 1
ATOM 2996 C CA . PHE B 1 88 ? 15.18 4.625 12.086 1 93.19 88 PHE B CA 1
ATOM 2997 C C . PHE B 1 88 ? 15.789 5.301 10.867 1 93.19 88 PHE B C 1
ATOM 2999 O O . PHE B 1 88 ? 16.641 6.184 11 1 93.19 88 PHE B O 1
ATOM 3006 N N . THR B 1 89 ? 15.398 4.934 9.695 1 91.94 89 THR B N 1
ATOM 3007 C CA . THR B 1 89 ? 15.992 5.484 8.484 1 91.94 89 THR B CA 1
ATOM 3008 C C . THR B 1 89 ? 15.18 6.676 7.98 1 91.94 89 THR B C 1
ATOM 3010 O O . THR B 1 89 ? 15.742 7.652 7.484 1 91.94 89 THR B O 1
ATOM 3013 N N . ALA B 1 90 ? 13.883 6.582 8.148 1 94.44 90 ALA B N 1
ATOM 3014 C CA . ALA B 1 90 ? 13.016 7.602 7.559 1 94.44 90 ALA B CA 1
ATOM 3015 C C . ALA B 1 90 ? 13.102 8.914 8.336 1 94.44 90 ALA B C 1
ATOM 3017 O O . ALA B 1 90 ? 13.047 9.992 7.746 1 94.44 90 ALA B O 1
ATOM 3018 N N . VAL B 1 91 ? 13.234 8.844 9.625 1 94.44 91 VAL B N 1
ATOM 3019 C CA . VAL B 1 91 ? 13.219 10.039 10.461 1 94.44 91 VAL B CA 1
ATOM 3020 C C . VAL B 1 91 ? 14.414 10.93 10.109 1 94.44 91 VAL B C 1
ATOM 3022 O O . VAL B 1 91 ? 14.242 12.094 9.742 1 94.44 91 VAL B O 1
ATOM 3025 N N . PRO B 1 92 ? 15.633 10.391 10.141 1 91.81 92 PRO B N 1
ATOM 3026 C CA . PRO B 1 92 ? 16.766 11.25 9.773 1 91.81 92 PRO B CA 1
ATOM 3027 C C . PRO B 1 92 ? 16.703 11.727 8.328 1 91.81 92 PRO B C 1
ATOM 3029 O O . PRO B 1 92 ? 17.047 12.875 8.031 1 91.81 92 PRO B O 1
ATOM 3032 N N . ALA B 1 93 ? 16.312 10.852 7.426 1 91.5 93 ALA B N 1
ATOM 3033 C CA . ALA B 1 93 ? 16.219 11.234 6.016 1 91.5 93 ALA B CA 1
ATOM 3034 C C . ALA B 1 93 ? 15.195 12.344 5.809 1 91.5 93 ALA B C 1
ATOM 3036 O O . ALA B 1 93 ? 15.469 13.328 5.121 1 91.5 93 ALA B O 1
ATOM 3037 N N . ALA B 1 94 ? 14.047 12.164 6.41 1 94.12 94 ALA B N 1
ATOM 3038 C CA . ALA B 1 94 ? 12.992 13.164 6.297 1 94.12 94 ALA B CA 1
ATOM 3039 C C . ALA B 1 94 ? 13.43 14.492 6.906 1 94.12 94 ALA B C 1
ATOM 3041 O O . ALA B 1 94 ? 13.141 15.562 6.359 1 94.12 94 ALA B O 1
ATOM 3042 N N . TYR B 1 95 ? 14.086 14.43 8.047 1 92.69 95 TYR B N 1
ATOM 3043 C CA . TYR B 1 95 ? 14.586 15.625 8.703 1 92.69 95 TYR B CA 1
ATOM 3044 C C . TYR B 1 95 ? 15.578 16.359 7.805 1 92.69 95 TYR B C 1
ATOM 3046 O O . TYR B 1 95 ? 15.5 17.594 7.664 1 92.69 95 TYR B O 1
ATOM 3054 N N . ALA B 1 96 ? 16.438 15.633 7.211 1 90.25 96 ALA B N 1
ATOM 3055 C CA . ALA B 1 96 ? 17.422 16.219 6.309 1 90.25 96 ALA B CA 1
ATOM 3056 C C . ALA B 1 96 ? 16.75 16.875 5.105 1 90.25 96 ALA B C 1
ATOM 3058 O O . ALA B 1 96 ? 17.078 18 4.738 1 90.25 96 ALA B O 1
ATOM 3059 N N . PHE B 1 97 ? 15.781 16.219 4.555 1 90.25 97 PHE B N 1
ATOM 3060 C CA . PHE B 1 97 ? 15.109 16.734 3.365 1 90.25 97 PHE B CA 1
ATOM 3061 C C . PHE B 1 97 ? 14.227 17.922 3.711 1 90.25 97 PHE B C 1
ATOM 3063 O O . PHE B 1 97 ? 13.984 18.797 2.865 1 90.25 97 PHE B O 1
ATOM 3070 N N . ALA B 1 98 ? 13.82 18 4.949 1 91.88 98 ALA B N 1
ATOM 3071 C CA . ALA B 1 98 ? 12.891 19.047 5.348 1 91.88 98 ALA B CA 1
ATOM 3072 C C . ALA B 1 98 ? 13.633 20.281 5.844 1 91.88 98 ALA B C 1
ATOM 3074 O O . ALA B 1 98 ? 13.188 21.422 5.613 1 91.88 98 ALA B O 1
ATOM 3075 N N . ARG B 1 99 ? 14.75 20.062 6.488 1 89.62 99 ARG B N 1
ATOM 3076 C CA . ARG B 1 99 ? 15.242 21.188 7.277 1 89.62 99 ARG B CA 1
ATOM 3077 C C . ARG B 1 99 ? 16.656 21.562 6.859 1 89.62 99 ARG B C 1
ATOM 3079 O O . ARG B 1 99 ? 17.141 22.641 7.199 1 89.62 99 ARG B O 1
ATOM 3086 N N . TYR B 1 100 ? 17.281 20.75 6.164 1 86.69 100 TYR B N 1
ATOM 3087 C CA . TYR B 1 100 ? 18.625 21.094 5.707 1 86.69 100 TYR B CA 1
ATOM 3088 C C . TYR B 1 100 ? 18.609 21.578 4.262 1 86.69 100 TYR B C 1
ATOM 3090 O O . TYR B 1 100 ? 17.797 21.109 3.457 1 86.69 100 TYR B O 1
ATOM 3098 N N . LYS B 1 101 ? 19.469 22.531 4.082 1 83.75 101 LYS B N 1
ATOM 3099 C CA . LYS B 1 101 ? 19.672 23 2.713 1 83.75 101 LYS B CA 1
ATOM 3100 C C . LYS B 1 101 ? 21.016 22.484 2.16 1 83.75 101 LYS B C 1
ATOM 3102 O O . LYS B 1 101 ? 22.047 22.656 2.795 1 83.75 101 LYS B O 1
ATOM 3107 N N . PHE B 1 102 ? 20.969 21.594 1.216 1 81.25 102 PHE B N 1
ATOM 3108 C CA . PHE B 1 102 ? 22.188 21.094 0.6 1 81.25 102 PHE B CA 1
ATOM 3109 C C . PHE B 1 102 ? 22 20.891 -0.896 1 81.25 102 PHE B C 1
ATOM 3111 O O . PHE B 1 102 ? 20.859 20.797 -1.375 1 81.25 102 PHE B O 1
ATOM 3118 N N . LYS B 1 103 ? 23.109 20.922 -1.59 1 81.94 103 LYS B N 1
ATOM 3119 C CA . LYS B 1 103 ? 23.078 20.766 -3.041 1 81.94 103 LYS B CA 1
ATOM 3120 C C . LYS B 1 103 ? 22.547 19.391 -3.438 1 81.94 103 LYS B C 1
ATOM 3122 O O . LYS B 1 103 ? 22.969 18.375 -2.887 1 81.94 103 LYS B O 1
ATOM 3127 N N . GLY B 1 104 ? 21.531 19.312 -4.32 1 81.12 104 GLY B N 1
ATOM 3128 C CA . GLY B 1 104 ? 20.984 18.062 -4.824 1 81.12 104 GLY B CA 1
ATOM 3129 C C . GLY B 1 104 ? 19.812 17.547 -3.996 1 81.12 104 GLY B C 1
ATOM 3130 O O . GLY B 1 104 ? 19.328 16.438 -4.219 1 81.12 104 GLY B O 1
ATOM 3131 N N . ARG B 1 105 ? 19.406 18.297 -3.025 1 84.19 105 ARG B N 1
ATOM 3132 C CA . ARG B 1 105 ? 18.328 17.906 -2.119 1 84.19 105 ARG B CA 1
ATOM 3133 C C . ARG B 1 105 ? 17.062 17.547 -2.891 1 84.19 105 ARG B C 1
ATOM 3135 O O . ARG B 1 105 ? 16.484 16.469 -2.691 1 84.19 105 ARG B O 1
ATOM 3142 N N . ASN B 1 106 ? 16.766 18.406 -3.852 1 81.31 106 ASN B N 1
ATOM 3143 C CA . ASN B 1 106 ? 15.539 18.203 -4.609 1 81.31 106 ASN B CA 1
ATOM 3144 C C . ASN B 1 106 ? 15.648 17 -5.535 1 81.31 106 ASN B C 1
ATOM 3146 O O . ASN B 1 106 ? 14.68 16.25 -5.707 1 81.31 106 ASN B O 1
ATOM 3150 N N . VAL B 1 107 ? 16.812 16.859 -6.004 1 79.12 107 VAL B N 1
ATOM 3151 C CA . VAL B 1 107 ? 17.031 15.711 -6.887 1 79.12 107 VAL B CA 1
ATOM 3152 C C . VAL B 1 107 ? 16.953 14.414 -6.086 1 79.12 107 VAL B C 1
ATOM 3154 O O . VAL B 1 107 ? 16.312 13.453 -6.512 1 79.12 107 VAL B O 1
ATOM 3157 N N . LEU B 1 108 ? 17.578 14.414 -4.941 1 82.31 108 LEU B N 1
ATOM 3158 C CA . LEU B 1 108 ? 17.578 13.211 -4.105 1 82.31 108 LEU B CA 1
ATOM 3159 C C . LEU B 1 108 ? 16.172 12.906 -3.602 1 82.31 108 LEU B C 1
ATOM 3161 O O . LEU B 1 108 ? 15.773 11.734 -3.553 1 82.31 108 LEU B O 1
ATOM 3165 N N . PHE B 1 109 ? 15.477 13.906 -3.248 1 83.31 109 PHE B N 1
ATOM 3166 C CA . PHE B 1 109 ? 14.102 13.695 -2.811 1 83.31 109 PHE B CA 1
ATOM 3167 C C . PHE B 1 109 ? 13.234 13.211 -3.967 1 83.31 109 PHE B C 1
ATOM 3169 O O . PHE B 1 109 ? 12.391 12.336 -3.789 1 83.31 109 PHE B O 1
ATOM 3176 N N . GLY B 1 110 ? 13.5 13.789 -5.129 1 79.06 110 GLY B N 1
ATOM 3177 C CA . GLY B 1 110 ? 12.82 13.305 -6.32 1 79.06 110 GLY B CA 1
ATOM 3178 C C . GLY B 1 110 ? 13.062 11.828 -6.586 1 79.06 110 GLY B C 1
ATOM 3179 O O . GLY B 1 110 ? 12.141 11.102 -6.961 1 79.06 110 GLY B O 1
ATOM 3180 N N . LEU B 1 111 ? 14.258 11.398 -6.328 1 77.88 111 LEU B N 1
ATOM 3181 C CA . LEU B 1 111 ? 14.602 9.984 -6.508 1 77.88 111 LEU B CA 1
ATOM 3182 C C . LEU B 1 111 ? 13.828 9.109 -5.523 1 77.88 111 LEU B C 1
ATOM 3184 O O . LEU B 1 111 ? 13.43 7.996 -5.859 1 77.88 111 LEU B O 1
ATOM 3188 N N . THR B 1 112 ? 13.664 9.602 -4.312 1 81.19 112 THR B N 1
ATOM 3189 C CA . THR B 1 112 ? 12.867 8.883 -3.316 1 81.19 112 THR B CA 1
ATOM 3190 C C . THR B 1 112 ? 11.43 8.719 -3.793 1 81.19 112 THR B C 1
ATOM 3192 O O . THR B 1 112 ? 10.836 7.648 -3.625 1 81.19 112 THR B O 1
ATOM 3195 N N . LEU B 1 113 ? 10.906 9.711 -4.438 1 77.81 113 LEU B N 1
ATOM 3196 C CA . LEU B 1 113 ? 9.531 9.664 -4.93 1 77.81 113 LEU B CA 1
ATOM 3197 C C . LEU B 1 113 ? 9.406 8.672 -6.082 1 77.81 113 LEU B C 1
ATOM 3199 O O . LEU B 1 113 ? 8.406 7.957 -6.188 1 77.81 113 LEU B O 1
ATOM 3203 N N . VAL B 1 114 ? 10.445 8.633 -6.875 1 74.56 114 VAL B N 1
ATOM 3204 C CA . VAL B 1 114 ? 10.453 7.691 -7.988 1 74.56 114 VAL B CA 1
ATOM 3205 C C . VAL B 1 114 ? 10.453 6.262 -7.453 1 74.56 114 VAL B C 1
ATOM 3207 O O . VAL B 1 114 ? 9.797 5.379 -8.008 1 74.56 114 VAL B O 1
ATOM 3210 N N . ALA B 1 115 ? 11.18 6.066 -6.398 1 77.56 115 ALA B N 1
ATOM 3211 C CA . ALA B 1 115 ? 11.258 4.742 -5.789 1 77.56 115 ALA B CA 1
ATOM 3212 C C . ALA B 1 115 ? 9.883 4.25 -5.352 1 77.56 115 ALA B C 1
ATOM 3214 O O . ALA B 1 115 ? 9.617 3.045 -5.352 1 77.56 115 ALA B O 1
ATOM 3215 N N . LEU B 1 116 ? 8.93 5.113 -4.977 1 76.06 116 LEU B N 1
ATOM 3216 C CA . LEU B 1 116 ? 7.574 4.77 -4.562 1 76.06 116 LEU B CA 1
ATOM 3217 C C . LEU B 1 116 ? 6.785 4.168 -5.723 1 76.06 116 LEU B C 1
ATOM 3219 O O . LEU B 1 116 ? 5.82 3.432 -5.508 1 76.06 116 LEU B O 1
ATOM 3223 N N . MET B 1 117 ? 7.293 4.457 -6.871 1 70 117 MET B N 1
ATOM 3224 C CA . MET B 1 117 ? 6.527 4.098 -8.062 1 70 117 MET B CA 1
ATOM 3225 C C . MET B 1 117 ? 6.969 2.74 -8.602 1 70 117 MET B C 1
ATOM 3227 O O . MET B 1 117 ? 6.328 2.188 -9.492 1 70 117 MET B O 1
ATOM 3231 N N . ILE B 1 118 ? 8.039 2.238 -8.102 1 71 118 ILE B N 1
ATOM 3232 C CA . ILE B 1 118 ? 8.586 0.982 -8.602 1 71 118 ILE B CA 1
ATOM 3233 C C . ILE B 1 118 ? 7.906 -0.192 -7.902 1 71 118 ILE B C 1
ATOM 3235 O O . ILE B 1 118 ? 7.98 -0.321 -6.676 1 71 118 ILE B O 1
ATOM 3239 N N . PRO B 1 119 ? 7.281 -1.045 -8.648 1 72.81 119 PRO B N 1
ATOM 3240 C CA . PRO B 1 119 ? 6.66 -2.227 -8.047 1 72.81 119 PRO B CA 1
ATOM 3241 C C . PRO B 1 119 ? 7.688 -3.23 -7.523 1 72.81 119 PRO B C 1
ATOM 3243 O O . PRO B 1 119 ? 8.734 -3.428 -8.148 1 72.81 119 PRO B O 1
ATOM 3246 N N . PRO B 1 120 ? 7.402 -3.809 -6.395 1 76.31 120 PRO B N 1
ATOM 3247 C CA . PRO B 1 120 ? 8.312 -4.832 -5.871 1 76.31 120 PRO B CA 1
ATOM 3248 C C . PRO B 1 120 ? 8.516 -5.992 -6.84 1 76.31 120 PRO B C 1
ATOM 3250 O O . PRO B 1 120 ? 9.586 -6.602 -6.867 1 76.31 120 PRO B O 1
ATOM 3253 N N . GLN B 1 121 ? 7.551 -6.273 -7.641 1 72.56 121 GLN B N 1
ATOM 3254 C CA . GLN B 1 121 ? 7.621 -7.391 -8.578 1 72.56 121 GLN B CA 1
ATOM 3255 C C . GLN B 1 121 ? 8.672 -7.141 -9.656 1 72.56 121 GLN B C 1
ATOM 3257 O O . GLN B 1 121 ? 9.125 -8.078 -10.32 1 72.56 121 GLN B O 1
ATOM 3262 N N . VAL B 1 122 ? 9 -5.879 -9.844 1 69.94 122 VAL B N 1
ATOM 3263 C CA . VAL B 1 122 ? 9.953 -5.492 -10.875 1 69.94 122 VAL B CA 1
ATOM 3264 C C . VAL B 1 122 ? 11.375 -5.645 -10.336 1 69.94 122 VAL B C 1
ATOM 3266 O O . VAL B 1 122 ? 12.289 -6.02 -11.078 1 69.94 122 VAL B O 1
ATOM 3269 N N . ILE B 1 123 ? 11.5 -5.414 -9.078 1 77.19 123 ILE B N 1
ATOM 3270 C CA . ILE B 1 123 ? 12.867 -5.352 -8.562 1 77.19 123 ILE B CA 1
ATOM 3271 C C . ILE B 1 123 ? 13.188 -6.629 -7.785 1 77.19 123 ILE B C 1
ATOM 3273 O O . ILE B 1 123 ? 14.273 -6.766 -7.223 1 77.19 123 ILE B O 1
ATOM 3277 N N . PHE B 1 124 ? 12.289 -7.57 -7.742 1 79.81 124 PHE B N 1
ATOM 3278 C CA . PHE B 1 124 ? 12.5 -8.711 -6.859 1 79.81 124 PHE B CA 1
ATOM 3279 C C . PHE B 1 124 ? 13.719 -9.523 -7.301 1 79.81 124 PHE B C 1
ATOM 3281 O O . PHE B 1 124 ? 14.453 -10.047 -6.469 1 79.81 124 PHE B O 1
ATOM 3288 N N . LEU B 1 125 ? 13.945 -9.602 -8.594 1 75.44 125 LEU B N 1
ATOM 3289 C CA . LEU B 1 125 ? 15 -10.484 -9.086 1 75.44 125 LEU B CA 1
ATOM 3290 C C . LEU B 1 125 ? 16.375 -9.953 -8.703 1 75.44 125 LEU B C 1
ATOM 3292 O O . LEU B 1 125 ? 17.188 -10.68 -8.117 1 75.44 125 LEU B O 1
ATOM 3296 N N . PRO B 1 126 ? 16.656 -8.672 -9.055 1 76 126 PRO B N 1
ATOM 3297 C CA . PRO B 1 126 ? 17.953 -8.164 -8.609 1 76 126 PRO B CA 1
ATOM 3298 C C . PRO B 1 126 ? 18.156 -8.281 -7.102 1 76 126 PRO B C 1
ATOM 3300 O O . PRO B 1 126 ? 19.266 -8.578 -6.641 1 76 126 PRO B O 1
ATOM 3303 N N . ILE B 1 127 ? 17.203 -8.094 -6.34 1 84.19 127 ILE B N 1
ATOM 3304 C CA . ILE B 1 127 ? 17.328 -8.172 -4.887 1 84.19 127 ILE B CA 1
ATOM 3305 C C . ILE B 1 127 ? 17.531 -9.625 -4.461 1 84.19 127 ILE B C 1
ATOM 3307 O O . ILE B 1 127 ? 18.312 -9.906 -3.559 1 84.19 127 ILE B O 1
ATOM 3311 N N . TYR B 1 128 ? 16.828 -10.516 -5.156 1 84.5 128 TYR B N 1
ATOM 3312 C CA . TYR B 1 128 ? 17.016 -11.938 -4.871 1 84.5 128 TYR B CA 1
ATOM 3313 C C . TYR B 1 128 ? 18.453 -12.367 -5.125 1 84.5 128 TYR B C 1
ATOM 3315 O O . TYR B 1 128 ? 19.031 -13.102 -4.32 1 84.5 128 TYR B O 1
ATOM 3323 N N . VAL B 1 129 ? 18.922 -11.953 -6.254 1 76.38 129 VAL B N 1
ATOM 3324 C CA . VAL B 1 129 ? 20.281 -12.312 -6.629 1 76.38 129 VAL B CA 1
ATOM 3325 C C . VAL B 1 129 ? 21.266 -11.781 -5.582 1 76.38 129 VAL B C 1
ATOM 3327 O O . VAL B 1 129 ? 22.156 -12.5 -5.141 1 76.38 129 VAL B O 1
ATOM 3330 N N . PHE B 1 130 ? 21.031 -10.547 -5.172 1 79.81 130 PHE B N 1
ATOM 3331 C CA . PHE B 1 130 ? 21.891 -9.945 -4.156 1 79.81 130 PHE B CA 1
ATOM 3332 C C . PHE B 1 130 ? 21.781 -10.703 -2.838 1 79.81 130 PHE B C 1
ATOM 3334 O O . PHE B 1 130 ? 22.781 -11.016 -2.203 1 79.81 130 PHE B O 1
ATOM 3341 N N . MET B 1 131 ? 20.625 -11.016 -2.396 1 88.5 131 MET B N 1
ATOM 3342 C CA . MET B 1 131 ? 20.406 -11.734 -1.146 1 88.5 131 MET B CA 1
ATOM 3343 C C . MET B 1 131 ? 20.984 -13.141 -1.215 1 88.5 131 MET B C 1
ATOM 3345 O O . MET B 1 131 ? 21.5 -13.656 -0.218 1 88.5 131 MET B O 1
ATOM 3349 N N . SER B 1 132 ? 20.828 -13.734 -2.354 1 87.62 132 SER B N 1
ATOM 3350 C CA . SER B 1 132 ? 21.391 -15.062 -2.551 1 87.62 132 SER B CA 1
ATOM 3351 C C . SER B 1 132 ? 22.922 -15.047 -2.426 1 87.62 132 SER B C 1
ATOM 3353 O O . SER B 1 132 ? 23.5 -15.922 -1.773 1 87.62 132 SER B O 1
ATOM 3355 N N . GLU B 1 133 ? 23.531 -14.047 -2.971 1 84.69 133 GLU B N 1
ATOM 3356 C CA . GLU B 1 133 ? 24.984 -13.914 -2.891 1 84.69 133 GLU B CA 1
ATOM 3357 C C . GLU B 1 133 ? 25.453 -13.742 -1.446 1 84.69 133 GLU B C 1
ATOM 3359 O O . GLU B 1 133 ? 26.531 -14.203 -1.079 1 84.69 133 GLU B O 1
ATOM 3364 N N . TRP B 1 134 ? 24.609 -13.141 -0.677 1 92.06 134 TRP B N 1
ATOM 3365 C CA . TRP B 1 134 ? 24.953 -12.906 0.723 1 92.06 134 TRP B CA 1
ATOM 3366 C C . TRP B 1 134 ? 24.469 -14.055 1.6 1 92.06 134 TRP B C 1
ATOM 3368 O O . TRP B 1 134 ? 24.562 -13.992 2.828 1 92.06 134 TRP B O 1
ATOM 3378 N N . ASN B 1 135 ? 23.906 -15.055 0.987 1 94.5 135 ASN B N 1
ATOM 3379 C CA . ASN B 1 135 ? 23.375 -16.219 1.676 1 94.5 135 ASN B CA 1
ATOM 3380 C C . ASN B 1 135 ? 22.266 -15.844 2.654 1 94.5 135 ASN B C 1
ATOM 3382 O O . ASN B 1 135 ? 22.219 -16.359 3.771 1 94.5 135 ASN B O 1
ATOM 3386 N N . LEU B 1 136 ? 21.484 -14.906 2.219 1 96.38 136 LEU B N 1
ATOM 3387 C CA . LEU B 1 136 ? 20.422 -14.438 3.105 1 96.38 136 LEU B CA 1
ATOM 3388 C C . LEU B 1 136 ? 19.062 -14.938 2.637 1 96.38 136 LEU B C 1
ATOM 3390 O O . LEU B 1 136 ? 18.062 -14.789 3.344 1 96.38 136 LEU B O 1
ATOM 3394 N N . VAL B 1 137 ? 19.062 -15.57 1.51 1 95.38 137 VAL B N 1
ATOM 3395 C CA . VAL B 1 137 ? 17.797 -16.141 1.048 1 95.38 137 VAL B CA 1
ATOM 3396 C C . VAL B 1 137 ? 17.344 -17.234 2.008 1 95.38 137 VAL B C 1
ATOM 3398 O O . VAL B 1 137 ? 18.172 -17.938 2.596 1 95.38 137 VAL B O 1
ATOM 3401 N N . ASN B 1 138 ? 16.062 -17.312 2.236 1 97 138 ASN B N 1
ATOM 3402 C CA . ASN B 1 138 ? 15.453 -18.297 3.131 1 97 138 ASN B CA 1
ATOM 3403 C C . ASN B 1 138 ? 15.789 -18 4.59 1 97 138 ASN B C 1
ATOM 3405 O O . ASN B 1 138 ? 16.078 -18.922 5.355 1 97 138 ASN B O 1
ATOM 3409 N N . THR B 1 139 ? 15.938 -16.75 4.867 1 97.56 139 THR B N 1
ATOM 3410 C CA . THR B 1 139 ? 16.016 -16.219 6.227 1 97.56 139 THR B CA 1
ATOM 3411 C C . THR B 1 139 ? 15.055 -15.062 6.422 1 97.56 139 THR B C 1
ATOM 3413 O O . THR B 1 139 ? 14.562 -14.484 5.449 1 97.56 139 THR B O 1
ATOM 3416 N N . LEU B 1 140 ? 14.836 -14.758 7.715 1 97.75 140 LEU B N 1
ATOM 3417 C CA . LEU B 1 140 ? 13.969 -13.617 7.992 1 97.75 140 LEU B CA 1
ATOM 3418 C C . LEU B 1 140 ? 14.625 -12.312 7.547 1 97.75 140 LEU B C 1
ATOM 3420 O O . LEU B 1 140 ? 13.938 -11.336 7.258 1 97.75 140 LEU B O 1
ATOM 3424 N N . TRP B 1 141 ? 15.906 -12.32 7.387 1 97.12 141 TRP B N 1
ATOM 3425 C CA . TRP B 1 141 ? 16.625 -11.117 6.984 1 97.12 141 TRP B CA 1
ATOM 3426 C C . TRP B 1 141 ? 16.281 -10.734 5.547 1 97.12 141 TRP B C 1
ATOM 3428 O O . TRP B 1 141 ? 16.25 -9.555 5.203 1 97.12 141 TRP B O 1
ATOM 3438 N N . SER B 1 142 ? 16.016 -11.734 4.719 1 96.44 142 SER B N 1
ATOM 3439 C CA . SER B 1 142 ? 15.672 -11.453 3.328 1 96.44 142 SER B CA 1
ATOM 3440 C C . SER B 1 142 ? 14.289 -10.805 3.227 1 96.44 142 SER B C 1
ATOM 3442 O O . SER B 1 142 ? 13.961 -10.188 2.211 1 96.44 142 SER B O 1
ATOM 3444 N N . LEU B 1 143 ? 13.531 -10.977 4.305 1 97.12 143 LEU B N 1
ATOM 3445 C CA . LEU B 1 143 ? 12.211 -10.352 4.363 1 97.12 143 LEU B CA 1
ATOM 3446 C C . LEU B 1 143 ? 12.305 -8.945 4.941 1 97.12 143 LEU B C 1
ATOM 3448 O O . LEU B 1 143 ? 11.516 -8.062 4.586 1 97.12 143 LEU B O 1
ATOM 3452 N N . ILE B 1 144 ? 13.281 -8.695 5.75 1 97.62 144 ILE B N 1
ATOM 3453 C CA . ILE B 1 144 ? 13.328 -7.488 6.566 1 97.62 144 ILE B CA 1
ATOM 3454 C C . ILE B 1 144 ? 14.188 -6.434 5.875 1 97.62 144 ILE B C 1
ATOM 3456 O O . ILE B 1 144 ? 13.727 -5.312 5.633 1 97.62 144 ILE B O 1
ATOM 3460 N N . LEU B 1 145 ? 15.312 -6.758 5.387 1 93.5 145 LEU B N 1
ATOM 3461 C CA . LEU B 1 145 ? 16.344 -5.812 4.988 1 93.5 145 LEU B CA 1
ATOM 3462 C C . LEU B 1 145 ? 15.922 -5.02 3.758 1 93.5 145 LEU B C 1
ATOM 3464 O O . LEU B 1 145 ? 16.094 -3.799 3.709 1 93.5 145 LEU B O 1
ATOM 3468 N N . PRO B 1 146 ? 15.32 -5.66 2.775 1 90.56 146 PRO B N 1
ATOM 3469 C CA . PRO B 1 146 ? 14.977 -4.898 1.574 1 90.56 146 PRO B CA 1
ATOM 3470 C C . PRO B 1 146 ? 13.93 -3.818 1.842 1 90.56 146 PRO B C 1
ATOM 3472 O O . PRO B 1 146 ? 13.805 -2.869 1.063 1 90.56 146 PRO B O 1
ATOM 3475 N N . TYR B 1 147 ? 13.234 -3.996 2.965 1 93 147 TYR B N 1
ATOM 3476 C CA . TYR B 1 147 ? 12.172 -3.055 3.283 1 93 147 TYR B CA 1
ATOM 3477 C C . TYR B 1 147 ? 12.562 -2.162 4.453 1 93 147 TYR B C 1
ATOM 3479 O O . TYR B 1 147 ? 11.703 -1.509 5.059 1 93 147 TYR B O 1
ATOM 3487 N N . GLY B 1 148 ? 13.852 -2.133 4.73 1 92.69 148 GLY B N 1
ATOM 3488 C CA . GLY B 1 148 ? 14.32 -1.363 5.871 1 92.69 148 GLY B CA 1
ATOM 3489 C C . GLY B 1 148 ? 14.188 0.135 5.676 1 92.69 148 GLY B C 1
ATOM 3490 O O . GLY B 1 148 ? 14.219 0.897 6.645 1 92.69 148 GLY B O 1
ATOM 3491 N N . ALA B 1 149 ? 14.102 0.526 4.477 1 90.5 149 ALA B N 1
ATOM 3492 C CA . ALA B 1 149 ? 13.844 1.924 4.141 1 90.5 149 ALA B CA 1
ATOM 3493 C C . ALA B 1 149 ? 12.539 2.066 3.367 1 90.5 149 ALA B C 1
ATOM 3495 O O . ALA B 1 149 ? 12.156 1.175 2.604 1 90.5 149 ALA B O 1
ATOM 3496 N N . SER B 1 150 ? 11.859 3.148 3.639 1 91.62 150 SER B N 1
ATOM 3497 C CA . SER B 1 150 ? 10.562 3.379 3.002 1 91.62 150 SER B CA 1
ATOM 3498 C C . SER B 1 150 ? 10.492 4.77 2.385 1 91.62 150 SER B C 1
ATOM 3500 O O . SER B 1 150 ? 10.469 5.773 3.1 1 91.62 150 SER B O 1
ATOM 3502 N N . ALA B 1 151 ? 10.422 4.766 1.041 1 88.38 151 ALA B N 1
ATOM 3503 C CA . ALA B 1 151 ? 10.234 6.043 0.356 1 88.38 151 ALA B CA 1
ATOM 3504 C C . ALA B 1 151 ? 8.945 6.727 0.817 1 88.38 151 ALA B C 1
ATOM 3506 O O . ALA B 1 151 ? 8.914 7.949 0.978 1 88.38 151 ALA B O 1
ATOM 3507 N N . PHE B 1 152 ? 7.992 5.941 1.078 1 88.69 152 PHE B N 1
ATOM 3508 C CA . PHE B 1 152 ? 6.723 6.465 1.562 1 88.69 152 PHE B CA 1
ATOM 3509 C C . PHE B 1 152 ? 6.887 7.098 2.939 1 88.69 152 PHE B C 1
ATOM 3511 O O . PHE B 1 152 ? 6.375 8.195 3.189 1 88.69 152 PHE B O 1
ATOM 3518 N N . GLY B 1 153 ? 7.551 6.414 3.795 1 92.5 153 GLY B N 1
ATOM 3519 C CA . GLY B 1 153 ? 7.809 6.961 5.117 1 92.5 153 GLY B CA 1
ATOM 3520 C C . GLY B 1 153 ? 8.586 8.266 5.086 1 92.5 153 GLY B C 1
ATOM 3521 O O . GLY B 1 153 ? 8.234 9.219 5.789 1 92.5 153 GLY B O 1
ATOM 3522 N N . ILE B 1 154 ? 9.586 8.281 4.277 1 92.44 154 ILE B N 1
ATOM 3523 C CA . ILE B 1 154 ? 10.391 9.484 4.137 1 92.44 154 ILE B CA 1
ATOM 3524 C C . ILE B 1 154 ? 9.531 10.633 3.617 1 92.44 154 ILE B C 1
ATOM 3526 O O . ILE B 1 154 ? 9.586 11.75 4.145 1 92.44 154 ILE B O 1
ATOM 3530 N N . PHE B 1 155 ? 8.773 10.359 2.639 1 88.5 155 PHE B N 1
ATOM 3531 C CA . PHE B 1 155 ? 7.918 11.367 2.025 1 88.5 155 PHE B CA 1
ATOM 3532 C C . PHE B 1 155 ? 6.934 11.93 3.041 1 88.5 155 PHE B C 1
ATOM 3534 O O . PHE B 1 155 ? 6.812 13.148 3.188 1 88.5 155 PHE B O 1
ATOM 3541 N N . LEU B 1 156 ? 6.199 11.094 3.742 1 88.44 156 LEU B N 1
ATOM 3542 C CA . LEU B 1 156 ? 5.184 11.531 4.691 1 88.44 156 LEU B CA 1
ATOM 3543 C C . LEU B 1 156 ? 5.809 12.344 5.82 1 88.44 156 LEU B C 1
ATOM 3545 O O . LEU B 1 156 ? 5.285 13.391 6.199 1 88.44 156 LEU B O 1
ATOM 3549 N N . LEU B 1 157 ? 6.902 11.859 6.316 1 93.19 157 LEU B N 1
ATOM 3550 C CA . LEU B 1 157 ? 7.551 12.531 7.434 1 93.19 157 LEU B CA 1
ATOM 3551 C C . LEU B 1 157 ? 8.156 13.859 6.996 1 93.19 157 LEU B C 1
ATOM 3553 O O . LEU B 1 157 ? 8.148 14.828 7.754 1 93.19 157 LEU B O 1
ATOM 3557 N N . ARG B 1 158 ? 8.719 13.828 5.844 1 91.81 158 ARG B N 1
ATOM 3558 C CA . ARG B 1 158 ? 9.25 15.086 5.316 1 91.81 158 ARG B CA 1
ATOM 3559 C C . ARG B 1 158 ? 8.156 16.156 5.25 1 91.81 158 ARG B C 1
ATOM 3561 O O . ARG B 1 158 ? 8.375 17.297 5.641 1 91.81 158 ARG B O 1
ATOM 3568 N N . GLN B 1 159 ? 7.047 15.789 4.773 1 84.38 159 GLN B N 1
ATOM 3569 C CA . GLN B 1 159 ? 5.922 16.719 4.688 1 84.38 159 GLN B CA 1
ATOM 3570 C C . GLN B 1 159 ? 5.516 17.219 6.074 1 84.38 159 GLN B C 1
ATOM 3572 O O . GLN B 1 159 ? 5.234 18.406 6.254 1 84.38 159 GLN B O 1
ATOM 3577 N N . ALA B 1 160 ? 5.469 16.391 7.012 1 88.31 160 ALA B N 1
ATOM 3578 C CA . ALA B 1 160 ? 5.117 16.75 8.383 1 88.31 160 ALA B CA 1
ATOM 3579 C C . ALA B 1 160 ? 6.164 17.688 8.984 1 88.31 160 ALA B C 1
ATOM 3581 O O . ALA B 1 160 ? 5.82 18.672 9.633 1 88.31 160 ALA B O 1
ATOM 3582 N N . PHE B 1 161 ? 7.402 17.375 8.766 1 93.81 161 PHE B N 1
ATOM 3583 C CA . PHE B 1 161 ? 8.492 18.156 9.328 1 93.81 161 PHE B CA 1
ATOM 3584 C C . PHE B 1 161 ? 8.531 19.547 8.711 1 93.81 161 PHE B C 1
ATOM 3586 O O . PHE B 1 161 ? 8.922 20.516 9.375 1 93.81 161 PHE B O 1
ATOM 3593 N N . MET B 1 162 ? 8.117 19.641 7.508 1 89.94 162 MET B N 1
ATOM 3594 C CA . MET B 1 162 ? 8.094 20.938 6.828 1 89.94 162 MET B CA 1
ATOM 3595 C C . MET B 1 162 ? 7.031 21.844 7.43 1 89.94 162 MET B C 1
ATOM 3597 O O . MET B 1 162 ? 7.125 23.078 7.328 1 89.94 162 MET B O 1
ATOM 3601 N N . GLN B 1 163 ? 6.105 21.234 8.07 1 85.44 163 GLN B N 1
ATOM 3602 C CA . GLN B 1 163 ? 5.004 22.016 8.633 1 85.44 163 GLN B CA 1
ATOM 3603 C C . GLN B 1 163 ? 5.383 22.594 9.992 1 85.44 163 GLN B C 1
ATOM 3605 O O . GLN B 1 163 ? 4.68 23.453 10.523 1 85.44 163 GLN B O 1
ATOM 3610 N N . VAL B 1 164 ? 6.465 22.219 10.531 1 90.19 164 VAL B N 1
ATOM 3611 C CA . VAL B 1 164 ? 6.914 22.734 11.82 1 90.19 164 VAL B CA 1
ATOM 3612 C C . VAL B 1 164 ? 7.496 24.141 11.633 1 90.19 164 VAL B C 1
ATOM 3614 O O . VAL B 1 164 ? 8.375 24.344 10.797 1 90.19 164 VAL B O 1
ATOM 3617 N N . PRO B 1 165 ? 6.992 25.062 12.398 1 92.88 165 PRO B N 1
ATOM 3618 C CA . PRO B 1 165 ? 7.504 26.438 12.266 1 92.88 165 PRO B CA 1
ATOM 3619 C C . PRO B 1 165 ? 9.008 26.516 12.539 1 92.88 165 PRO B C 1
ATOM 3621 O O . PRO B 1 165 ? 9.516 25.844 13.438 1 92.88 165 PRO B O 1
ATOM 3624 N N . ASP B 1 166 ? 9.625 27.422 11.805 1 91.88 166 ASP B N 1
ATOM 3625 C CA . ASP B 1 166 ? 11.062 27.625 11.953 1 91.88 166 ASP B CA 1
ATOM 3626 C C . ASP B 1 166 ? 11.406 28.125 13.352 1 91.88 166 ASP B C 1
ATOM 3628 O O . ASP B 1 166 ? 12.461 27.812 13.891 1 91.88 166 ASP B O 1
ATOM 3632 N N . GLU B 1 167 ? 10.445 28.812 13.844 1 94 167 GLU B N 1
ATOM 3633 C CA . GLU B 1 167 ? 10.656 29.422 15.148 1 94 167 GLU B CA 1
ATOM 3634 C C . GLU B 1 167 ? 10.906 28.375 16.219 1 94 167 GLU B C 1
ATOM 3636 O O . GLU B 1 167 ? 11.68 28.594 17.156 1 94 167 GLU B O 1
ATOM 3641 N N . VAL B 1 168 ? 10.305 27.281 16.094 1 93.12 168 VAL B N 1
ATOM 3642 C CA . VAL B 1 168 ? 10.445 26.203 17.062 1 93.12 168 VAL B CA 1
ATOM 3643 C C . VAL B 1 168 ? 11.859 25.625 16.984 1 93.12 168 VAL B C 1
ATOM 3645 O O . VAL B 1 168 ? 12.484 25.391 18.031 1 93.12 168 VAL B O 1
ATOM 3648 N N . ILE B 1 169 ? 12.328 25.531 15.844 1 91.62 169 ILE B N 1
ATOM 3649 C CA . ILE B 1 169 ? 13.656 24.969 15.641 1 91.62 169 ILE B CA 1
ATOM 3650 C C . ILE B 1 169 ? 14.719 25.969 16.062 1 91.62 169 ILE B C 1
ATOM 3652 O O . ILE B 1 169 ? 15.711 25.609 16.719 1 91.62 169 ILE B O 1
ATOM 3656 N N . GLU B 1 170 ? 14.5 27.188 15.734 1 92.38 170 GLU B N 1
ATOM 3657 C CA . GLU B 1 170 ? 15.43 28.25 16.094 1 92.38 170 GLU B CA 1
ATOM 3658 C C . GLU B 1 170 ? 15.531 28.406 17.609 1 92.38 170 GLU B C 1
ATOM 3660 O O . GLU B 1 170 ? 16.609 28.625 18.156 1 92.38 170 GLU B O 1
ATOM 3665 N N . ALA B 1 171 ? 14.445 28.266 18.25 1 94.62 171 ALA B N 1
ATOM 3666 C CA . ALA B 1 171 ? 14.422 28.344 19.703 1 94.62 171 ALA B CA 1
ATOM 3667 C C . ALA B 1 171 ? 15.227 27.219 20.328 1 94.62 171 ALA B C 1
ATOM 3669 O O . ALA B 1 171 ? 15.961 27.422 21.297 1 94.62 171 ALA B O 1
ATOM 3670 N N . ALA B 1 172 ? 15.094 26.094 19.797 1 93.44 172 ALA B N 1
ATOM 3671 C CA . ALA B 1 172 ? 15.836 24.938 20.297 1 93.44 172 ALA B CA 1
ATOM 3672 C C . ALA B 1 172 ? 17.344 25.109 20.078 1 93.44 172 ALA B C 1
ATOM 3674 O O . ALA B 1 172 ? 18.141 24.734 20.922 1 93.44 172 ALA B O 1
ATOM 3675 N N . ARG B 1 173 ? 17.641 25.672 18.953 1 90.25 173 ARG B N 1
ATOM 3676 C CA . ARG B 1 173 ? 19.047 25.906 18.641 1 90.25 173 ARG B CA 1
ATOM 3677 C C . ARG B 1 173 ? 19.641 26.953 19.578 1 90.25 173 ARG B C 1
ATOM 3679 O O . ARG B 1 173 ? 20.797 26.844 19.984 1 90.25 173 ARG B O 1
ATOM 3686 N N . LEU B 1 174 ? 18.828 27.906 19.875 1 92.62 174 LEU B N 1
ATOM 3687 C CA . LEU B 1 174 ? 19.25 28.938 20.812 1 92.62 174 LEU B CA 1
ATOM 3688 C C . LEU B 1 174 ? 19.531 28.344 22.188 1 92.62 174 LEU B C 1
ATOM 3690 O O . LEU B 1 174 ? 20.406 28.828 22.906 1 92.62 174 LEU B O 1
ATOM 3694 N N . ASP B 1 175 ? 18.859 27.266 22.562 1 93.75 175 ASP B N 1
ATOM 3695 C CA . ASP B 1 175 ? 19.078 26.547 23.812 1 93.75 175 ASP B CA 1
ATOM 3696 C C . ASP B 1 175 ? 20.234 25.547 23.688 1 93.75 175 ASP B C 1
ATOM 3698 O O . ASP B 1 175 ? 20.391 24.688 24.547 1 93.75 175 ASP B O 1
ATOM 3702 N N . ASN B 1 176 ? 20.922 25.609 22.594 1 91.81 176 ASN B N 1
ATOM 3703 C CA . ASN B 1 176 ? 22.094 24.797 22.312 1 91.81 176 ASN B CA 1
ATOM 3704 C C . ASN B 1 176 ? 21.734 23.312 22.188 1 91.81 176 ASN B C 1
ATOM 3706 O O . ASN B 1 176 ? 22.5 22.453 22.625 1 91.81 176 ASN B O 1
ATOM 3710 N N . ALA B 1 177 ? 20.547 23.109 21.766 1 92.12 177 ALA B N 1
ATOM 3711 C CA . ALA B 1 177 ? 20.156 21.719 21.5 1 92.12 177 ALA B CA 1
ATOM 3712 C C . ALA B 1 177 ? 20.859 21.188 20.234 1 92.12 177 ALA B C 1
ATOM 3714 O O . ALA B 1 177 ? 20.969 21.906 19.25 1 92.12 177 ALA B O 1
ATOM 3715 N N . SER B 1 178 ? 21.406 19.969 20.344 1 90.75 178 SER B N 1
ATOM 3716 C CA . SER B 1 178 ? 22 19.344 19.172 1 90.75 178 SER B CA 1
ATOM 3717 C C . SER B 1 178 ? 20.938 19 18.109 1 90.75 178 SER B C 1
ATOM 3719 O O . SER B 1 178 ? 19.75 18.922 18.438 1 90.75 178 SER B O 1
ATOM 3721 N N . GLU B 1 179 ? 21.328 18.812 16.875 1 88.31 179 GLU B N 1
ATOM 3722 C CA . GLU B 1 179 ? 20.406 18.469 15.797 1 88.31 179 GLU B CA 1
ATOM 3723 C C . GLU B 1 179 ? 19.734 17.125 16.062 1 88.31 179 GLU B C 1
ATOM 3725 O O . GLU B 1 179 ? 18.562 16.938 15.742 1 88.31 179 GLU B O 1
ATOM 3730 N N . TRP B 1 180 ? 20.484 16.266 16.641 1 89.5 180 TRP B N 1
ATOM 3731 C CA . TRP B 1 180 ? 19.938 14.969 17 1 89.5 180 TRP B CA 1
ATOM 3732 C C . TRP B 1 180 ? 18.812 15.109 18.031 1 89.5 180 TRP B C 1
ATOM 3734 O O . TRP B 1 180 ? 17.781 14.461 17.922 1 89.5 180 TRP B O 1
ATOM 3744 N N . LYS B 1 181 ? 19.047 15.961 18.969 1 93.12 181 LYS B N 1
ATOM 3745 C CA . LYS B 1 181 ? 18.031 16.219 20 1 93.12 181 LYS B CA 1
ATOM 3746 C C . LYS B 1 181 ? 16.797 16.891 19.406 1 93.12 181 LYS B C 1
ATOM 3748 O O . LYS B 1 181 ? 15.672 16.562 19.75 1 93.12 181 LYS B O 1
ATOM 3753 N N . ILE B 1 182 ? 17.078 17.859 18.531 1 94.62 182 ILE B N 1
ATOM 3754 C CA . ILE B 1 182 ? 15.977 18.547 17.875 1 94.62 182 ILE B CA 1
ATOM 3755 C C . ILE B 1 182 ? 15.141 17.562 17.062 1 94.62 182 ILE B C 1
ATOM 3757 O O . ILE B 1 182 ? 13.914 17.562 17.156 1 94.62 182 ILE B O 1
ATOM 3761 N N . MET B 1 183 ? 15.805 16.703 16.359 1 94.06 183 MET B N 1
ATOM 3762 C CA . MET B 1 183 ? 15.141 15.727 15.5 1 94.06 183 MET B CA 1
ATOM 3763 C C . MET B 1 183 ? 14.273 14.781 16.312 1 94.06 183 MET B C 1
ATOM 3765 O O . MET B 1 183 ? 13.078 14.633 16.047 1 94.06 183 MET B O 1
ATOM 3769 N N . TRP B 1 184 ? 14.812 14.219 17.391 1 94.19 184 TRP B N 1
ATOM 3770 C CA . TRP B 1 184 ? 14.141 13.125 18.094 1 94.19 184 TRP B CA 1
ATOM 3771 C C . TRP B 1 184 ? 13.242 13.656 19.203 1 94.19 184 TRP B C 1
ATOM 3773 O O . TRP B 1 184 ? 12.211 13.047 19.516 1 94.19 184 TRP B O 1
ATOM 3783 N N . LYS B 1 185 ? 13.539 14.859 19.734 1 95.44 185 LYS B N 1
ATOM 3784 C CA . LYS B 1 185 ? 12.805 15.32 20.906 1 95.44 185 LYS B CA 1
ATOM 3785 C C . LYS B 1 185 ? 11.867 16.469 20.547 1 95.44 185 LYS B C 1
ATOM 3787 O O . LYS B 1 185 ? 10.969 16.812 21.328 1 95.44 185 LYS B O 1
ATOM 3792 N N . VAL B 1 186 ? 12.023 17.062 19.438 1 95.06 186 VAL B N 1
ATOM 3793 C CA . VAL B 1 186 ? 11.156 18.172 19.047 1 95.06 186 VAL B CA 1
ATOM 3794 C C . VAL B 1 186 ? 10.344 17.781 17.812 1 95.06 186 VAL B C 1
ATOM 3796 O O . VAL B 1 186 ? 9.117 17.672 17.875 1 95.06 186 VAL B O 1
ATOM 3799 N N . MET B 1 187 ? 11.039 17.391 16.75 1 95.19 187 MET B N 1
ATOM 3800 C CA . MET B 1 187 ? 10.383 17.141 15.477 1 95.19 187 MET B CA 1
ATOM 3801 C C . MET B 1 187 ? 9.516 15.883 15.555 1 95.19 187 MET B C 1
ATOM 3803 O O . MET B 1 187 ? 8.375 15.883 15.102 1 95.19 187 MET B O 1
ATOM 3807 N N . VAL B 1 188 ? 10.039 14.805 16.078 1 95.44 188 VAL B N 1
ATOM 3808 C CA . VAL B 1 188 ? 9.367 13.516 16.109 1 95.44 188 VAL B CA 1
ATOM 3809 C C . VAL B 1 188 ? 8.078 13.617 16.922 1 95.44 188 VAL B C 1
ATOM 3811 O O . VAL B 1 188 ? 7.008 13.227 16.453 1 95.44 188 VAL B O 1
ATOM 3814 N N . PRO B 1 189 ? 8.156 14.234 18.109 1 94.25 189 PRO B N 1
ATOM 3815 C CA . PRO B 1 189 ? 6.918 14.375 18.875 1 94.25 189 PRO B CA 1
ATOM 3816 C C . PRO B 1 189 ? 5.883 15.242 18.156 1 94.25 189 PRO B C 1
ATOM 3818 O O . PRO B 1 189 ? 4.68 15 18.266 1 94.25 189 PRO B O 1
ATOM 3821 N N . MET B 1 190 ? 6.324 16.234 17.422 1 91.88 190 MET B N 1
ATOM 3822 C CA . MET B 1 190 ? 5.406 17.141 16.719 1 91.88 190 MET B CA 1
ATOM 3823 C C . MET B 1 190 ? 4.777 16.438 15.523 1 91.88 190 MET B C 1
ATOM 3825 O O . MET B 1 190 ? 3.725 16.859 15.039 1 91.88 190 MET B O 1
ATOM 3829 N N . ALA B 1 191 ? 5.391 15.352 15.07 1 92.12 191 ALA B N 1
ATOM 3830 C CA . ALA B 1 191 ? 4.887 14.609 13.914 1 92.12 191 ALA B CA 1
ATOM 3831 C C . ALA B 1 191 ? 4.227 13.305 14.352 1 92.12 191 ALA B C 1
ATOM 3833 O O . ALA B 1 191 ? 4.066 12.383 13.547 1 92.12 191 ALA B O 1
ATOM 3834 N N . LYS B 1 192 ? 3.855 13.18 15.539 1 90.62 192 LYS B N 1
ATOM 3835 C CA . LYS B 1 192 ? 3.34 11.945 16.125 1 90.62 192 LYS B CA 1
ATOM 3836 C C . LYS B 1 192 ? 2.164 11.406 15.32 1 90.62 192 LYS B C 1
ATOM 3838 O O . LYS B 1 192 ? 2.127 10.211 14.992 1 90.62 192 LYS B O 1
ATOM 3843 N N . PRO B 1 193 ? 1.175 12.211 14.922 1 82.81 193 PRO B N 1
ATOM 3844 C CA . PRO B 1 193 ? 0.056 11.672 14.148 1 82.81 193 PRO B CA 1
ATOM 3845 C C . PRO B 1 193 ? 0.504 11.023 12.836 1 82.81 193 PRO B C 1
ATOM 3847 O O . PRO B 1 193 ? -0.023 9.984 12.445 1 82.81 193 PRO B O 1
ATOM 3850 N N . VAL B 1 194 ? 1.456 11.703 12.234 1 86 194 VAL B N 1
ATOM 3851 C CA . VAL B 1 194 ? 1.96 11.195 10.961 1 86 194 VAL B CA 1
ATOM 3852 C C . VAL B 1 194 ? 2.734 9.898 11.188 1 86 194 VAL B C 1
ATOM 3854 O O . VAL B 1 194 ? 2.631 8.961 10.398 1 86 194 VAL B O 1
ATOM 3857 N N . LEU B 1 195 ? 3.473 9.844 12.32 1 91.5 195 LEU B N 1
ATOM 3858 C CA . LEU B 1 195 ? 4.238 8.641 12.656 1 91.5 195 LEU B CA 1
ATOM 3859 C C . LEU B 1 195 ? 3.309 7.469 12.938 1 91.5 195 LEU B C 1
ATOM 3861 O O . LEU B 1 195 ? 3.578 6.344 12.508 1 91.5 195 LEU B O 1
ATOM 3865 N N . VAL B 1 196 ? 2.262 7.738 13.586 1 85.25 196 VAL B N 1
ATOM 3866 C CA . VAL B 1 196 ? 1.293 6.695 13.898 1 85.25 196 VAL B CA 1
ATOM 3867 C C . VAL B 1 196 ? 0.626 6.199 12.617 1 85.25 196 VAL B C 1
ATOM 3869 O O . VAL B 1 196 ? 0.462 4.992 12.422 1 85.25 196 VAL B O 1
ATOM 3872 N N . THR B 1 197 ? 0.255 7.168 11.766 1 82.06 197 THR B N 1
ATOM 3873 C CA . THR B 1 197 ? -0.354 6.82 10.484 1 82.06 197 THR B CA 1
ATOM 3874 C C . THR B 1 197 ? 0.587 5.949 9.656 1 82.06 197 THR B C 1
ATOM 3876 O O . THR B 1 197 ? 0.188 4.898 9.156 1 82.06 197 THR B O 1
ATOM 3879 N N . PHE B 1 198 ? 1.789 6.398 9.594 1 89.62 198 PHE B N 1
ATOM 3880 C CA . PHE B 1 198 ? 2.773 5.641 8.828 1 89.62 198 PHE B CA 1
ATOM 3881 C C . PHE B 1 198 ? 2.984 4.262 9.445 1 89.62 198 PHE B C 1
ATOM 3883 O O . PHE B 1 198 ? 3.064 3.262 8.727 1 89.62 198 PHE B O 1
ATOM 3890 N N . GLY B 1 199 ? 3.193 4.246 10.75 1 90.31 199 GLY B N 1
ATOM 3891 C CA . GLY B 1 199 ? 3.398 2.977 11.43 1 90.31 199 GLY B CA 1
ATOM 3892 C C . GLY B 1 199 ? 2.295 1.971 11.164 1 90.31 199 GLY B C 1
ATOM 3893 O O . GLY B 1 199 ? 2.568 0.794 10.922 1 90.31 199 GLY B O 1
ATOM 3894 N N . LEU B 1 200 ? 1.132 2.451 11.211 1 83.19 200 LEU B N 1
ATOM 3895 C CA . LEU B 1 200 ? -0.016 1.59 10.945 1 83.19 200 LEU B CA 1
ATOM 3896 C C . LEU B 1 200 ? 0.021 1.05 9.523 1 83.19 200 LEU B C 1
ATOM 3898 O O . LEU B 1 200 ? -0.165 -0.149 9.305 1 83.19 200 LEU B O 1
ATOM 3902 N N . PHE B 1 201 ? 0.267 1.917 8.633 1 84.12 201 PHE B N 1
ATOM 3903 C CA . PHE B 1 201 ? 0.256 1.527 7.227 1 84.12 201 PHE B CA 1
ATOM 3904 C C . PHE B 1 201 ? 1.398 0.565 6.922 1 84.12 201 PHE B C 1
ATOM 3906 O O . PHE B 1 201 ? 1.217 -0.411 6.191 1 84.12 201 PHE B O 1
ATOM 3913 N N . SER B 1 202 ? 2.529 0.916 7.445 1 92.06 202 SER B N 1
ATOM 3914 C CA . SER B 1 202 ? 3.672 0.03 7.246 1 92.06 202 SER B CA 1
ATOM 3915 C C . SER B 1 202 ? 3.404 -1.356 7.824 1 92.06 202 SER B C 1
ATOM 3917 O O . SER B 1 202 ? 3.662 -2.367 7.168 1 92.06 202 SER B O 1
ATOM 3919 N N . PHE B 1 203 ? 2.879 -1.381 9 1 89.25 203 PHE B N 1
ATOM 3920 C CA . PHE B 1 203 ? 2.582 -2.66 9.633 1 89.25 203 PHE B CA 1
ATOM 3921 C C . PHE B 1 203 ? 1.586 -3.459 8.805 1 89.25 203 PHE B C 1
ATOM 3923 O O . PHE B 1 203 ? 1.797 -4.645 8.539 1 89.25 203 PHE B O 1
ATOM 3930 N N . ILE B 1 204 ? 0.53 -2.84 8.438 1 84.62 204 ILE B N 1
ATOM 3931 C CA . ILE B 1 204 ? -0.516 -3.514 7.68 1 84.62 204 ILE B CA 1
ATOM 3932 C C . ILE B 1 204 ? 0.057 -4.031 6.359 1 84.62 204 ILE B C 1
ATOM 3934 O O . ILE B 1 204 ? -0.198 -5.172 5.969 1 84.62 204 ILE B O 1
ATOM 3938 N N . TYR B 1 205 ? 0.817 -3.221 5.695 1 87.19 205 TYR B N 1
ATOM 3939 C CA . TYR B 1 205 ? 1.393 -3.58 4.402 1 87.19 205 TYR B CA 1
ATOM 3940 C C . TYR B 1 205 ? 2.291 -4.805 4.527 1 87.19 205 TYR B C 1
ATOM 3942 O O . TYR B 1 205 ? 2.164 -5.754 3.752 1 87.19 205 TYR B O 1
ATOM 3950 N N . HIS B 1 206 ? 3.135 -4.812 5.461 1 93.06 206 HIS B N 1
ATOM 3951 C CA . HIS B 1 206 ? 4.113 -5.891 5.574 1 93.06 206 HIS B CA 1
ATOM 3952 C C . HIS B 1 206 ? 3.504 -7.125 6.227 1 93.06 206 HIS B C 1
ATOM 3954 O O . HIS B 1 206 ? 3.92 -8.25 5.945 1 93.06 206 HIS B O 1
ATOM 3960 N N . TRP B 1 207 ? 2.541 -6.895 7.047 1 89.06 207 TRP B N 1
ATOM 3961 C CA . TRP B 1 207 ? 1.785 -8.016 7.598 1 89.06 207 TRP B CA 1
ATOM 3962 C C . TRP B 1 207 ? 1.079 -8.789 6.488 1 89.06 207 TRP B C 1
ATOM 3964 O O . TRP B 1 207 ? 1.004 -10.023 6.535 1 89.06 207 TRP B O 1
ATOM 3974 N N . ASN B 1 208 ? 0.663 -8.117 5.504 1 85.19 208 ASN B N 1
ATOM 3975 C CA . ASN B 1 208 ? -0.161 -8.711 4.453 1 85.19 208 ASN B CA 1
ATOM 3976 C C . ASN B 1 208 ? 0.677 -9.117 3.244 1 85.19 208 ASN B C 1
ATOM 3978 O O . ASN B 1 208 ? 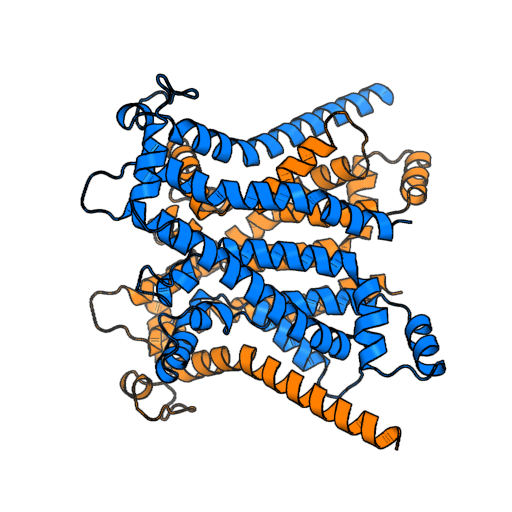0.155 -9.688 2.285 1 85.19 208 ASN B O 1
ATOM 3982 N N . ASP B 1 209 ? 1.907 -8.852 3.295 1 88.94 209 ASP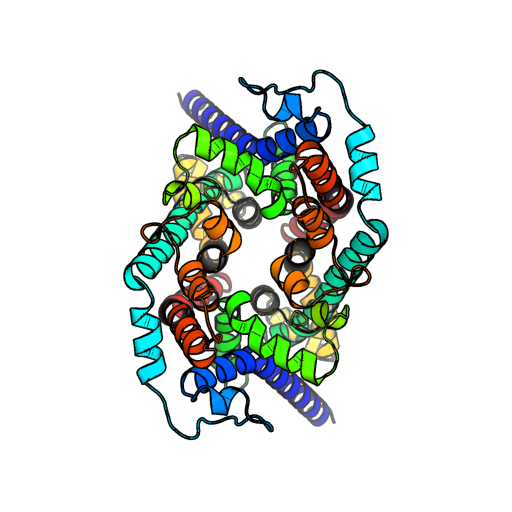 B N 1
ATOM 3983 C CA . ASP B 1 209 ? 2.764 -9.102 2.141 1 88.94 209 ASP B CA 1
ATOM 3984 C C . ASP B 1 209 ? 2.834 -10.594 1.822 1 88.94 209 ASP B C 1
ATOM 3986 O O . ASP B 1 209 ? 3.186 -11.398 2.684 1 88.94 209 ASP B O 1
ATOM 3990 N N . TYR B 1 210 ? 2.494 -10.898 0.588 1 85.69 210 TYR B N 1
ATOM 3991 C CA . TYR B 1 210 ? 2.494 -12.281 0.135 1 85.69 210 TYR B CA 1
ATOM 3992 C C . TYR B 1 210 ? 3.627 -12.539 -0.853 1 85.69 210 TYR B C 1
ATOM 3994 O O . TYR B 1 210 ? 4.332 -13.539 -0.755 1 85.69 210 TYR B O 1
ATOM 4002 N N . PHE B 1 211 ? 3.826 -11.672 -1.718 1 83.38 211 PHE B N 1
ATOM 4003 C CA . PHE B 1 211 ? 4.719 -11.875 -2.852 1 83.38 211 PHE B CA 1
ATOM 4004 C C . PHE B 1 211 ? 6.16 -12.023 -2.383 1 83.38 211 PHE B C 1
ATOM 4006 O O . PHE B 1 211 ? 6.824 -13.008 -2.709 1 83.38 211 PHE B O 1
ATOM 4013 N N . TRP B 1 212 ? 6.586 -11.094 -1.577 1 90 212 TRP B N 1
ATOM 4014 C CA . TRP B 1 212 ? 8 -11.055 -1.213 1 90 212 TRP B CA 1
ATOM 4015 C C . TRP B 1 212 ? 8.391 -12.289 -0.406 1 90 212 TRP B C 1
ATOM 4017 O O . TRP B 1 212 ? 9.367 -12.969 -0.729 1 90 212 TRP B O 1
ATOM 4027 N N . PRO B 1 213 ? 7.59 -12.664 0.59 1 93.56 213 PRO B N 1
ATOM 4028 C CA . PRO B 1 213 ? 7.922 -13.891 1.312 1 93.56 213 PRO B CA 1
ATOM 4029 C C . PRO B 1 213 ? 7.855 -15.133 0.427 1 93.56 213 PRO B C 1
ATOM 4031 O O . PRO B 1 213 ? 8.617 -16.094 0.634 1 93.56 213 PRO B O 1
ATOM 4034 N N . LEU B 1 214 ? 7 -15.141 -0.467 1 88.75 214 LEU B N 1
ATOM 4035 C CA . LEU B 1 214 ? 6.875 -16.281 -1.364 1 88.75 214 LEU B CA 1
ATOM 4036 C C . LEU B 1 214 ? 8.172 -16.516 -2.141 1 88.75 214 LEU B C 1
ATOM 4038 O O . LEU B 1 214 ? 8.609 -17.656 -2.303 1 88.75 214 LEU B O 1
ATOM 4042 N N . ILE B 1 215 ? 8.773 -15.477 -2.568 1 87.12 215 ILE B N 1
ATOM 4043 C CA . ILE B 1 215 ? 9.93 -15.586 -3.453 1 87.12 215 ILE B CA 1
ATOM 4044 C C . ILE B 1 215 ? 11.203 -15.758 -2.623 1 87.12 215 ILE B C 1
ATOM 4046 O O . ILE B 1 215 ? 12.148 -16.422 -3.057 1 87.12 215 ILE B O 1
ATOM 4050 N N . MET B 1 216 ? 11.234 -15.258 -1.448 1 94.38 216 MET B N 1
ATOM 4051 C CA . MET B 1 216 ? 12.477 -15.164 -0.685 1 94.38 216 MET B CA 1
ATOM 4052 C C . MET B 1 216 ? 12.625 -16.344 0.27 1 94.38 216 MET B C 1
ATOM 4054 O O . MET B 1 216 ? 13.703 -16.578 0.81 1 94.38 216 MET B O 1
ATOM 4058 N N . THR B 1 217 ? 11.5 -17.078 0.467 1 95.62 217 THR B N 1
ATOM 4059 C CA . THR B 1 217 ? 11.555 -18.172 1.436 1 95.62 217 THR B CA 1
ATOM 4060 C C . THR B 1 217 ? 11.078 -19.484 0.807 1 95.62 217 THR B C 1
ATOM 4062 O O . THR B 1 217 ? 10.273 -19.469 -0.121 1 95.62 217 THR B O 1
ATOM 4065 N N . ASN B 1 218 ? 11.648 -20.594 1.363 1 92.12 218 ASN B N 1
ATOM 4066 C CA . ASN B 1 218 ? 11.258 -21.906 0.83 1 92.12 218 ASN B CA 1
ATOM 4067 C C . ASN B 1 218 ? 11.086 -22.938 1.94 1 92.12 218 ASN B C 1
ATOM 4069 O O . ASN B 1 218 ? 10.891 -24.125 1.666 1 92.12 218 ASN B O 1
ATOM 4073 N N . ASN B 1 219 ? 11.227 -22.453 3.105 1 93.81 219 ASN B N 1
ATOM 4074 C CA . ASN B 1 219 ? 11 -23.391 4.211 1 93.81 219 ASN B CA 1
ATOM 4075 C C . ASN B 1 219 ? 9.992 -22.828 5.215 1 93.81 219 ASN B C 1
ATOM 4077 O O . ASN B 1 219 ? 9.883 -21.609 5.383 1 93.81 219 ASN B O 1
ATOM 4081 N N . GLU B 1 220 ? 9.391 -23.703 5.988 1 92.81 220 GLU B N 1
ATOM 4082 C CA . GLU B 1 220 ? 8.273 -23.359 6.863 1 92.81 220 GLU B CA 1
ATOM 4083 C C . GLU B 1 220 ? 8.742 -22.547 8.062 1 92.81 220 GLU B C 1
ATOM 4085 O O . GLU B 1 220 ? 7.961 -21.781 8.648 1 92.81 220 GLU B O 1
ATOM 4090 N N . GLN B 1 221 ? 9.977 -22.672 8.383 1 95.44 221 GLN B N 1
ATOM 4091 C CA . GLN B 1 221 ? 10.484 -22.016 9.586 1 95.44 221 GLN B CA 1
ATOM 4092 C C . GLN B 1 221 ? 10.625 -20.516 9.383 1 95.44 221 GLN B C 1
ATOM 4094 O O . GLN B 1 221 ? 10.695 -19.75 10.352 1 95.44 221 GLN B O 1
ATOM 4099 N N . VAL B 1 222 ? 10.641 -20.078 8.109 1 97.19 222 VAL B N 1
ATOM 4100 C CA . VAL B 1 222 ? 10.875 -18.656 7.867 1 97.19 222 VAL B CA 1
ATOM 4101 C C . VAL B 1 222 ? 9.742 -18.078 7.023 1 97.19 222 VAL B C 1
ATOM 4103 O O . VAL B 1 222 ? 9.859 -16.969 6.484 1 97.19 222 VAL B O 1
ATOM 4106 N N . ARG B 1 223 ? 8.648 -18.812 6.938 1 95.88 223 ARG B N 1
ATOM 4107 C CA . ARG B 1 223 ? 7.496 -18.312 6.207 1 95.88 223 ARG B CA 1
ATOM 4108 C C . ARG B 1 223 ? 6.59 -17.484 7.113 1 95.88 223 ARG B C 1
ATOM 4110 O O . ARG B 1 223 ? 6.629 -17.625 8.336 1 95.88 223 ARG B O 1
ATOM 4117 N N . THR B 1 224 ? 5.844 -16.594 6.484 1 95.25 224 THR B N 1
ATOM 4118 C CA . THR B 1 224 ? 4.918 -15.727 7.207 1 95.25 224 THR B CA 1
ATOM 4119 C C . THR B 1 224 ? 3.488 -16.25 7.09 1 95.25 224 THR B C 1
ATOM 4121 O O . THR B 1 224 ? 3.229 -17.203 6.348 1 95.25 224 THR B O 1
ATOM 4124 N N . LEU B 1 225 ? 2.674 -15.68 7.867 1 90.94 225 LEU B N 1
ATOM 4125 C CA . LEU B 1 225 ? 1.301 -16.156 8.016 1 90.94 225 LEU B CA 1
ATOM 4126 C C . LEU B 1 225 ? 0.567 -16.125 6.684 1 90.94 225 LEU B C 1
ATOM 4128 O O . LEU B 1 225 ? -0.121 -17.094 6.332 1 90.94 225 LEU B O 1
ATOM 4132 N N . PRO B 1 226 ? 0.676 -15.047 5.848 1 88.19 226 PRO B N 1
ATOM 4133 C CA . PRO B 1 226 ? -0.022 -15.055 4.559 1 88.19 226 PRO B CA 1
ATOM 4134 C C . PRO B 1 226 ? 0.403 -16.219 3.664 1 88.19 226 PRO B C 1
ATOM 4136 O O . PRO B 1 226 ? -0.437 -16.828 2.996 1 88.19 226 PRO B O 1
ATOM 4139 N N . ILE B 1 227 ? 1.661 -16.562 3.693 1 88.56 227 ILE B N 1
ATOM 4140 C CA . ILE B 1 227 ? 2.145 -17.688 2.912 1 88.56 227 ILE B CA 1
ATOM 4141 C C . ILE B 1 227 ? 1.596 -18.984 3.494 1 88.56 227 ILE B C 1
ATOM 4143 O O . ILE B 1 227 ? 1.162 -19.875 2.752 1 88.56 227 ILE B O 1
ATOM 4147 N N . GLY B 1 228 ? 1.66 -19.109 4.773 1 88.12 228 GLY B N 1
ATOM 4148 C CA . GLY B 1 228 ? 1.116 -20.297 5.422 1 88.12 228 GLY B CA 1
ATOM 4149 C C . GLY B 1 228 ? -0.325 -20.562 5.043 1 88.12 228 GLY B C 1
ATOM 4150 O O . GLY B 1 228 ? -0.683 -21.703 4.738 1 88.12 228 GLY B O 1
ATOM 4151 N N . VAL B 1 229 ? -1.095 -19.562 5.035 1 84.31 229 VAL B N 1
ATOM 4152 C CA . VAL B 1 229 ? -2.51 -19.703 4.707 1 84.31 229 VAL B CA 1
ATOM 4153 C C . VAL B 1 229 ? -2.666 -20.031 3.223 1 84.31 229 VAL B C 1
ATOM 4155 O O . VAL B 1 229 ? -3.48 -20.875 2.848 1 84.31 229 VAL B O 1
ATOM 4158 N N . ALA B 1 230 ? -1.91 -19.422 2.398 1 80.06 230 ALA B N 1
ATOM 4159 C CA . ALA B 1 230 ? -1.988 -19.641 0.958 1 80.06 230 ALA B CA 1
ATOM 4160 C C . ALA B 1 230 ? -1.591 -21.078 0.601 1 80.06 230 ALA B C 1
ATOM 4162 O O . ALA B 1 230 ? -2.109 -21.656 -0.359 1 80.06 230 ALA B O 1
ATOM 4163 N N . MET B 1 231 ? -0.708 -21.562 1.248 1 80.38 231 MET B N 1
ATOM 4164 C CA . MET B 1 231 ? -0.215 -22.906 0.964 1 80.38 231 MET B CA 1
ATOM 4165 C C . MET B 1 231 ? -1.259 -23.953 1.326 1 80.38 231 MET B C 1
ATOM 4167 O O . MET B 1 231 ? -1.163 -25.109 0.897 1 80.38 231 MET B O 1
ATOM 4171 N N . MET B 1 232 ? -2.18 -23.547 2.102 1 80.25 232 MET B N 1
ATOM 4172 C CA . MET B 1 232 ? -3.273 -24.469 2.387 1 80.25 232 MET B CA 1
ATOM 4173 C C . MET B 1 232 ? -4.074 -24.781 1.125 1 80.25 232 MET B C 1
ATOM 4175 O O . MET B 1 232 ? -4.758 -25.797 1.05 1 80.25 232 MET B O 1
ATOM 4179 N N . LYS B 1 233 ? -4.062 -23.906 0.196 1 69.94 233 LYS B N 1
ATOM 4180 C CA . LYS B 1 233 ? -4.801 -24.078 -1.052 1 69.94 233 LYS B CA 1
ATOM 4181 C C . LYS B 1 233 ? -4.184 -25.188 -1.9 1 69.94 233 LYS B C 1
ATOM 4183 O O . LYS B 1 233 ? -4.891 -25.891 -2.627 1 69.94 233 LYS B O 1
ATOM 4188 N N . SER B 1 234 ? -2.811 -25.344 -2.088 1 57.75 234 SER B N 1
ATOM 4189 C CA . SER B 1 234 ? -2.086 -26.156 -3.059 1 57.75 234 SER B CA 1
ATOM 4190 C C . SER B 1 234 ? -2.148 -27.641 -2.697 1 57.75 234 SER B C 1
ATOM 4192 O O . SER B 1 234 ? -1.698 -28.484 -3.467 1 57.75 234 SER B O 1
ATOM 4194 N N . THR B 1 235 ? -2.611 -28.062 -1.605 1 50.03 235 THR B N 1
ATOM 4195 C CA . THR B 1 235 ? -2.422 -29.484 -1.394 1 50.03 235 THR B CA 1
ATOM 4196 C C . THR B 1 235 ? -3.188 -30.297 -2.436 1 50.03 235 THR B C 1
ATOM 4198 O O . THR B 1 235 ? -4.207 -29.844 -2.955 1 50.03 235 THR B O 1
ATOM 4201 N N . GLU B 1 236 ? -2.395 -31.359 -2.975 1 47 236 GLU B N 1
ATOM 4202 C CA . GLU B 1 236 ? -2.768 -32.438 -3.879 1 47 236 GLU B CA 1
ATOM 4203 C C . GLU B 1 236 ? -4.152 -33 -3.541 1 47 236 GLU B C 1
ATOM 4205 O O . GLU B 1 236 ? -4.387 -33.438 -2.422 1 47 236 GLU B O 1
ATOM 4210 N N . GLY B 1 237 ? -5.238 -32.344 -3.867 1 54.59 237 GLY B N 1
ATOM 4211 C CA . GLY B 1 237 ? -6.613 -32.812 -3.812 1 54.59 237 GLY B CA 1
ATOM 4212 C C . GLY B 1 237 ? -7.629 -31.688 -3.902 1 54.59 237 GLY B C 1
ATOM 4213 O O . GLY B 1 237 ? -7.309 -30.594 -4.348 1 54.59 237 GLY B O 1
ATOM 4214 N N . ASP B 1 238 ? -8.859 -31.953 -3.586 1 61.41 238 ASP B N 1
ATOM 4215 C CA . ASP B 1 238 ? -9.977 -31.016 -3.625 1 61.41 238 ASP B CA 1
ATOM 4216 C C . ASP B 1 238 ? -9.727 -29.812 -2.715 1 61.41 238 ASP B C 1
ATOM 4218 O O . ASP B 1 238 ? -9.266 -29.969 -1.58 1 61.41 238 ASP B O 1
ATOM 4222 N N . THR B 1 239 ? -9.688 -28.625 -3.23 1 70.06 239 THR B N 1
ATOM 4223 C CA . THR B 1 239 ? -9.547 -27.406 -2.436 1 70.06 239 THR B CA 1
ATOM 4224 C C . THR B 1 239 ? -10.656 -27.312 -1.392 1 70.06 239 THR B C 1
ATOM 4226 O O . THR B 1 239 ? -11.844 -27.328 -1.732 1 70.06 239 THR B O 1
ATOM 4229 N N . LEU B 1 240 ? -10.211 -27.453 -0.106 1 83.81 240 LEU B N 1
ATOM 4230 C CA . LEU B 1 240 ? -11.125 -27.359 1.027 1 83.81 240 LEU B CA 1
ATOM 4231 C C . LEU B 1 240 ? -11.367 -25.891 1.412 1 83.81 240 LEU B C 1
ATOM 4233 O O . LEU B 1 240 ? -10.805 -25.406 2.398 1 83.81 240 LEU B O 1
ATOM 4237 N N . TRP B 1 241 ? -12.234 -25.328 0.728 1 82 241 TRP B N 1
ATOM 4238 C CA . TRP B 1 241 ? -12.469 -23.906 0.854 1 82 241 TRP B CA 1
ATOM 4239 C C . TRP B 1 241 ? -12.922 -23.547 2.268 1 82 241 TRP B C 1
ATOM 4241 O O . TRP B 1 241 ? -12.57 -22.484 2.789 1 82 241 TRP B O 1
ATOM 4251 N N . HIS B 1 242 ? -13.703 -24.406 2.824 1 87.44 242 HIS B N 1
ATOM 4252 C CA . HIS B 1 242 ? -14.164 -24.141 4.184 1 87.44 242 HIS B CA 1
ATOM 4253 C C . HIS B 1 242 ? -12.992 -24.094 5.16 1 87.44 242 HIS B C 1
ATOM 4255 O O . HIS B 1 242 ? -12.969 -23.25 6.059 1 87.44 242 HIS B O 1
ATOM 4261 N N . VAL B 1 243 ? -12.023 -24.906 4.887 1 88.31 243 VAL B N 1
ATOM 4262 C CA . VAL B 1 243 ? -10.844 -24.922 5.75 1 88.31 243 VAL B CA 1
ATOM 4263 C C . VAL B 1 243 ? -9.961 -23.719 5.449 1 88.31 243 VAL B C 1
ATOM 4265 O O . VAL B 1 243 ? -9.398 -23.109 6.363 1 88.31 243 VAL B O 1
ATOM 4268 N N . ILE B 1 244 ? -9.906 -23.406 4.234 1 85.75 244 ILE B N 1
ATOM 4269 C CA . ILE B 1 244 ? -9.109 -22.25 3.83 1 85.75 244 ILE B CA 1
ATOM 4270 C C . ILE B 1 244 ? -9.703 -20.984 4.434 1 85.75 244 ILE B C 1
ATOM 4272 O O . ILE B 1 244 ? -8.969 -20.094 4.891 1 85.75 244 ILE B O 1
ATOM 4276 N N . MET B 1 245 ? -11.016 -20.891 4.465 1 87.69 245 MET B N 1
ATOM 4277 C CA . MET B 1 245 ? -11.672 -19.734 5.074 1 87.69 245 MET B CA 1
ATOM 4278 C C . MET B 1 245 ? -11.398 -19.672 6.574 1 87.69 245 MET B C 1
ATOM 4280 O O . MET B 1 245 ? -11.242 -18.594 7.145 1 87.69 245 MET B O 1
ATOM 4284 N N . ALA B 1 246 ? -11.344 -20.797 7.152 1 90 246 ALA B N 1
ATOM 4285 C CA . ALA B 1 246 ? -10.953 -20.859 8.555 1 90 246 ALA B CA 1
ATOM 4286 C C . ALA B 1 246 ? -9.516 -20.375 8.742 1 90 246 ALA B C 1
ATOM 4288 O O . ALA B 1 246 ? -9.211 -19.656 9.695 1 90 246 ALA B O 1
ATOM 4289 N N . GLY B 1 247 ? -8.664 -20.812 7.863 1 87.81 247 GLY B N 1
ATOM 4290 C CA . GLY B 1 247 ? -7.293 -20.328 7.875 1 87.81 247 GLY B CA 1
ATOM 4291 C C . GLY B 1 247 ? -7.191 -18.828 7.73 1 87.81 247 GLY B C 1
ATOM 4292 O O . GLY B 1 247 ? -6.395 -18.188 8.414 1 87.81 247 GLY B O 1
ATOM 4293 N N . ASN B 1 248 ? -8 -18.266 6.895 1 85.56 248 ASN B N 1
ATOM 4294 C CA . ASN B 1 248 ? -8.039 -16.812 6.707 1 85.56 248 ASN B CA 1
ATOM 4295 C C . ASN B 1 248 ? -8.469 -16.094 7.98 1 85.56 248 ASN B C 1
ATOM 4297 O O . ASN B 1 248 ? -7.996 -15 8.266 1 85.56 248 ASN B O 1
ATOM 4301 N N . MET B 1 249 ? -9.328 -16.719 8.617 1 86.56 249 MET B N 1
ATOM 4302 C CA . MET B 1 249 ? -9.734 -16.125 9.891 1 86.56 249 MET B CA 1
ATOM 4303 C C . MET B 1 249 ? -8.57 -16.109 10.883 1 86.56 249 MET B C 1
ATOM 4305 O O . MET B 1 249 ? -8.414 -15.156 11.641 1 86.56 249 MET B O 1
ATOM 4309 N N . ILE B 1 250 ? -7.828 -17.109 10.828 1 86.62 250 ILE B N 1
ATOM 4310 C CA . ILE B 1 250 ? -6.656 -17.172 11.695 1 86.62 250 ILE B CA 1
ATOM 4311 C C . ILE B 1 250 ? -5.688 -16.047 11.336 1 86.62 250 ILE B C 1
ATOM 4313 O O . ILE B 1 250 ? -5.035 -15.484 12.219 1 86.62 250 ILE B O 1
ATOM 4317 N N . LEU B 1 251 ? -5.613 -15.734 10.141 1 85.06 251 LEU B N 1
ATOM 4318 C CA . LEU B 1 251 ? -4.754 -14.664 9.641 1 85.06 251 LEU B CA 1
ATOM 4319 C C . LEU B 1 251 ? -5.289 -13.297 10.062 1 85.06 251 LEU B C 1
ATOM 4321 O O . LEU B 1 251 ? -4.512 -12.406 10.43 1 85.06 251 LEU B O 1
ATOM 4325 N N . VAL B 1 252 ? -6.57 -13.148 10.102 1 83.06 252 VAL B N 1
ATOM 4326 C CA . VAL B 1 252 ? -7.195 -11.844 10.258 1 83.06 252 VAL B CA 1
ATOM 4327 C C . VAL B 1 252 ? -7.383 -11.531 11.742 1 83.06 252 VAL B C 1
ATOM 4329 O O . VAL B 1 252 ? -7.262 -10.383 12.164 1 83.06 252 VAL B O 1
ATOM 4332 N N . VAL B 1 253 ? -7.582 -12.508 12.586 1 83.25 253 VAL B N 1
ATOM 4333 C CA . VAL B 1 253 ? -7.961 -12.32 13.984 1 83.25 253 VAL B CA 1
ATOM 4334 C C . VAL B 1 253 ? -6.836 -11.609 14.727 1 83.25 253 VAL B C 1
ATOM 4336 O O . VAL B 1 253 ? -7.086 -10.633 15.453 1 83.25 253 VAL B O 1
ATOM 4339 N N . PRO B 1 254 ? -5.566 -11.969 14.516 1 82.31 254 PRO B N 1
ATOM 4340 C CA . PRO B 1 254 ? -4.5 -11.25 15.219 1 82.31 254 PRO B CA 1
ATOM 4341 C C . PRO B 1 254 ? -4.461 -9.766 14.875 1 82.31 254 PRO B C 1
ATOM 4343 O O . PRO B 1 254 ? -4.223 -8.93 15.742 1 82.31 254 PRO B O 1
ATOM 4346 N N . ILE B 1 255 ? -4.719 -9.523 13.711 1 77.88 255 ILE B N 1
ATOM 4347 C CA . ILE B 1 255 ? -4.688 -8.133 13.273 1 77.88 255 ILE B CA 1
ATOM 4348 C C . ILE B 1 255 ? -5.848 -7.367 13.898 1 77.88 255 ILE B C 1
ATOM 4350 O O . ILE B 1 255 ? -5.699 -6.203 14.281 1 77.88 255 ILE B O 1
ATOM 4354 N N . LEU B 1 256 ? -6.988 -8.023 13.977 1 77 256 LEU B N 1
ATOM 4355 C CA . LEU B 1 256 ? -8.148 -7.398 14.602 1 77 256 LEU B CA 1
ATOM 4356 C C . LEU B 1 256 ? -7.883 -7.125 16.078 1 77 256 LEU B C 1
ATOM 4358 O O . LEU B 1 256 ? -8.281 -6.082 16.609 1 77 256 LEU B O 1
ATOM 4362 N N . ILE B 1 257 ? -7.203 -7.965 16.688 1 79.12 257 ILE B N 1
ATOM 4363 C CA . ILE B 1 257 ? -6.867 -7.809 18.094 1 79.12 257 ILE B CA 1
ATOM 4364 C C . ILE B 1 257 ? -5.891 -6.648 18.266 1 79.12 257 ILE B C 1
ATOM 4366 O O . ILE B 1 257 ? -6.082 -5.789 19.141 1 79.12 257 ILE B O 1
ATOM 4370 N N . ILE B 1 258 ? -4.938 -6.594 17.469 1 74.94 258 ILE B N 1
ATOM 4371 C CA . ILE B 1 258 ? -3.938 -5.531 17.531 1 74.94 258 ILE B CA 1
ATOM 4372 C C . ILE B 1 258 ? -4.602 -4.184 17.266 1 74.94 258 ILE B C 1
ATOM 4374 O O . ILE B 1 258 ? -4.324 -3.197 17.953 1 74.94 258 ILE B O 1
ATOM 4378 N N . PHE B 1 259 ? -5.461 -4.23 16.328 1 72.12 259 PHE B N 1
ATOM 4379 C CA . PHE B 1 259 ? -6.18 -3.004 16 1 72.12 259 PHE B CA 1
ATOM 4380 C C . PHE B 1 259 ? -7.035 -2.545 17.172 1 72.12 259 PHE B C 1
ATOM 4382 O O . PHE B 1 259 ? -7.109 -1.349 17.469 1 72.12 259 PHE B O 1
ATOM 4389 N N . PHE B 1 260 ? -7.688 -3.428 17.734 1 73.44 260 PHE B N 1
ATOM 4390 C CA . PHE B 1 260 ? -8.57 -3.104 18.859 1 73.44 260 PHE B CA 1
ATOM 4391 C C . PHE B 1 260 ? -7.793 -2.406 19.969 1 73.44 260 PHE B C 1
ATOM 4393 O O . PHE B 1 260 ? -8.281 -1.439 20.562 1 73.44 260 PHE B O 1
ATOM 4400 N N . PHE B 1 261 ? -6.605 -2.713 20.156 1 73.94 261 PHE B N 1
ATOM 4401 C CA . PHE B 1 261 ? -5.797 -2.121 21.219 1 73.94 261 PHE B CA 1
ATOM 4402 C C . PHE B 1 261 ? -5.125 -0.842 20.734 1 73.94 261 PHE B C 1
ATOM 4404 O O . PHE B 1 261 ? -4.883 0.072 21.531 1 73.94 261 PHE B O 1
ATOM 4411 N N . ALA B 1 262 ? -4.875 -0.79 19.438 1 71.56 262 ALA B N 1
ATOM 4412 C CA . ALA B 1 262 ? -4.121 0.338 18.906 1 71.56 262 ALA B CA 1
ATOM 4413 C C . ALA B 1 262 ? -5.051 1.49 18.531 1 71.56 262 ALA B C 1
ATOM 4415 O O . ALA B 1 262 ? -4.613 2.639 18.422 1 71.56 262 ALA B O 1
ATOM 4416 N N . GLN B 1 263 ? -6.266 1.155 18.297 1 71.56 263 GLN B N 1
ATOM 4417 C CA . GLN B 1 263 ? -7.207 2.133 17.766 1 71.56 263 GLN B CA 1
ATOM 4418 C C . GLN B 1 263 ? -7.293 3.365 18.656 1 71.56 263 GLN B C 1
ATOM 4420 O O . GLN B 1 263 ? -7.406 4.488 18.172 1 71.56 263 GLN B O 1
ATOM 4425 N N . ARG B 1 264 ? -7.242 3.242 19.938 1 69.25 264 ARG B N 1
ATOM 4426 C CA . ARG B 1 264 ? -7.309 4.391 20.828 1 69.25 264 ARG B CA 1
ATOM 4427 C C . ARG B 1 264 ? -6.102 5.305 20.641 1 69.25 264 ARG B C 1
ATOM 4429 O O . ARG B 1 264 ? -6.238 6.531 20.656 1 69.25 264 ARG B O 1
ATOM 4436 N N . HIS B 1 265 ? -5.031 4.66 20.422 1 66.44 265 HIS B N 1
ATOM 4437 C CA . HIS B 1 265 ? -3.811 5.434 20.25 1 66.44 265 HIS B CA 1
ATOM 4438 C C . HIS B 1 265 ? -3.793 6.125 18.891 1 66.44 265 HIS B C 1
ATOM 4440 O O . HIS B 1 265 ? -3.336 7.266 18.781 1 66.44 265 HIS B O 1
ATOM 4446 N N . ILE B 1 266 ? -4.406 5.414 17.984 1 67.06 266 ILE B N 1
ATOM 4447 C CA . ILE B 1 266 ? -4.484 5.961 16.641 1 67.06 266 ILE B CA 1
ATOM 4448 C C . ILE B 1 266 ? -5.422 7.168 16.625 1 67.06 266 ILE B C 1
ATOM 4450 O O . ILE B 1 266 ? -5.074 8.227 16.109 1 67.06 266 ILE B O 1
ATOM 4454 N N . ILE B 1 267 ? -6.473 6.973 17.359 1 63.62 267 ILE B N 1
ATOM 4455 C CA . ILE B 1 267 ? -7.469 8.039 17.406 1 63.62 267 ILE B CA 1
ATOM 4456 C C . ILE B 1 267 ? -6.93 9.211 18.219 1 63.62 267 ILE B C 1
ATOM 4458 O O . ILE B 1 267 ? -7.066 10.367 17.812 1 63.62 267 ILE B O 1
ATOM 4462 N N . ASN B 1 268 ? -6.223 8.914 19.234 1 64.75 268 ASN B N 1
ATOM 4463 C CA . ASN B 1 268 ? -5.715 9.969 20.109 1 64.75 268 ASN B CA 1
ATOM 4464 C C . ASN B 1 268 ? -4.586 10.75 19.438 1 64.75 268 ASN B C 1
ATOM 4466 O O . ASN B 1 268 ? -4.395 11.938 19.719 1 64.75 268 ASN B O 1
ATOM 4470 N N . ALA B 1 269 ? -3.881 10.047 18.656 1 62.91 269 ALA B N 1
ATOM 4471 C CA . ALA B 1 269 ? -2.781 10.719 17.969 1 62.91 269 ALA B CA 1
ATOM 4472 C C . ALA B 1 269 ? -3.299 11.82 17.047 1 62.91 269 ALA B C 1
ATOM 4474 O O . ALA B 1 269 ? -2.6 12.805 16.797 1 62.91 269 ALA B O 1
ATOM 4475 N N . PHE B 1 270 ? -4.52 11.719 16.656 1 58.94 270 PHE B N 1
ATOM 4476 C CA . PHE B 1 270 ? -5.074 12.688 15.719 1 58.94 270 PHE B CA 1
ATOM 4477 C C . PHE B 1 270 ? -5.871 13.758 16.453 1 58.94 270 PHE B C 1
ATOM 4479 O O . PHE B 1 270 ? -6.012 14.883 15.969 1 58.94 270 PHE B O 1
ATOM 4486 N N . VAL B 1 271 ? -6.48 13.461 17.547 1 55.97 271 VAL B N 1
ATOM 4487 C CA . VAL B 1 271 ? -7.246 14.43 18.312 1 55.97 271 VAL B CA 1
ATOM 4488 C C . VAL B 1 271 ? -6.301 15.445 18.953 1 55.97 271 VAL B C 1
ATOM 4490 O O . VAL B 1 271 ? -6.609 16.641 19 1 55.97 271 VAL B O 1
ATOM 4493 N N . TYR B 1 272 ? -5.211 15.094 19.422 1 49.25 272 TYR B N 1
ATOM 4494 C CA . TYR B 1 272 ? -4.344 16.062 20.094 1 49.25 272 TYR B CA 1
ATOM 4495 C C . TYR B 1 272 ? -3.818 17.094 19.109 1 49.25 272 TYR B C 1
ATOM 4497 O O . TYR B 1 272 ? -3.504 18.219 19.5 1 49.25 272 TYR B O 1
ATOM 4505 N N . GLN B 1 273 ? -3.789 16.828 17.891 1 46.56 273 GLN B N 1
ATOM 4506 C CA . GLN B 1 273 ? -3.322 17.875 16.984 1 46.56 273 GLN B CA 1
ATOM 4507 C C . GLN B 1 273 ? -4.383 18.953 16.797 1 46.56 273 GLN B C 1
ATOM 4509 O O . GLN B 1 273 ? -4.07 20.078 16.406 1 46.56 273 GLN B O 1
ATOM 4514 N N . SER B 1 274 ? -5.652 18.641 16.906 1 42.62 274 SER B N 1
ATOM 4515 C CA . SER B 1 274 ? -6.699 19.641 16.703 1 42.62 274 SER B CA 1
ATOM 4516 C C . SER B 1 274 ? -6.848 20.531 17.922 1 42.62 274 SER B C 1
ATOM 4518 O O . SER B 1 274 ? -7.477 21.594 17.859 1 42.62 274 SER B O 1
ATOM 4520 N N . LYS B 1 275 ? -6.277 20.219 19.109 1 40.38 275 LYS B N 1
ATOM 4521 C CA . LYS B 1 275 ? -6.406 21.172 20.203 1 40.38 275 LYS B CA 1
ATOM 4522 C C . LYS B 1 275 ? -5.172 22.062 20.312 1 40.38 275 LYS B C 1
ATOM 4524 O O . LYS B 1 275 ? -4.051 21.594 20.094 1 40.38 275 LYS B O 1
#